Protein AF-A0A7S2VGX3-F1 (afdb_monomer)

Organism: NCBI:txid1333877

Mean predicted aligned error: 12.87 Å

Structure (mmCIF, N/CA/C/O backbone):
data_AF-A0A7S2VGX3-F1
#
_entry.id   AF-A0A7S2VGX3-F1
#
loop_
_atom_site.group_PDB
_atom_site.id
_atom_site.type_symbol
_atom_site.label_atom_id
_atom_site.label_alt_id
_atom_site.label_comp_id
_atom_site.label_asym_id
_atom_site.label_entity_id
_atom_site.label_seq_id
_atom_site.pdbx_PDB_ins_code
_atom_site.Cartn_x
_atom_site.Cartn_y
_atom_site.Cartn_z
_atom_site.occupancy
_atom_site.B_iso_or_equiv
_atom_site.auth_seq_id
_atom_site.auth_comp_id
_atom_site.auth_asym_id
_atom_site.auth_atom_id
_atom_site.pdbx_PDB_model_num
ATOM 1 N N . ARG A 1 1 ? 0.462 4.360 -13.638 1.00 52.31 1 ARG A N 1
ATOM 2 C CA . ARG A 1 1 ? 1.323 4.298 -14.845 1.00 52.31 1 ARG A CA 1
ATOM 3 C C . ARG A 1 1 ? 0.448 3.776 -15.966 1.00 52.31 1 ARG A C 1
ATOM 5 O O . ARG A 1 1 ? -0.416 2.967 -15.666 1.00 52.31 1 ARG A O 1
ATOM 12 N N . ASP A 1 2 ? 0.619 4.272 -17.185 1.00 58.34 2 ASP A N 1
ATOM 13 C CA . ASP A 1 2 ? -0.089 3.722 -18.340 1.00 58.34 2 ASP A CA 1
ATOM 14 C C . ASP A 1 2 ? 0.342 2.249 -18.524 1.00 58.34 2 ASP A C 1
ATOM 16 O O . ASP A 1 2 ? 1.552 2.011 -18.627 1.00 58.34 2 ASP A O 1
ATOM 20 N N . PRO A 1 3 ? -0.580 1.269 -18.446 1.00 54.88 3 PRO A N 1
ATOM 21 C CA . PRO A 1 3 ? -0.252 -0.156 -18.505 1.00 54.88 3 PRO A CA 1
ATOM 22 C C . PRO A 1 3 ? 0.321 -0.600 -19.859 1.00 54.88 3 PRO A C 1
ATOM 24 O O . PRO A 1 3 ? 0.817 -1.717 -19.951 1.00 54.88 3 PRO A O 1
ATOM 27 N N . TYR A 1 4 ? 0.305 0.264 -20.878 1.00 64.12 4 TYR A N 1
ATOM 28 C CA . TYR A 1 4 ? 0.797 -0.037 -22.226 1.00 64.12 4 TYR A CA 1
ATOM 29 C C . TYR A 1 4 ? 2.223 0.451 -22.502 1.00 64.12 4 TYR A C 1
ATOM 31 O O . TYR A 1 4 ? 2.651 0.505 -23.649 1.00 64.12 4 TYR A O 1
ATOM 39 N N . ARG A 1 5 ? 2.995 0.826 -21.475 1.00 81.56 5 ARG A N 1
ATOM 40 C CA . ARG A 1 5 ? 4.369 1.295 -21.699 1.00 81.56 5 ARG A CA 1
ATOM 41 C C . ARG A 1 5 ? 5.362 0.160 -21.885 1.00 81.56 5 ARG A C 1
ATOM 43 O O . ARG A 1 5 ? 5.312 -0.876 -21.218 1.00 81.56 5 ARG A O 1
ATOM 50 N N . CYS A 1 6 ? 6.337 0.426 -22.742 1.00 89.44 6 CYS A N 1
ATOM 51 C CA . CYS A 1 6 ? 7.482 -0.439 -22.921 1.00 89.44 6 CYS A CA 1
ATOM 52 C C . CYS A 1 6 ? 8.274 -0.632 -21.624 1.00 89.44 6 CYS A C 1
ATOM 54 O O . CYS A 1 6 ? 8.285 0.241 -20.748 1.00 89.44 6 CYS A O 1
ATOM 56 N N . PRO A 1 7 ? 8.880 -1.817 -21.456 1.00 78.19 7 PRO A N 1
ATOM 57 C CA . PRO A 1 7 ? 9.640 -2.142 -20.265 1.00 78.19 7 PRO A CA 1
ATOM 58 C C . PRO A 1 7 ? 10.831 -1.188 -20.133 1.00 78.19 7 PRO A C 1
ATOM 60 O O . PRO A 1 7 ? 11.517 -0.927 -21.109 1.00 78.19 7 PRO A O 1
ATOM 63 N N . LEU A 1 8 ? 11.082 -0.731 -18.901 1.00 82.44 8 LEU A N 1
ATOM 64 C CA . LEU A 1 8 ? 12.150 0.202 -18.516 1.00 82.44 8 LEU A CA 1
ATOM 65 C C . LEU A 1 8 ? 12.010 1.624 -19.103 1.00 82.44 8 LEU A C 1
ATOM 67 O O . LEU A 1 8 ? 11.605 1.841 -20.236 1.00 82.44 8 LEU A O 1
ATOM 71 N N . GLN A 1 9 ? 12.345 2.623 -18.284 1.00 88.94 9 GLN A N 1
ATOM 72 C CA . GLN A 1 9 ? 12.417 4.028 -18.693 1.00 88.94 9 GLN A CA 1
ATOM 73 C C . GLN A 1 9 ? 13.866 4.497 -18.614 1.00 88.94 9 GLN A C 1
ATOM 75 O O . GLN A 1 9 ? 14.585 4.137 -17.679 1.00 88.94 9 GLN A O 1
ATOM 80 N N . GLY A 1 10 ? 14.265 5.334 -19.563 1.00 94.06 10 GLY A N 1
ATOM 81 C CA . GLY A 1 10 ? 15.606 5.877 -19.681 1.00 94.06 10 GLY A CA 1
ATOM 82 C C . GLY A 1 10 ? 16.571 4.941 -20.407 1.00 94.06 10 GLY A C 1
ATOM 83 O O . GLY A 1 10 ? 16.189 3.968 -21.059 1.00 94.06 10 GLY A O 1
ATOM 84 N N . VAL A 1 11 ? 17.855 5.267 -20.280 1.00 97.06 11 VAL A N 1
ATOM 85 C CA . VAL A 1 11 ? 18.952 4.454 -20.805 1.00 97.06 11 VAL A CA 1
ATOM 86 C C . VAL A 1 11 ? 19.316 3.377 -19.785 1.00 97.06 11 VAL A C 1
ATOM 88 O O . VAL A 1 11 ? 19.630 3.680 -18.632 1.00 97.06 11 VAL A O 1
ATOM 91 N N . ALA A 1 12 ? 19.287 2.121 -20.217 1.00 96.56 12 ALA A N 1
ATOM 92 C CA . ALA A 1 12 ? 19.715 0.964 -19.446 1.00 96.56 12 ALA A CA 1
ATOM 93 C C . ALA A 1 12 ? 21.197 0.656 -19.702 1.00 96.56 12 ALA A C 1
ATOM 95 O O . ALA A 1 12 ? 21.689 0.770 -20.825 1.00 96.56 12 ALA A O 1
ATOM 96 N N . TYR A 1 13 ? 21.894 0.209 -18.657 1.00 97.31 13 TYR A N 1
ATOM 97 C CA . TYR A 1 13 ? 23.318 -0.120 -18.697 1.00 97.31 13 TYR A CA 1
ATOM 98 C C . TYR A 1 13 ? 23.551 -1.552 -18.242 1.00 97.31 13 TYR A C 1
ATOM 100 O O . TYR A 1 13 ? 22.94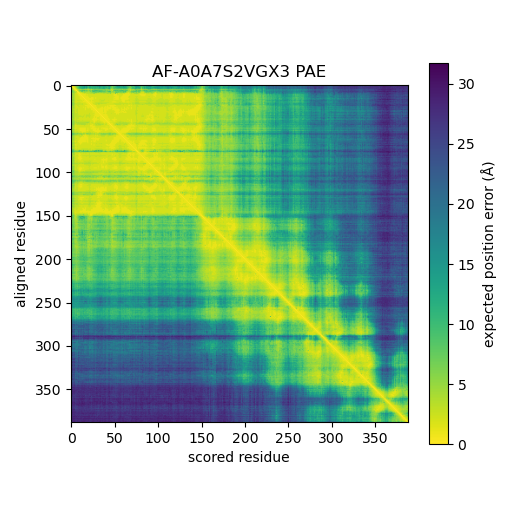5 -1.993 -17.268 1.00 97.31 13 TYR A O 1
ATOM 108 N N . ASN A 1 14 ? 24.475 -2.249 -18.906 1.00 97.25 14 ASN A N 1
ATOM 109 C CA . ASN A 1 14 ? 24.827 -3.643 -18.607 1.00 97.25 14 ASN A CA 1
ATOM 110 C C . ASN A 1 14 ? 23.594 -4.569 -18.494 1.00 97.25 14 ASN A C 1
ATOM 112 O O . ASN A 1 14 ? 23.525 -5.432 -17.619 1.00 97.25 14 ASN A O 1
ATOM 116 N N . LEU A 1 15 ? 22.617 -4.375 -19.380 1.00 95.88 15 LEU A N 1
ATOM 117 C CA . LEU A 1 15 ? 21.387 -5.156 -19.437 1.00 95.88 15 LEU A CA 1
ATOM 118 C C . LEU A 1 15 ? 21.689 -6.545 -20.001 1.00 95.88 15 LEU A C 1
ATOM 120 O O . LEU A 1 15 ? 22.098 -6.671 -21.157 1.00 95.88 15 LEU A O 1
ATOM 124 N N . LYS A 1 16 ? 21.478 -7.603 -19.216 1.00 96.69 16 LYS A N 1
ATOM 125 C CA . LYS A 1 16 ? 21.617 -8.969 -19.731 1.00 96.69 16 LYS A CA 1
ATOM 126 C C . LYS A 1 16 ? 20.455 -9.267 -20.666 1.00 96.69 16 LYS A C 1
ATOM 128 O O . LYS A 1 16 ? 19.304 -9.002 -20.337 1.00 96.69 16 LYS A O 1
ATOM 133 N N . ILE A 1 17 ? 20.742 -9.870 -21.814 1.00 95.75 17 ILE A N 1
ATOM 134 C CA . ILE A 1 17 ? 19.701 -10.210 -22.795 1.00 95.75 17 ILE A CA 1
ATOM 135 C C . ILE A 1 17 ? 18.721 -11.235 -22.211 1.00 95.75 17 ILE A C 1
ATOM 137 O O . ILE A 1 17 ? 17.527 -11.161 -22.475 1.00 95.75 17 ILE A O 1
ATOM 141 N N . LEU A 1 18 ? 19.211 -12.142 -21.358 1.00 93.50 18 LEU A N 1
ATOM 142 C CA . LEU A 1 18 ? 18.377 -13.104 -20.629 1.00 93.50 18 LEU A CA 1
ATOM 143 C C . LEU A 1 18 ? 17.424 -12.456 -19.619 1.00 93.50 18 LEU A C 1
ATOM 145 O O . LEU A 1 18 ? 16.472 -13.110 -19.201 1.00 93.50 18 LEU A O 1
ATOM 149 N N . ASP A 1 19 ? 17.668 -11.203 -19.235 1.00 92.19 19 ASP A N 1
ATOM 150 C CA . ASP A 1 19 ? 16.763 -10.483 -18.351 1.00 92.19 19 ASP A CA 1
ATOM 151 C C . ASP A 1 19 ? 15.601 -9.865 -19.139 1.00 92.19 19 ASP A C 1
ATOM 153 O O . ASP A 1 19 ? 14.617 -9.499 -18.512 1.00 92.19 19 ASP A O 1
ATOM 157 N N . LEU A 1 20 ? 15.649 -9.757 -20.477 1.00 91.50 20 LEU A N 1
ATOM 158 C CA . LEU A 1 20 ? 14.548 -9.167 -21.251 1.00 91.50 20 LEU A CA 1
ATOM 159 C C . LEU A 1 20 ? 13.204 -9.860 -20.950 1.00 91.50 20 LEU A C 1
ATOM 161 O O . LEU A 1 20 ? 13.173 -11.081 -20.765 1.00 91.50 20 LEU A O 1
ATOM 165 N N . PRO A 1 21 ? 12.084 -9.110 -20.912 1.00 88.88 21 PRO A N 1
ATOM 166 C CA . PRO A 1 21 ? 10.783 -9.702 -20.632 1.00 88.88 21 PRO A CA 1
ATOM 167 C C . PRO A 1 21 ? 10.426 -10.802 -21.632 1.00 88.88 21 PRO A C 1
ATOM 169 O O . PRO A 1 21 ? 10.881 -10.824 -22.779 1.00 88.88 21 PRO A O 1
ATOM 172 N N . TYR A 1 22 ? 9.551 -11.711 -21.215 1.00 88.00 22 TYR A N 1
ATOM 173 C CA . TYR A 1 22 ? 9.096 -12.775 -22.095 1.00 88.00 22 TYR A CA 1
ATOM 174 C C . TYR A 1 22 ? 8.403 -12.228 -23.349 1.00 88.00 22 TYR A C 1
ATOM 176 O O . TYR A 1 22 ? 7.579 -11.317 -23.285 1.00 88.00 22 TYR A O 1
ATOM 184 N N . GLY A 1 23 ? 8.714 -12.830 -24.499 1.00 89.81 23 GLY A N 1
ATOM 185 C CA . GLY A 1 23 ? 8.174 -12.435 -25.801 1.00 89.81 23 GLY A CA 1
ATOM 186 C C . GLY A 1 23 ? 9.018 -11.409 -26.558 1.00 89.81 23 GLY A C 1
ATOM 187 O O . GLY A 1 23 ? 8.629 -11.028 -27.658 1.00 89.81 23 GLY A O 1
ATOM 188 N N . TRP A 1 24 ? 10.154 -10.980 -26.004 1.00 94.56 24 TRP A N 1
ATOM 189 C CA . TRP A 1 24 ? 11.132 -10.182 -26.736 1.00 94.56 24 TRP A CA 1
ATOM 190 C C . TRP A 1 24 ? 11.930 -11.050 -27.714 1.00 94.56 24 TRP A C 1
ATOM 192 O O . TRP A 1 24 ? 12.476 -12.092 -27.351 1.00 94.56 24 TRP A O 1
ATOM 202 N N . GLU A 1 25 ? 12.004 -10.609 -28.965 1.00 96.56 25 GLU A N 1
ATOM 203 C CA . GLU A 1 25 ? 12.665 -11.298 -30.070 1.00 96.56 25 GLU A CA 1
ATOM 204 C C . GLU A 1 25 ? 13.735 -10.401 -30.694 1.00 96.56 25 GLU A C 1
ATOM 206 O O . GLU A 1 25 ? 13.598 -9.177 -30.765 1.00 96.56 25 GLU A O 1
ATOM 211 N N . LYS A 1 26 ? 14.825 -11.017 -31.158 1.00 97.81 26 LYS A N 1
ATOM 212 C CA . LYS A 1 26 ? 15.926 -10.306 -31.810 1.00 97.81 26 LYS A CA 1
ATOM 213 C C . LYS A 1 26 ? 15.575 -10.035 -33.270 1.00 97.81 26 LYS A C 1
ATOM 215 O O . LYS A 1 26 ? 15.382 -10.975 -34.036 1.00 97.81 26 LYS A O 1
ATOM 220 N N . HIS A 1 27 ? 15.540 -8.763 -33.650 1.00 97.88 27 HIS A N 1
ATOM 221 C CA . HIS A 1 27 ? 15.348 -8.311 -35.032 1.00 97.88 27 HIS A CA 1
ATOM 222 C C . HIS A 1 27 ? 16.666 -8.252 -35.790 1.00 97.88 27 HIS A C 1
ATOM 224 O O . HIS A 1 27 ? 16.773 -8.758 -36.904 1.00 97.88 27 HIS A O 1
ATOM 230 N N . TYR A 1 28 ? 17.683 -7.658 -35.164 1.00 98.44 28 TYR A N 1
ATOM 231 C CA . TYR A 1 28 ? 18.968 -7.395 -35.800 1.00 98.44 28 TYR A CA 1
ATOM 232 C C . TYR A 1 28 ? 20.126 -7.619 -34.832 1.00 98.44 28 TYR A C 1
ATOM 234 O O . TYR A 1 28 ? 20.020 -7.332 -33.639 1.00 98.44 28 TYR A O 1
ATOM 242 N N . ASP A 1 29 ? 21.226 -8.149 -35.364 1.00 98.19 29 ASP A N 1
ATOM 243 C CA . ASP A 1 29 ? 22.475 -8.393 -34.646 1.00 98.19 29 ASP A CA 1
ATOM 244 C C . ASP A 1 29 ? 23.650 -8.427 -35.629 1.00 98.19 29 ASP A C 1
ATOM 246 O O . ASP A 1 29 ? 23.856 -9.414 -36.341 1.00 98.19 29 ASP A O 1
ATOM 250 N N . ALA A 1 30 ? 24.443 -7.362 -35.655 1.00 98.31 30 ALA A N 1
ATOM 251 C CA . ALA A 1 30 ? 25.612 -7.265 -36.522 1.00 98.31 30 ALA A CA 1
ATOM 252 C C . ALA A 1 30 ? 26.771 -6.562 -35.818 1.00 98.31 30 ALA A C 1
ATOM 254 O O . ALA A 1 30 ? 26.560 -5.748 -34.922 1.00 98.31 30 ALA A O 1
ATOM 255 N N . ALA A 1 31 ? 28.004 -6.845 -36.245 1.00 98.44 31 ALA A N 1
ATOM 256 C CA . ALA A 1 31 ? 29.154 -6.062 -35.808 1.00 98.44 31 ALA A CA 1
ATOM 257 C C . ALA A 1 31 ? 28.988 -4.592 -36.216 1.00 98.44 31 ALA A C 1
ATOM 259 O O . ALA A 1 31 ? 28.331 -4.281 -37.214 1.00 98.44 31 ALA A O 1
ATOM 260 N N . TYR A 1 32 ? 29.600 -3.691 -35.455 1.00 98.31 32 TYR A N 1
ATOM 261 C CA . TYR A 1 32 ? 29.631 -2.271 -35.782 1.00 98.31 32 TYR A CA 1
ATOM 262 C C . TYR A 1 32 ? 30.309 -2.015 -37.132 1.00 98.31 32 TYR A C 1
ATOM 264 O O . TYR A 1 32 ? 29.899 -1.088 -37.801 1.00 98.31 32 TYR A O 1
ATOM 272 N N . ALA A 1 33 ? 31.215 -2.878 -37.594 1.00 98.06 33 ALA A N 1
ATOM 273 C CA . ALA A 1 33 ? 31.801 -2.817 -38.936 1.00 98.06 33 ALA A CA 1
ATOM 274 C C . ALA A 1 33 ? 30.834 -3.083 -40.106 1.00 98.06 33 ALA A C 1
ATOM 276 O O . ALA A 1 33 ? 31.156 -2.818 -41.263 1.00 98.06 33 ALA A O 1
ATOM 277 N N . VAL A 1 34 ? 29.662 -3.669 -39.846 1.00 98.12 34 VAL A N 1
ATOM 278 C CA . VAL A 1 34 ? 28.688 -3.980 -40.901 1.00 98.12 34 VAL A CA 1
ATOM 279 C C . VAL A 1 34 ? 27.852 -2.732 -41.186 1.00 98.12 34 VAL A C 1
ATOM 281 O O . VAL A 1 34 ? 27.289 -2.191 -40.231 1.00 98.12 34 VAL A O 1
ATOM 284 N N . PRO A 1 35 ? 27.692 -2.297 -42.451 1.00 98.31 35 PRO A N 1
ATOM 285 C CA . PRO A 1 35 ? 26.819 -1.182 -42.808 1.00 98.31 35 PRO A CA 1
ATOM 286 C C . PRO A 1 35 ? 25.410 -1.289 -42.213 1.00 98.31 35 PRO A C 1
ATOM 288 O O . PRO A 1 35 ? 24.835 -2.378 -42.174 1.00 98.31 35 PRO A O 1
ATOM 291 N N . THR A 1 36 ? 24.854 -0.174 -41.734 1.00 98.19 36 THR A N 1
ATOM 292 C CA . THR A 1 36 ? 23.500 -0.130 -41.157 1.00 98.19 36 THR A CA 1
ATOM 293 C C . THR A 1 36 ? 22.505 0.429 -42.165 1.00 98.19 36 THR A C 1
ATOM 295 O O . THR A 1 36 ? 22.686 1.526 -42.693 1.00 98.19 36 THR A O 1
ATOM 298 N N . ASN A 1 37 ? 21.416 -0.300 -42.395 1.00 97.75 37 ASN A N 1
ATOM 299 C CA . ASN A 1 37 ? 20.271 0.172 -43.162 1.00 97.75 37 ASN A CA 1
ATOM 300 C C . ASN A 1 37 ? 19.130 0.571 -42.213 1.00 97.75 37 ASN A C 1
ATOM 302 O O . ASN A 1 37 ? 18.976 -0.033 -41.155 1.00 97.75 37 ASN A O 1
ATOM 306 N N . PRO A 1 38 ? 18.248 1.512 -42.589 1.00 96.56 38 PRO A N 1
ATOM 307 C CA . PRO A 1 38 ? 17.097 1.881 -41.755 1.00 96.56 38 PRO A CA 1
ATOM 308 C C . PRO A 1 38 ? 16.186 0.696 -41.393 1.00 96.56 38 PRO A C 1
ATOM 310 O O . PRO A 1 38 ? 15.660 0.627 -40.285 1.00 96.56 38 PRO A O 1
ATOM 313 N N . ALA A 1 39 ? 16.041 -0.279 -42.299 1.00 97.25 39 ALA A N 1
ATOM 314 C CA . ALA A 1 39 ? 15.276 -1.505 -42.052 1.00 97.25 39 ALA A CA 1
ATOM 315 C C . ALA A 1 39 ? 15.880 -2.387 -40.939 1.00 97.25 39 ALA A C 1
ATOM 317 O O . ALA A 1 39 ? 15.161 -3.161 -40.307 1.00 97.25 39 ALA A O 1
ATOM 318 N N . ASP A 1 40 ? 17.180 -2.246 -40.663 1.00 97.94 40 ASP A N 1
ATOM 319 C CA . ASP A 1 40 ? 17.856 -2.943 -39.566 1.00 97.94 40 ASP A CA 1
ATOM 320 C C . ASP A 1 40 ? 17.440 -2.372 -38.199 1.00 97.94 40 ASP A C 1
ATOM 322 O O . ASP A 1 40 ? 17.501 -3.080 -37.199 1.00 97.94 40 ASP A O 1
ATOM 326 N N . MET A 1 41 ? 16.988 -1.109 -38.152 1.00 97.56 41 MET A N 1
ATOM 327 C CA . MET A 1 41 ? 16.585 -0.395 -36.930 1.00 97.56 41 MET A CA 1
ATOM 328 C C . MET A 1 41 ? 15.077 -0.443 -36.645 1.00 97.56 41 MET A C 1
ATOM 330 O O . MET A 1 41 ? 14.663 -0.129 -35.530 1.00 97.56 41 MET A O 1
ATOM 334 N N . THR A 1 42 ? 14.271 -0.822 -37.642 1.00 96.50 42 THR A N 1
ATOM 335 C CA . THR A 1 42 ? 12.805 -0.665 -37.652 1.00 96.50 42 THR A CA 1
ATOM 336 C C . THR A 1 42 ? 12.093 -2.020 -37.799 1.00 96.50 42 THR A C 1
ATOM 338 O O . THR A 1 42 ? 11.761 -2.455 -38.911 1.00 96.50 42 THR A O 1
ATOM 341 N N . PRO A 1 43 ? 11.930 -2.778 -36.698 1.00 96.81 43 PRO A N 1
ATOM 342 C CA . PRO A 1 43 ? 11.230 -4.057 -36.733 1.00 96.81 43 PRO A CA 1
ATOM 343 C C . PRO A 1 43 ? 9.767 -3.895 -37.166 1.00 96.81 43 PRO A C 1
ATOM 345 O O . PRO A 1 43 ? 9.084 -2.956 -36.802 1.00 96.81 43 PRO A O 1
ATOM 348 N N . ARG A 1 44 ? 9.212 -4.861 -37.906 1.00 94.62 44 ARG A N 1
ATOM 349 C CA . ARG A 1 44 ? 7.798 -4.799 -38.355 1.00 94.62 44 ARG A CA 1
ATOM 350 C C . ARG A 1 44 ? 6.793 -5.396 -37.363 1.00 94.62 44 ARG A C 1
ATOM 352 O O . ARG A 1 44 ? 5.626 -5.576 -37.703 1.00 94.62 44 ARG A O 1
ATOM 359 N N . LYS A 1 45 ? 7.257 -5.810 -36.186 1.00 94.69 45 LYS A N 1
ATOM 360 C CA . LYS A 1 45 ? 6.493 -6.548 -35.172 1.00 94.69 45 LYS A CA 1
ATOM 361 C C . LYS A 1 45 ? 6.784 -5.985 -33.785 1.00 94.69 45 LYS A C 1
ATOM 363 O O . LYS A 1 45 ? 7.776 -5.291 -33.596 1.00 94.69 45 LYS A O 1
ATOM 368 N N . GLY A 1 46 ? 5.934 -6.351 -32.827 1.00 93.62 46 GLY A N 1
ATOM 369 C CA . GLY A 1 46 ? 6.001 -5.863 -31.452 1.00 93.62 46 GLY A CA 1
ATOM 370 C C . GLY A 1 46 ? 5.350 -4.492 -31.296 1.00 93.62 46 GLY A C 1
ATOM 371 O O . GLY A 1 46 ? 5.096 -3.790 -32.273 1.00 93.62 46 GLY A O 1
ATOM 372 N N . GLU A 1 47 ? 5.063 -4.129 -30.058 1.00 94.31 47 GLU A N 1
ATOM 373 C CA . GLU A 1 47 ? 4.604 -2.781 -29.685 1.00 94.31 47 GLU A CA 1
ATOM 374 C C . GLU A 1 47 ? 5.783 -1.958 -29.155 1.00 94.31 47 GLU A C 1
ATOM 376 O O . GLU A 1 47 ? 5.817 -0.742 -29.284 1.00 94.31 47 GLU A O 1
ATOM 381 N N . CYS A 1 48 ? 6.804 -2.643 -28.641 1.00 96.25 48 CYS A N 1
ATOM 382 C CA . CYS A 1 48 ? 8.007 -2.050 -28.096 1.00 96.25 48 CYS A CA 1
ATOM 383 C C . CYS A 1 48 ? 9.228 -2.418 -28.916 1.00 96.25 48 CYS A C 1
ATOM 385 O O . CYS A 1 48 ? 9.327 -3.534 -29.431 1.00 96.25 48 CYS A O 1
ATOM 387 N N . LEU A 1 49 ? 10.182 -1.497 -28.967 1.00 96.94 49 LEU A N 1
ATOM 388 C CA . LEU A 1 49 ? 11.511 -1.716 -29.509 1.00 96.94 49 LEU A CA 1
ATOM 389 C C . LEU A 1 49 ? 12.580 -1.504 -28.443 1.00 96.94 49 LEU A C 1
ATOM 391 O O . LEU A 1 49 ? 12.386 -0.785 -27.461 1.00 96.94 49 LEU A O 1
ATOM 395 N N . LEU A 1 50 ? 13.722 -2.137 -28.668 1.00 97.88 50 LEU A N 1
ATOM 396 C CA . LEU A 1 50 ? 14.966 -1.894 -27.960 1.00 97.88 50 LEU A CA 1
ATOM 397 C C . LEU A 1 50 ? 16.039 -1.649 -29.004 1.00 97.88 50 LEU A C 1
ATOM 399 O O . LEU A 1 50 ? 16.237 -2.481 -29.892 1.00 97.88 50 LEU A O 1
ATOM 403 N N . TRP A 1 51 ? 16.774 -0.556 -28.843 1.00 98.44 51 TRP A N 1
ATOM 404 C CA . TRP A 1 51 ? 18.055 -0.344 -29.509 1.00 98.44 51 TRP A CA 1
ATOM 405 C C . TRP A 1 51 ? 19.164 -0.506 -28.480 1.00 98.44 51 TRP A C 1
ATOM 407 O O . TRP A 1 51 ? 19.068 0.038 -27.379 1.00 98.44 51 TRP A O 1
ATOM 417 N N . GLY A 1 52 ? 20.213 -1.255 -28.805 1.00 98.31 52 GLY A N 1
ATOM 418 C CA . GLY A 1 52 ? 21.310 -1.465 -27.872 1.00 98.31 52 GLY A CA 1
ATOM 419 C C . GLY A 1 52 ? 22.620 -1.856 -28.528 1.00 98.31 52 GLY A C 1
ATOM 420 O O . GLY A 1 52 ? 22.681 -2.267 -29.686 1.00 98.31 52 GLY A O 1
ATOM 421 N N . ALA A 1 53 ? 23.683 -1.739 -27.744 1.00 98.56 53 ALA A N 1
ATOM 422 C CA . ALA A 1 53 ? 25.029 -2.092 -28.149 1.00 98.56 53 ALA A CA 1
ATOM 423 C C . ALA A 1 53 ? 25.717 -2.919 -27.067 1.00 98.56 53 ALA A C 1
ATOM 425 O O . ALA A 1 53 ? 25.543 -2.685 -25.868 1.00 98.56 53 ALA A O 1
ATOM 426 N N . GLY A 1 54 ? 26.525 -3.885 -27.486 1.00 98.25 54 GLY A N 1
ATOM 427 C CA . GLY A 1 54 ? 27.307 -4.718 -26.580 1.00 98.25 54 GLY A CA 1
ATOM 428 C C . GLY A 1 54 ? 28.573 -5.246 -27.234 1.00 98.25 54 GLY A C 1
ATOM 429 O O . GLY A 1 54 ? 28.805 -5.050 -28.424 1.00 98.25 54 GLY A O 1
ATOM 430 N N . THR A 1 55 ? 29.396 -5.921 -26.440 1.00 97.62 55 THR A N 1
ATOM 431 C CA . THR A 1 55 ? 30.668 -6.505 -26.879 1.00 97.62 55 THR A CA 1
ATOM 432 C C . THR A 1 55 ? 30.610 -8.025 -26.786 1.00 97.62 55 THR A C 1
ATOM 434 O O . THR A 1 55 ? 30.061 -8.547 -25.815 1.00 97.62 55 THR A O 1
ATOM 437 N N . GLY A 1 56 ? 31.231 -8.725 -27.736 1.00 94.56 56 GLY A N 1
ATOM 438 C CA . GLY A 1 56 ? 31.301 -10.195 -27.767 1.00 94.56 56 GLY A CA 1
ATOM 439 C C . GLY A 1 56 ? 30.420 -10.827 -28.848 1.00 94.56 56 GLY A C 1
ATOM 440 O O . GLY A 1 56 ? 29.628 -10.143 -29.485 1.00 94.56 56 GLY A O 1
ATOM 441 N N . ASN A 1 57 ? 30.579 -12.129 -29.097 1.00 93.25 57 ASN A N 1
ATOM 442 C CA . ASN A 1 57 ? 29.773 -12.876 -30.068 1.00 93.25 57 ASN A CA 1
ATOM 443 C C . ASN A 1 57 ? 29.574 -14.338 -29.595 1.00 93.25 57 ASN A C 1
ATOM 445 O O . ASN A 1 57 ? 30.522 -15.119 -29.698 1.00 93.25 57 ASN A O 1
ATOM 449 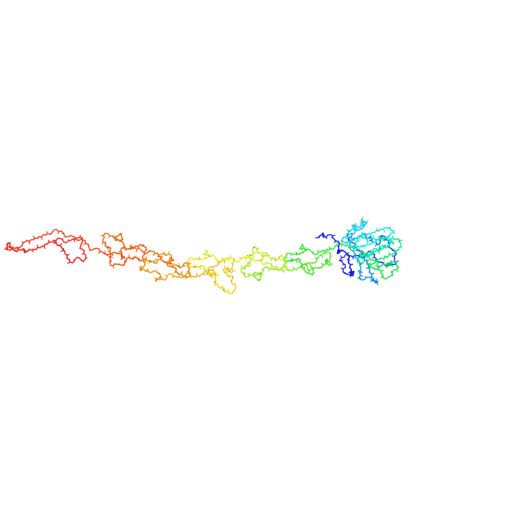N N . PRO A 1 58 ? 28.386 -14.714 -29.077 1.00 95.19 58 PRO A N 1
ATOM 450 C CA . PRO A 1 58 ? 27.183 -13.883 -28.970 1.00 95.19 58 PRO A CA 1
ATOM 451 C C . PRO A 1 58 ? 27.336 -12.759 -27.932 1.00 95.19 58 PRO A C 1
ATOM 453 O O . PRO A 1 58 ? 28.125 -12.865 -26.995 1.00 95.19 58 PRO A O 1
ATOM 456 N N . VAL A 1 59 ? 26.574 -11.674 -28.091 1.00 97.25 59 VAL A N 1
ATOM 457 C CA . VAL A 1 59 ? 26.422 -10.685 -27.012 1.00 97.25 59 VAL A CA 1
ATOM 458 C C . VAL A 1 59 ? 25.506 -11.283 -25.954 1.00 97.25 59 VAL A C 1
ATOM 460 O O . VAL A 1 59 ? 24.378 -11.645 -26.262 1.00 97.25 59 VAL A O 1
ATOM 463 N N . GLU A 1 60 ? 25.966 -11.364 -24.709 1.00 97.62 60 GLU A N 1
ATOM 464 C CA . GLU A 1 60 ? 25.128 -11.788 -23.574 1.00 97.62 60 GLU A CA 1
ATOM 465 C C . GLU A 1 60 ? 24.595 -10.593 -22.771 1.00 97.62 60 GLU A C 1
ATOM 467 O O . GLU A 1 60 ? 23.542 -10.670 -22.137 1.00 97.62 60 GLU A O 1
ATOM 472 N N . THR A 1 61 ? 25.325 -9.474 -22.797 1.00 98.00 61 THR A N 1
ATOM 473 C CA . THR A 1 61 ? 25.022 -8.250 -22.048 1.00 98.00 61 THR A CA 1
ATOM 474 C C . THR A 1 61 ? 25.154 -7.028 -22.952 1.00 98.00 61 THR A C 1
ATOM 476 O O . THR A 1 61 ? 26.215 -6.777 -23.527 1.00 98.00 61 THR A O 1
ATOM 479 N N . LEU A 1 62 ? 24.083 -6.245 -23.049 1.00 98.31 62 LEU A N 1
ATOM 480 C CA . LEU A 1 62 ? 24.067 -4.939 -23.695 1.00 98.31 62 LEU A CA 1
ATOM 481 C C . LEU A 1 62 ? 24.720 -3.927 -22.753 1.00 98.31 62 LEU A C 1
ATOM 483 O O . LEU A 1 62 ? 24.236 -3.685 -21.648 1.00 98.31 62 LEU A O 1
ATOM 487 N N . ARG A 1 63 ? 25.835 -3.333 -23.178 1.00 98.25 63 ARG A N 1
ATOM 488 C CA . ARG A 1 63 ? 26.534 -2.286 -22.420 1.00 98.25 63 ARG A CA 1
ATOM 489 C C . ARG A 1 63 ? 25.653 -1.060 -22.244 1.00 98.25 63 ARG A C 1
ATOM 491 O O . ARG A 1 63 ? 25.630 -0.487 -21.158 1.00 98.25 63 ARG A O 1
ATOM 498 N N . ILE A 1 64 ? 24.910 -0.724 -23.292 1.00 98.44 64 ILE A N 1
ATOM 499 C CA . ILE A 1 64 ? 23.947 0.366 -23.322 1.00 98.44 64 ILE A CA 1
ATOM 500 C C . ILE A 1 64 ? 22.728 -0.067 -24.139 1.00 98.44 64 ILE A C 1
ATOM 502 O O . ILE A 1 64 ? 22.871 -0.730 -25.169 1.00 98.44 64 ILE A O 1
ATOM 506 N N . ALA A 1 65 ? 21.534 0.284 -23.677 1.00 98.19 65 ALA A N 1
ATOM 507 C CA . ALA A 1 65 ? 20.287 0.044 -24.389 1.00 98.19 65 ALA A CA 1
ATOM 508 C C . ALA A 1 65 ? 19.243 1.106 -24.035 1.00 98.19 65 ALA A C 1
ATOM 510 O O . ALA A 1 65 ? 19.295 1.699 -22.960 1.00 98.19 65 ALA A O 1
ATOM 511 N N . ALA A 1 66 ? 18.272 1.313 -24.913 1.00 97.69 66 ALA A N 1
ATOM 512 C CA . ALA A 1 66 ? 17.088 2.111 -24.631 1.00 97.69 66 ALA A CA 1
ATOM 513 C C . ALA A 1 66 ? 15.848 1.430 -25.203 1.00 97.69 66 ALA A C 1
ATOM 515 O O . ALA A 1 66 ? 15.919 0.772 -26.244 1.00 97.69 66 ALA A O 1
ATOM 516 N N . PHE A 1 67 ? 14.727 1.614 -24.511 1.00 96.75 67 PHE A N 1
ATOM 517 C CA . PHE A 1 67 ? 13.425 1.086 -24.894 1.00 96.75 67 PHE A CA 1
ATOM 518 C C . PHE A 1 67 ? 12.534 2.216 -25.380 1.00 96.75 67 PHE A C 1
ATOM 520 O O . PHE A 1 67 ? 12.538 3.303 -24.801 1.00 96.75 67 PHE A O 1
ATOM 527 N N . GLY A 1 68 ? 11.767 1.942 -26.423 1.00 95.88 68 GLY A N 1
ATOM 528 C CA . GLY A 1 68 ? 10.808 2.879 -26.981 1.00 95.88 68 GLY A CA 1
ATOM 529 C C . GLY A 1 68 ? 9.531 2.170 -27.397 1.00 95.88 68 GLY A C 1
ATOM 530 O O . GLY A 1 68 ? 9.562 0.992 -27.759 1.00 95.88 68 GLY A O 1
ATOM 531 N N . ASP A 1 69 ? 8.417 2.886 -27.354 1.00 95.69 69 ASP A N 1
ATOM 532 C CA . ASP A 1 69 ? 7.225 2.535 -28.111 1.00 95.69 69 ASP A CA 1
ATOM 533 C C . ASP A 1 69 ? 7.583 2.572 -29.594 1.00 95.69 69 ASP A C 1
ATOM 535 O O . ASP A 1 69 ? 8.076 3.578 -30.120 1.00 95.69 69 ASP A O 1
ATOM 539 N N . ARG A 1 70 ? 7.390 1.433 -30.257 1.00 96.00 70 ARG A N 1
ATOM 540 C CA . ARG A 1 70 ? 7.830 1.251 -31.630 1.00 96.00 70 ARG A CA 1
ATOM 541 C C . ARG A 1 70 ? 7.116 2.216 -32.563 1.00 96.00 70 ARG A C 1
ATOM 543 O O . ARG A 1 70 ? 7.769 2.830 -33.399 1.00 96.00 70 ARG A O 1
ATOM 550 N N . GLU A 1 71 ? 5.804 2.372 -32.428 1.00 94.62 71 GLU A N 1
ATOM 551 C CA . GLU A 1 71 ? 5.047 3.241 -33.327 1.00 94.62 71 GLU A CA 1
ATOM 552 C C . GLU A 1 71 ? 5.415 4.708 -33.121 1.00 94.62 71 GLU A C 1
ATOM 554 O O . GLU A 1 71 ? 5.508 5.456 -34.095 1.00 94.62 71 GLU A O 1
ATOM 559 N N . ILE A 1 72 ? 5.680 5.126 -31.881 1.00 95.31 72 ILE A N 1
ATOM 560 C CA . ILE A 1 72 ? 6.124 6.494 -31.599 1.00 95.31 72 ILE A CA 1
ATOM 561 C C . ILE A 1 72 ? 7.511 6.741 -32.196 1.00 95.31 72 ILE A C 1
ATOM 563 O O . ILE A 1 72 ? 7.693 7.735 -32.902 1.00 95.31 72 ILE A O 1
ATOM 567 N N . VAL A 1 73 ? 8.471 5.849 -31.939 1.00 96.31 73 VAL A N 1
ATOM 568 C CA . VAL A 1 73 ? 9.869 6.003 -32.371 1.00 96.31 73 VAL A CA 1
ATOM 569 C C . VAL A 1 73 ? 10.034 5.865 -33.887 1.00 96.31 73 VAL A C 1
ATOM 571 O O . VAL A 1 73 ? 10.841 6.577 -34.477 1.00 96.31 73 VAL A O 1
ATOM 574 N N . GLU A 1 74 ? 9.274 4.989 -34.544 1.00 94.12 74 GLU A N 1
ATOM 575 C CA . GLU A 1 74 ? 9.376 4.789 -35.996 1.00 94.12 74 GLU A CA 1
ATOM 576 C C . GLU A 1 74 ? 8.696 5.905 -36.799 1.00 94.12 74 GLU A C 1
ATOM 578 O O . GLU A 1 74 ? 9.187 6.277 -37.866 1.00 94.12 74 GLU A O 1
ATOM 583 N N . ASN A 1 75 ? 7.583 6.456 -36.300 1.00 92.25 75 ASN A N 1
ATOM 584 C CA . ASN A 1 75 ? 6.799 7.454 -37.036 1.00 92.25 75 ASN A CA 1
ATOM 585 C C . ASN A 1 75 ? 7.188 8.906 -36.724 1.00 92.25 75 ASN A C 1
ATOM 587 O O . ASN A 1 75 ? 6.787 9.809 -37.460 1.00 92.25 75 ASN A O 1
ATOM 591 N N . ASN A 1 76 ? 7.955 9.153 -35.659 1.00 90.56 76 ASN A N 1
ATOM 592 C CA . ASN A 1 76 ? 8.379 10.493 -35.258 1.00 90.56 76 ASN A CA 1
ATOM 593 C C . ASN A 1 76 ? 9.901 10.567 -35.185 1.00 90.56 76 ASN A C 1
ATOM 595 O O . ASN A 1 76 ? 10.555 9.710 -34.601 1.00 90.56 76 ASN A O 1
ATOM 599 N N . ASN A 1 77 ? 10.479 11.622 -35.754 1.00 91.38 77 ASN A N 1
ATOM 600 C CA . ASN A 1 77 ? 11.923 11.779 -35.774 1.00 91.38 77 ASN A CA 1
ATOM 601 C C . ASN A 1 77 ? 12.333 13.262 -35.832 1.00 91.38 77 ASN A C 1
ATOM 603 O O . ASN A 1 77 ? 12.046 13.919 -36.838 1.00 91.38 77 ASN A O 1
ATOM 607 N N . PRO A 1 78 ? 13.044 13.784 -34.816 1.00 96.31 78 PRO A N 1
ATOM 608 C CA . PRO A 1 78 ? 13.386 13.132 -33.546 1.00 96.31 78 PRO A CA 1
ATOM 609 C C . PRO A 1 78 ? 12.193 13.092 -32.572 1.00 96.31 78 PRO A C 1
ATOM 611 O O . PRO A 1 78 ? 11.242 13.861 -32.720 1.00 96.31 78 PRO A O 1
ATOM 614 N N . VAL A 1 79 ? 12.237 12.224 -31.556 1.00 97.31 79 VAL A N 1
ATOM 615 C CA . VAL A 1 79 ? 11.151 12.085 -30.571 1.00 97.31 79 VAL A CA 1
ATOM 616 C C . VAL A 1 79 ? 11.657 11.749 -29.170 1.00 97.31 79 VAL A C 1
ATOM 618 O O . VAL A 1 79 ? 12.639 11.033 -28.998 1.00 97.31 79 VAL A O 1
ATOM 621 N N . TRP A 1 80 ? 10.966 12.271 -28.156 1.00 97.06 80 TRP A N 1
ATOM 622 C CA . TRP A 1 80 ? 11.131 11.842 -26.770 1.00 97.06 80 TRP A CA 1
ATOM 623 C C . TRP A 1 80 ? 10.130 10.740 -26.452 1.00 97.06 80 TRP A C 1
ATOM 625 O O . TRP A 1 80 ? 8.925 10.984 -26.476 1.00 97.06 80 TRP A O 1
ATOM 635 N N . ASP A 1 81 ? 10.629 9.565 -26.089 1.00 95.75 81 ASP A N 1
ATOM 636 C CA . ASP A 1 81 ? 9.809 8.479 -25.567 1.00 95.75 81 ASP A CA 1
ATOM 637 C C . ASP A 1 81 ? 10.540 7.740 -24.442 1.00 95.75 81 ASP A C 1
ATOM 639 O O . ASP A 1 81 ? 11.766 7.677 -24.420 1.00 95.75 81 ASP A O 1
ATOM 643 N N . ASN A 1 82 ? 9.792 7.258 -23.446 1.00 93.12 82 ASN A N 1
ATOM 644 C CA . ASN A 1 82 ? 10.335 6.588 -22.257 1.00 93.12 82 ASN A CA 1
ATOM 645 C C . ASN A 1 82 ? 11.541 7.307 -21.617 1.00 93.12 82 ASN A C 1
ATOM 647 O O . ASN A 1 82 ? 12.461 6.665 -21.126 1.00 93.12 82 ASN A O 1
ATOM 651 N N . ALA A 1 83 ? 11.517 8.647 -21.576 1.00 95.75 83 ALA A N 1
ATOM 652 C CA . ALA A 1 83 ? 12.601 9.497 -21.059 1.00 95.75 83 ALA A CA 1
ATOM 653 C C . ALA A 1 83 ? 13.946 9.364 -21.808 1.00 95.75 83 ALA A C 1
ATOM 655 O O . ALA A 1 83 ? 15.006 9.635 -21.245 1.00 95.75 83 ALA A O 1
ATOM 656 N N . VAL A 1 84 ? 13.899 8.977 -23.082 1.00 97.00 84 VAL A N 1
ATOM 657 C CA . VAL A 1 84 ? 15.040 8.896 -23.995 1.00 97.00 84 VAL A CA 1
ATOM 658 C C . VAL A 1 84 ? 14.717 9.669 -25.273 1.00 97.00 84 VAL A C 1
ATOM 660 O O . VAL A 1 84 ? 13.583 9.674 -25.749 1.00 97.00 84 VAL A O 1
ATOM 663 N N . TYR A 1 85 ? 15.718 10.350 -25.821 1.00 97.69 85 TYR A N 1
ATOM 664 C CA . TYR A 1 85 ? 15.616 11.057 -27.087 1.00 97.69 85 TYR A CA 1
ATOM 665 C C . TYR A 1 85 ? 16.059 10.145 -28.230 1.00 97.69 85 TYR A C 1
ATOM 667 O O . TYR A 1 85 ? 17.253 9.880 -28.386 1.00 97.69 85 TYR A O 1
ATOM 675 N N . PHE A 1 86 ? 15.102 9.661 -29.016 1.00 98.31 86 PHE A N 1
ATOM 676 C CA . PHE A 1 86 ? 15.329 8.831 -30.195 1.00 98.31 86 PHE A CA 1
ATOM 677 C C . PHE A 1 86 ? 15.406 9.688 -31.459 1.00 98.31 86 PHE A C 1
ATOM 679 O O . PHE A 1 86 ? 14.692 10.683 -31.609 1.00 98.31 86 PHE A O 1
ATOM 686 N N . TYR A 1 87 ? 16.269 9.292 -32.390 1.00 98.06 87 TYR A N 1
ATOM 687 C CA . TYR A 1 87 ? 16.407 9.942 -33.689 1.00 98.06 87 TYR A CA 1
ATOM 688 C C . TYR A 1 87 ? 16.859 8.947 -34.765 1.00 98.06 87 TYR A C 1
ATOM 690 O O . TYR A 1 87 ? 17.524 7.952 -34.486 1.00 98.06 87 TYR A O 1
ATOM 698 N N . MET A 1 88 ? 16.523 9.233 -36.019 1.00 97.50 88 MET A N 1
ATOM 699 C CA . MET A 1 88 ? 16.858 8.426 -37.193 1.00 97.50 88 MET A CA 1
ATOM 700 C C . MET A 1 88 ? 16.988 9.313 -38.441 1.00 97.50 88 MET A C 1
ATOM 702 O O . MET A 1 88 ? 16.061 9.444 -39.232 1.00 97.50 88 MET A O 1
ATOM 706 N N . SER A 1 89 ? 18.129 9.972 -38.635 1.00 96.62 89 SER A N 1
ATOM 707 C CA . SER A 1 89 ? 18.335 10.882 -39.769 1.00 96.62 89 SER A CA 1
ATOM 708 C C . SER A 1 89 ? 18.980 10.166 -40.962 1.00 96.62 89 SER A C 1
ATOM 710 O O . SER A 1 89 ? 20.139 9.748 -40.909 1.00 96.62 89 SER A O 1
ATOM 712 N N . MET A 1 90 ? 18.219 10.015 -42.050 1.00 96.06 90 MET A N 1
ATOM 713 C CA . MET A 1 90 ? 18.651 9.336 -43.278 1.00 96.06 90 MET A CA 1
ATOM 714 C C . MET A 1 90 ? 19.910 9.980 -43.877 1.00 96.06 90 MET A C 1
ATOM 716 O O . MET A 1 90 ? 19.974 11.197 -44.029 1.00 96.06 90 MET A O 1
ATOM 720 N N . GLY A 1 91 ? 20.907 9.167 -44.241 1.00 95.62 91 GLY A N 1
ATOM 721 C CA . GLY A 1 91 ? 22.188 9.653 -44.771 1.00 95.62 91 GLY A CA 1
ATOM 722 C C . GLY A 1 91 ? 23.136 10.243 -43.718 1.00 95.62 91 GLY A C 1
ATOM 723 O O . GLY A 1 91 ? 24.253 10.623 -44.063 1.00 95.62 91 GLY A O 1
ATOM 724 N N . LEU A 1 92 ? 22.722 10.297 -42.448 1.00 97.00 92 LEU A N 1
ATOM 725 C CA . LEU A 1 92 ? 23.559 10.671 -41.310 1.00 97.00 92 LEU A CA 1
ATOM 726 C C . LEU A 1 92 ? 23.653 9.484 -40.347 1.00 97.00 92 LEU A C 1
ATOM 728 O O . LEU A 1 92 ? 24.437 8.566 -40.583 1.00 97.00 92 LEU A O 1
ATOM 732 N N . SER A 1 93 ? 22.835 9.462 -39.295 1.00 97.94 93 SER A N 1
ATOM 733 C CA . SER A 1 93 ? 22.803 8.389 -38.301 1.00 97.94 93 SER A CA 1
ATOM 734 C C . SER A 1 93 ? 21.454 8.274 -37.595 1.00 97.94 93 SER A C 1
ATOM 736 O O . SER A 1 93 ? 20.652 9.211 -37.579 1.00 97.94 93 SER A O 1
ATOM 738 N N . GLY A 1 94 ? 21.211 7.105 -37.009 1.00 98.06 94 GLY A N 1
ATOM 739 C CA . GLY A 1 94 ? 20.107 6.837 -36.094 1.00 98.06 94 GLY A CA 1
ATOM 740 C C . GLY A 1 94 ? 20.611 6.297 -34.764 1.00 98.06 94 GLY A C 1
ATOM 741 O O . GLY A 1 94 ? 21.676 5.685 -34.691 1.00 98.06 94 GLY A O 1
ATOM 742 N N . GLY A 1 95 ? 19.867 6.541 -33.695 1.00 98.06 95 GLY A N 1
ATOM 743 C CA . GLY A 1 95 ? 20.273 6.168 -32.352 1.00 98.06 95 GLY A CA 1
ATOM 744 C C . GLY A 1 95 ? 19.468 6.870 -31.270 1.00 98.06 95 GLY A C 1
ATOM 745 O O . GLY A 1 95 ? 18.377 7.388 -31.503 1.00 98.06 95 GLY A O 1
ATOM 746 N N . PHE A 1 96 ? 20.014 6.890 -30.062 1.00 98.31 96 PHE A N 1
ATOM 747 C CA . PHE A 1 96 ? 19.362 7.533 -28.933 1.00 98.31 96 PHE A CA 1
ATOM 748 C C . PHE A 1 96 ? 20.345 8.281 -28.040 1.00 98.31 96 PHE A C 1
ATOM 750 O O . PHE A 1 96 ? 21.555 8.040 -28.063 1.00 98.31 96 PHE A O 1
ATOM 757 N N . SER A 1 97 ? 19.806 9.192 -27.237 1.00 97.81 97 SER A N 1
ATOM 758 C CA . SER A 1 97 ? 20.542 9.957 -26.240 1.00 97.81 97 SER A CA 1
ATOM 759 C C . SER A 1 97 ? 19.683 10.187 -24.996 1.00 97.81 97 SER A C 1
ATOM 761 O O . SER A 1 97 ? 18.476 10.403 -25.084 1.00 97.81 97 SER A O 1
ATOM 763 N N . ALA A 1 98 ? 20.306 10.196 -23.819 1.00 97.12 98 ALA A N 1
ATOM 764 C CA . ALA A 1 98 ? 19.665 10.634 -22.576 1.00 97.12 98 ALA A CA 1
ATOM 765 C C . ALA A 1 98 ? 19.318 12.143 -22.570 1.00 97.12 98 ALA A C 1
ATOM 767 O O . ALA A 1 98 ? 18.645 12.619 -21.658 1.00 97.12 98 ALA A O 1
ATOM 768 N N . ALA A 1 99 ? 19.795 12.902 -23.561 1.00 96.06 99 ALA A N 1
ATOM 769 C CA . ALA A 1 99 ? 19.570 14.336 -23.730 1.00 96.06 99 ALA A CA 1
ATOM 770 C C . ALA A 1 99 ? 19.278 14.695 -25.203 1.00 96.06 99 ALA A C 1
ATOM 772 O O . ALA A 1 99 ? 19.702 13.993 -26.119 1.00 96.06 99 ALA A O 1
ATOM 773 N N . GLY A 1 100 ? 18.567 15.800 -25.442 1.00 95.50 100 GLY A N 1
ATOM 774 C CA . GLY A 1 100 ? 18.140 16.212 -26.791 1.00 95.50 100 GLY A CA 1
ATOM 775 C C . GLY A 1 100 ? 19.223 16.872 -27.657 1.00 95.50 100 GLY A C 1
ATOM 776 O O . GLY A 1 100 ? 18.977 17.189 -28.818 1.00 95.50 100 GLY A O 1
ATOM 777 N N . ASP A 1 101 ? 20.419 17.106 -27.116 1.00 94.50 101 ASP A N 1
ATOM 778 C CA . ASP A 1 101 ? 21.543 17.793 -27.761 1.00 94.50 101 ASP A CA 1
ATOM 779 C C . ASP A 1 101 ? 22.414 16.818 -28.576 1.00 94.50 101 ASP A C 1
ATOM 781 O O . ASP A 1 101 ? 23.568 16.521 -28.260 1.00 94.50 101 ASP A O 1
ATOM 785 N N . VAL A 1 102 ? 21.834 16.274 -29.639 1.00 96.69 102 VAL A N 1
ATOM 786 C CA . VAL A 1 102 ? 22.505 15.351 -30.565 1.00 96.69 102 VAL A CA 1
ATOM 787 C C . VAL A 1 102 ? 23.190 16.141 -31.691 1.00 96.69 102 VAL A C 1
ATOM 789 O O . VAL A 1 102 ? 22.582 17.038 -32.274 1.00 96.69 102 VAL A O 1
ATOM 792 N N . GLN A 1 103 ? 24.450 15.820 -32.014 1.00 96.19 103 GLN A N 1
ATOM 793 C CA . GLN A 1 103 ? 25.239 16.525 -33.043 1.00 96.19 103 GLN A CA 1
ATOM 794 C C . GLN A 1 103 ? 25.677 15.571 -34.160 1.00 96.19 103 GLN A C 1
ATOM 796 O O . GLN A 1 103 ? 26.646 14.842 -33.989 1.00 96.19 103 GLN A O 1
ATOM 801 N N . LEU A 1 104 ? 24.992 15.572 -35.306 1.00 96.25 104 LEU A N 1
ATOM 802 C CA . LEU A 1 104 ? 25.170 14.555 -36.354 1.00 96.25 104 LEU A CA 1
ATOM 803 C C . LEU A 1 104 ? 26.208 14.954 -37.424 1.00 96.25 104 LEU A C 1
ATOM 805 O O . LEU A 1 104 ? 25.877 15.718 -38.330 1.00 96.25 104 LEU A O 1
ATOM 809 N N . THR A 1 105 ? 27.442 14.430 -37.358 1.00 93.00 105 THR A N 1
ATOM 810 C CA . THR A 1 105 ? 28.520 14.713 -38.341 1.00 93.00 105 THR A CA 1
ATOM 811 C C . THR A 1 105 ? 29.565 13.580 -38.534 1.00 93.00 105 THR A C 1
ATOM 813 O O . THR A 1 105 ? 30.708 13.702 -38.097 1.00 93.00 105 THR A O 1
ATOM 816 N N . PRO A 1 106 ? 29.289 12.478 -39.257 1.00 89.25 106 PRO A N 1
ATOM 817 C CA . PRO A 1 106 ? 27.979 11.994 -39.688 1.00 89.25 106 PRO A CA 1
ATOM 818 C C . PRO A 1 106 ? 27.236 11.231 -38.571 1.00 89.25 106 PRO A C 1
ATOM 820 O O . PRO A 1 106 ? 26.010 11.121 -38.605 1.00 89.25 106 PRO A O 1
ATOM 823 N N . GLY A 1 107 ? 27.967 10.740 -37.565 1.00 93.31 107 GLY A N 1
ATOM 824 C CA . GLY A 1 107 ? 27.431 10.161 -36.332 1.00 93.31 107 GLY A CA 1
ATOM 825 C C . GLY A 1 107 ? 27.207 11.213 -35.247 1.00 93.31 107 GLY A C 1
ATOM 826 O O . GLY A 1 107 ? 27.671 12.345 -35.384 1.00 93.31 107 GLY A O 1
ATOM 827 N N . ASP A 1 108 ? 26.507 10.852 -34.170 1.00 96.19 108 ASP A N 1
ATOM 828 C CA . ASP A 1 108 ? 26.393 11.729 -32.998 1.00 96.19 108 ASP A CA 1
ATOM 829 C C . ASP A 1 108 ? 27.767 11.949 -32.357 1.00 96.19 108 ASP A C 1
ATOM 831 O O . ASP A 1 108 ? 28.349 10.994 -31.852 1.00 96.19 108 ASP A O 1
ATOM 835 N N . ARG A 1 109 ? 28.255 13.195 -32.363 1.00 94.88 109 ARG A N 1
ATOM 836 C CA . ARG A 1 109 ? 29.509 13.646 -31.739 1.00 94.88 109 ARG A CA 1
ATOM 837 C C . ARG A 1 109 ? 29.311 14.370 -30.409 1.00 94.88 109 ARG A C 1
ATOM 839 O O . ARG A 1 109 ? 30.294 14.780 -29.800 1.00 94.88 109 ARG A O 1
ATOM 846 N N . GLY A 1 110 ? 28.078 14.525 -29.921 1.00 91.38 110 GLY A N 1
ATOM 847 C CA . GLY A 1 110 ? 27.808 15.271 -28.690 1.00 91.38 110 GLY A CA 1
ATOM 848 C C . GLY A 1 110 ? 28.568 14.699 -27.487 1.00 91.38 110 GLY A C 1
ATOM 849 O O . GLY A 1 110 ? 28.545 13.493 -27.257 1.00 91.38 110 GLY A O 1
ATOM 850 N N . PHE A 1 111 ? 29.259 15.549 -26.725 1.00 89.88 111 PHE A N 1
ATOM 851 C CA . PHE A 1 111 ? 30.091 15.113 -25.592 1.00 89.88 111 PHE A CA 1
ATOM 852 C C . PHE A 1 111 ? 29.334 15.075 -24.259 1.00 89.88 111 PHE A C 1
ATOM 854 O O . PHE A 1 111 ? 29.688 14.318 -23.354 1.00 89.88 111 PHE A O 1
ATOM 861 N N . PHE A 1 112 ? 28.288 15.888 -24.115 1.00 91.25 112 PHE A N 1
ATOM 862 C CA . PHE A 1 112 ? 27.538 15.983 -22.869 1.00 91.25 112 PHE A CA 1
ATOM 863 C C . PHE A 1 112 ? 26.751 14.694 -22.609 1.00 91.25 112 PHE A C 1
ATOM 865 O O . PHE A 1 112 ? 26.062 14.197 -23.498 1.00 91.25 112 PHE A O 1
ATOM 872 N N . ASN A 1 113 ? 26.844 14.137 -21.398 1.00 92.69 113 ASN A N 1
ATOM 873 C CA . ASN A 1 113 ? 26.221 12.857 -21.038 1.00 92.69 113 ASN A CA 1
ATOM 874 C C . ASN A 1 113 ? 26.559 11.705 -22.005 1.00 92.69 113 ASN A C 1
ATOM 876 O O . ASN A 1 113 ? 25.688 10.889 -22.308 1.00 92.69 113 ASN A O 1
ATOM 880 N N . CYS A 1 114 ? 27.809 11.619 -22.483 1.00 96.31 114 CYS A N 1
ATOM 881 C CA . CYS A 1 114 ? 28.222 10.600 -23.458 1.00 96.31 114 CYS A CA 1
ATOM 882 C C . CYS A 1 114 ? 27.823 9.173 -23.063 1.00 96.31 114 CYS A C 1
ATOM 884 O O . CYS A 1 114 ? 27.390 8.410 -23.917 1.00 96.31 114 CYS A O 1
ATOM 886 N N . ALA A 1 115 ? 27.856 8.835 -21.769 1.00 97.56 115 ALA A N 1
ATOM 887 C CA . ALA A 1 115 ? 27.488 7.509 -21.282 1.00 97.56 115 ALA A CA 1
ATOM 888 C C . ALA A 1 115 ? 26.086 7.075 -21.744 1.00 97.56 115 ALA A C 1
ATOM 890 O O . ALA A 1 115 ? 25.894 5.906 -22.048 1.00 97.56 115 ALA A O 1
ATOM 891 N N . GLY A 1 116 ? 25.137 8.007 -21.862 1.00 97.62 116 GLY A N 1
ATOM 892 C CA . GLY A 1 116 ? 23.754 7.735 -22.249 1.00 97.62 116 GLY A CA 1
ATOM 893 C C . GLY A 1 116 ? 23.470 7.836 -23.748 1.00 97.62 116 GLY A C 1
ATOM 894 O O . GLY A 1 116 ? 22.325 8.105 -24.103 1.00 97.62 116 GLY A O 1
ATOM 895 N N . ARG A 1 117 ? 24.477 7.705 -24.619 1.00 98.19 117 ARG A N 1
ATOM 896 C CA . ARG A 1 117 ? 24.341 7.900 -26.072 1.00 98.19 117 ARG A CA 1
ATOM 897 C C . ARG A 1 117 ? 24.699 6.648 -26.858 1.00 98.19 117 ARG A C 1
ATOM 899 O O . ARG A 1 117 ? 25.656 5.954 -26.539 1.00 98.19 117 ARG A O 1
ATOM 906 N N . MET A 1 118 ? 23.978 6.387 -27.938 1.00 98.19 118 MET A N 1
ATOM 907 C CA . MET A 1 118 ? 24.301 5.336 -28.902 1.00 98.19 118 MET A CA 1
ATOM 908 C C . MET A 1 118 ? 23.924 5.828 -30.295 1.00 98.19 118 MET A C 1
ATOM 910 O O . MET A 1 118 ? 22.870 6.440 -30.454 1.00 98.19 118 MET A O 1
ATOM 914 N N . SER A 1 119 ? 24.758 5.575 -31.303 1.00 98.38 119 SER A N 1
ATOM 915 C CA . SER A 1 119 ? 24.454 5.982 -32.678 1.00 98.38 119 SER A CA 1
ATOM 916 C C . SER A 1 119 ? 25.058 5.040 -33.711 1.00 98.38 119 SER A C 1
ATOM 918 O O . SER A 1 119 ? 26.165 4.526 -33.530 1.00 98.38 119 SER A O 1
ATOM 920 N N . TRP A 1 120 ? 24.325 4.813 -34.799 1.00 98.44 120 TRP A N 1
ATOM 921 C CA . TRP A 1 120 ? 24.733 4.027 -35.959 1.00 98.44 120 TRP A CA 1
ATOM 922 C C . TRP A 1 120 ? 24.604 4.873 -37.220 1.00 98.44 120 TRP A C 1
ATOM 924 O O . TRP A 1 120 ? 23.615 5.580 -37.399 1.00 98.44 120 TRP A O 1
ATOM 934 N N . LEU A 1 121 ? 25.605 4.817 -38.089 1.00 98.19 121 LEU A N 1
ATOM 935 C CA . LEU A 1 121 ? 25.629 5.560 -39.339 1.00 98.19 121 LEU A CA 1
ATOM 936 C C . LEU A 1 121 ? 24.644 4.950 -40.341 1.00 98.19 121 LEU A C 1
ATOM 938 O O . LEU A 1 121 ? 24.568 3.735 -40.489 1.00 98.19 121 LEU A O 1
ATOM 942 N N . LEU A 1 122 ? 23.901 5.807 -41.040 1.00 97.56 122 LEU A N 1
ATOM 943 C CA . LEU A 1 122 ? 22.892 5.448 -42.048 1.00 97.56 122 LEU A CA 1
ATOM 944 C C . LEU A 1 122 ? 23.301 5.928 -43.449 1.00 97.56 122 LEU A C 1
ATOM 946 O O . LEU A 1 122 ? 22.462 6.281 -44.278 1.00 97.56 122 LEU A O 1
ATOM 950 N N . ASN A 1 123 ? 24.608 5.989 -43.698 1.00 96.19 123 ASN A N 1
ATOM 951 C CA . ASN A 1 123 ? 25.238 6.501 -44.919 1.00 96.19 123 ASN A CA 1
ATOM 952 C C . ASN A 1 123 ? 26.117 5.446 -45.620 1.00 96.19 123 ASN A C 1
ATOM 954 O O . ASN A 1 123 ? 27.018 5.797 -46.378 1.00 96.19 123 ASN A O 1
ATOM 958 N N . GLY A 1 124 ? 25.868 4.159 -45.355 1.00 94.38 124 GLY A N 1
ATOM 959 C CA . GLY A 1 124 ? 26.639 3.038 -45.907 1.00 94.38 124 GLY A CA 1
ATOM 960 C C . GLY A 1 124 ? 27.770 2.533 -45.008 1.00 94.38 124 GLY A C 1
ATOM 961 O O . GLY A 1 124 ? 28.405 1.543 -45.354 1.00 94.38 124 GLY A O 1
ATOM 962 N N . TYR A 1 125 ? 27.986 3.162 -43.851 1.00 96.06 125 TYR A N 1
ATOM 963 C CA . TYR A 1 125 ? 28.870 2.680 -42.787 1.00 96.06 125 TYR A CA 1
ATOM 964 C C . TYR A 1 125 ? 28.062 2.022 -41.661 1.00 96.06 125 TYR A C 1
ATOM 966 O O . TYR A 1 125 ? 26.831 1.951 -41.724 1.00 96.06 125 TYR A O 1
ATOM 974 N N . GLY A 1 126 ? 28.743 1.470 -40.658 1.00 95.38 126 GLY A N 1
ATOM 975 C CA . GLY A 1 126 ? 28.107 0.703 -39.593 1.00 95.38 126 GLY A CA 1
ATOM 976 C C . GLY A 1 126 ? 27.799 1.500 -38.322 1.00 95.38 126 GLY A C 1
ATOM 977 O O . GLY A 1 126 ? 27.152 2.540 -38.384 1.00 95.38 126 GLY A O 1
ATOM 978 N N . GLY A 1 127 ? 28.142 0.987 -37.143 1.00 96.25 127 GLY A N 1
ATOM 979 C CA . GLY A 1 127 ? 27.863 1.661 -35.870 1.00 96.25 127 GLY A CA 1
ATOM 980 C C . GLY A 1 127 ? 28.904 2.740 -35.552 1.00 96.25 127 GLY A C 1
ATOM 981 O O . GLY A 1 127 ? 30.061 2.538 -35.856 1.00 96.25 127 GLY A O 1
ATOM 982 N N . TYR A 1 128 ? 28.538 3.860 -34.926 1.00 98.06 128 TYR A N 1
ATOM 983 C CA . TYR A 1 128 ? 29.483 4.954 -34.632 1.00 98.06 128 TYR A CA 1
ATOM 984 C C . TYR A 1 128 ? 29.817 5.070 -33.146 1.00 98.06 128 TYR A C 1
ATOM 986 O O . TYR A 1 128 ? 30.975 5.243 -32.789 1.00 98.06 128 TYR A O 1
ATOM 994 N N . ARG A 1 129 ? 28.809 4.969 -32.269 1.00 97.81 129 ARG A N 1
ATOM 995 C CA . ARG A 1 129 ? 28.954 5.232 -30.830 1.00 97.81 129 ARG A CA 1
ATOM 996 C C . ARG A 1 129 ? 28.224 4.216 -29.958 1.00 97.81 129 ARG A C 1
ATOM 998 O O . ARG A 1 129 ? 27.118 3.775 -30.292 1.00 97.81 129 ARG A O 1
ATOM 1005 N N . ALA A 1 130 ? 28.823 3.908 -28.812 1.00 98.00 130 ALA A N 1
ATOM 1006 C CA . ALA A 1 130 ? 28.222 3.176 -27.703 1.00 98.00 130 ALA A CA 1
ATOM 1007 C C . ALA A 1 130 ? 28.719 3.758 -26.365 1.00 98.00 130 ALA A C 1
ATOM 1009 O O . ALA A 1 130 ? 29.830 3.494 -25.913 1.00 98.00 130 ALA A O 1
ATOM 1010 N N . GLY A 1 131 ? 27.889 4.572 -25.717 1.00 97.56 131 GLY A N 1
ATOM 1011 C CA . GLY A 1 131 ? 28.284 5.352 -24.551 1.00 97.56 131 GLY A CA 1
ATOM 1012 C C . GLY A 1 131 ? 29.341 6.400 -24.911 1.00 97.56 131 GLY A C 1
ATOM 1013 O O . GLY A 1 131 ? 29.191 7.152 -25.873 1.00 97.56 131 GLY A O 1
ATOM 1014 N N . CYS A 1 132 ? 30.417 6.448 -24.126 1.00 97.56 132 CYS A N 1
ATOM 1015 C CA . CYS A 1 132 ? 31.535 7.366 -24.360 1.00 97.56 132 CYS A CA 1
ATOM 1016 C C . CYS A 1 132 ? 32.582 6.832 -25.350 1.00 97.56 132 CYS A C 1
ATOM 1018 O O . CYS A 1 132 ? 33.560 7.528 -25.598 1.00 97.56 132 CYS A O 1
ATOM 1020 N N . GLU A 1 133 ? 32.397 5.628 -25.897 1.00 97.38 133 GLU A N 1
ATOM 1021 C CA . GLU A 1 133 ? 33.219 5.108 -26.992 1.00 97.38 133 GLU A CA 1
ATOM 1022 C C . GLU A 1 133 ? 32.581 5.504 -28.329 1.00 97.38 133 GLU A C 1
ATOM 1024 O O . GLU A 1 133 ? 31.415 5.181 -28.585 1.00 97.38 133 GLU A O 1
ATOM 1029 N N . ASP A 1 134 ? 33.325 6.221 -29.167 1.00 96.25 134 ASP A N 1
ATOM 1030 C CA . ASP A 1 134 ? 32.942 6.603 -30.526 1.00 96.25 134 ASP A CA 1
ATOM 1031 C C . ASP A 1 134 ? 33.991 6.176 -31.562 1.00 96.25 134 ASP A C 1
ATOM 1033 O O . ASP A 1 134 ? 34.910 5.425 -31.237 1.00 96.25 134 ASP A O 1
ATOM 1037 N N . GLU A 1 135 ? 33.777 6.555 -32.827 1.00 95.88 135 GLU A N 1
ATOM 1038 C CA . GLU A 1 135 ? 34.587 6.113 -33.975 1.00 95.88 135 GLU A CA 1
ATOM 1039 C C . GLU A 1 135 ? 34.641 4.573 -34.099 1.00 95.88 135 GLU A C 1
ATOM 1041 O O . GLU A 1 135 ? 35.659 3.955 -34.415 1.00 95.88 135 GLU A O 1
ATOM 1046 N N . LEU A 1 136 ? 33.512 3.924 -33.793 1.00 97.50 136 LEU A N 1
ATOM 1047 C CA . LEU A 1 136 ? 33.387 2.469 -33.747 1.00 97.50 136 LEU A CA 1
ATOM 1048 C C . LEU A 1 136 ? 33.058 1.831 -35.111 1.00 97.50 136 LEU A C 1
ATOM 1050 O O . LEU A 1 136 ? 32.829 0.621 -35.153 1.00 97.50 136 LEU A O 1
ATOM 1054 N N . GLU A 1 137 ? 33.040 2.589 -36.212 1.00 97.06 137 GLU A N 1
ATOM 1055 C CA . GLU A 1 137 ? 32.545 2.160 -37.534 1.00 97.06 137 GLU A CA 1
ATOM 1056 C C . GLU A 1 137 ? 33.275 0.982 -38.166 1.00 97.06 137 GLU A C 1
ATOM 1058 O O . GLU A 1 137 ? 32.681 0.324 -39.014 1.00 97.06 137 GLU A O 1
ATOM 1063 N N . ASP A 1 138 ? 34.494 0.673 -37.726 1.00 97.25 138 ASP A N 1
ATOM 1064 C CA . ASP A 1 138 ? 35.272 -0.487 -38.176 1.00 97.25 138 ASP A CA 1
ATOM 1065 C C . ASP A 1 138 ? 35.355 -1.600 -37.111 1.00 97.25 138 ASP A C 1
ATOM 1067 O O . ASP A 1 138 ? 36.026 -2.623 -37.292 1.00 97.25 138 ASP A O 1
ATOM 1071 N N . SER A 1 139 ? 34.669 -1.439 -35.974 1.00 97.75 139 SER A N 1
ATOM 1072 C CA . SER A 1 139 ? 34.773 -2.369 -34.852 1.00 97.75 139 SER A CA 1
ATOM 1073 C C . SER A 1 139 ? 34.101 -3.712 -35.146 1.00 97.75 139 SER A C 1
ATOM 1075 O O . SER A 1 139 ? 32.895 -3.813 -35.383 1.00 97.75 139 SER A O 1
ATOM 1077 N N . GLN A 1 140 ? 34.894 -4.781 -35.051 1.00 97.38 140 GLN A N 1
ATOM 1078 C CA . GLN A 1 140 ? 34.414 -6.169 -35.075 1.00 97.38 140 GLN A CA 1
ATOM 1079 C C . GLN A 1 140 ? 34.003 -6.678 -33.682 1.00 97.38 140 GLN A C 1
ATOM 1081 O O . GLN A 1 140 ? 33.396 -7.742 -33.562 1.00 97.38 140 GLN A O 1
ATOM 1086 N N . VAL A 1 141 ? 34.365 -5.942 -32.624 1.00 97.56 141 VAL A N 1
ATOM 1087 C CA . VAL A 1 141 ? 34.128 -6.324 -31.222 1.00 97.56 141 VAL A CA 1
ATOM 1088 C C . VAL A 1 141 ? 32.778 -5.810 -30.741 1.00 97.56 141 VAL A C 1
ATOM 1090 O O . VAL A 1 141 ? 32.037 -6.546 -30.082 1.00 97.56 141 VAL A O 1
ATOM 1093 N N . TRP A 1 142 ? 32.465 -4.558 -31.074 1.00 98.44 142 TRP A N 1
ATOM 1094 C CA . TRP A 1 142 ? 31.173 -3.955 -30.789 1.00 98.44 142 TRP A CA 1
ATOM 1095 C C . TRP A 1 142 ? 30.113 -4.490 -31.743 1.00 98.44 142 TRP A C 1
ATOM 1097 O O . TRP A 1 142 ? 30.357 -4.686 -32.935 1.00 98.44 142 TRP A O 1
ATOM 1107 N N . ARG A 1 143 ? 28.913 -4.729 -31.219 1.00 98.50 143 ARG A N 1
ATOM 1108 C CA . ARG A 1 143 ? 27.766 -5.229 -31.976 1.00 98.50 143 ARG A CA 1
ATOM 1109 C C . ARG A 1 143 ? 26.533 -4.378 -31.719 1.00 98.50 143 ARG A C 1
ATOM 1111 O O . ARG A 1 143 ? 26.295 -3.949 -30.591 1.00 98.50 143 ARG A O 1
ATOM 1118 N N . LYS A 1 144 ? 25.777 -4.143 -32.787 1.00 98.38 144 LYS A N 1
ATOM 1119 C CA . LYS A 1 144 ? 24.498 -3.433 -32.843 1.00 98.38 144 LYS A CA 1
ATOM 1120 C C . LYS A 1 144 ? 23.388 -4.454 -32.680 1.00 98.38 144 LYS A C 1
ATOM 1122 O O . LYS A 1 144 ? 23.382 -5.445 -33.411 1.00 98.38 144 LYS A O 1
ATOM 1127 N N . LEU A 1 145 ? 22.464 -4.216 -31.761 1.00 98.56 145 LEU A N 1
ATOM 1128 C CA . LEU A 1 145 ? 21.349 -5.116 -31.511 1.00 98.56 145 LEU A CA 1
ATOM 1129 C C . LEU A 1 145 ? 20.034 -4.347 -31.511 1.00 98.56 145 LEU A C 1
ATOM 1131 O O . LEU A 1 145 ? 19.915 -3.291 -30.890 1.00 98.56 145 LEU A O 1
ATOM 1135 N N . VAL A 1 146 ? 19.042 -4.919 -32.187 1.00 98.38 146 VAL A N 1
ATOM 1136 C CA . VAL A 1 146 ? 17.655 -4.455 -32.150 1.00 98.38 146 VAL A CA 1
ATOM 1137 C C . VAL A 1 146 ? 16.784 -5.612 -31.718 1.00 98.38 146 VAL A C 1
ATOM 1139 O O . VAL A 1 146 ? 16.869 -6.705 -32.284 1.00 98.38 146 VAL A O 1
ATOM 1142 N N . PHE A 1 147 ? 15.936 -5.364 -30.730 1.00 98.06 147 PHE A N 1
ATOM 1143 C CA . PHE A 1 147 ? 14.891 -6.291 -30.323 1.00 98.06 147 PHE A CA 1
ATOM 1144 C C . PHE A 1 147 ? 13.529 -5.615 -30.448 1.00 98.06 147 PHE A C 1
ATOM 1146 O O . PHE A 1 147 ? 13.430 -4.389 -30.401 1.00 98.06 147 PHE A O 1
ATOM 1153 N N . TYR A 1 148 ? 12.485 -6.424 -30.575 1.00 97.31 148 TYR A N 1
ATOM 1154 C CA . TYR A 1 148 ? 11.104 -5.992 -30.390 1.00 97.31 148 TYR A CA 1
ATOM 1155 C C . TYR A 1 148 ? 10.383 -6.934 -29.441 1.00 97.31 148 TYR A C 1
ATOM 1157 O O . TYR A 1 148 ? 10.759 -8.098 -29.307 1.00 97.31 148 TYR A O 1
ATOM 1165 N N . GLY A 1 149 ? 9.322 -6.454 -28.808 1.00 94.44 149 GLY A N 1
ATOM 1166 C CA . GLY A 1 149 ? 8.529 -7.271 -27.904 1.00 94.44 149 GLY A CA 1
ATOM 1167 C C . GLY A 1 149 ? 7.162 -6.670 -27.591 1.00 94.44 149 GLY A C 1
ATOM 1168 O O . GLY A 1 149 ? 6.828 -5.582 -28.073 1.00 94.44 149 GLY A O 1
ATOM 1169 N N . PRO A 1 150 ? 6.342 -7.393 -26.813 1.00 90.69 150 PRO A N 1
ATOM 1170 C CA . PRO A 1 150 ? 5.124 -6.842 -26.232 1.00 90.69 150 PRO A CA 1
ATOM 1171 C C . PRO A 1 150 ? 5.458 -5.770 -25.173 1.00 90.69 150 PRO A C 1
ATOM 1173 O O . PRO A 1 150 ? 6.601 -5.714 -24.692 1.00 90.69 150 PRO A O 1
ATOM 1176 N N . PRO A 1 151 ? 4.474 -4.948 -24.765 1.00 85.44 151 PRO A N 1
ATOM 1177 C CA . PRO A 1 151 ? 4.628 -4.065 -23.617 1.00 85.44 151 PRO A CA 1
ATOM 1178 C C . PRO A 1 151 ? 4.907 -4.889 -22.357 1.00 85.44 151 PRO A C 1
ATOM 1180 O O . PRO A 1 151 ? 4.549 -6.068 -22.255 1.00 85.44 151 PRO A O 1
ATOM 1183 N N . GLY A 1 152 ? 5.592 -4.276 -21.392 1.00 79.62 152 GLY A N 1
ATOM 1184 C CA . GLY A 1 152 ? 5.866 -4.940 -20.124 1.00 79.62 152 GLY A CA 1
ATOM 1185 C C . GLY A 1 152 ? 4.565 -5.148 -19.354 1.00 79.62 152 GLY A C 1
ATOM 1186 O O . GLY A 1 152 ? 3.800 -4.206 -19.179 1.00 79.62 152 GLY A O 1
ATOM 1187 N N . VAL A 1 153 ? 4.319 -6.361 -18.854 1.00 84.69 153 VAL A N 1
ATOM 1188 C CA . VAL A 1 153 ? 3.245 -6.569 -17.875 1.00 84.69 153 VAL A CA 1
ATOM 1189 C C . VAL A 1 153 ? 3.812 -6.284 -16.493 1.00 84.69 153 VAL A C 1
ATOM 1191 O O . VAL A 1 153 ? 4.784 -6.912 -16.063 1.00 84.69 153 VAL A O 1
ATOM 1194 N N . PHE A 1 154 ? 3.230 -5.298 -15.818 1.00 87.38 154 PHE A N 1
ATOM 1195 C CA . PHE A 1 154 ? 3.668 -4.843 -14.504 1.00 87.38 154 PHE A CA 1
ATOM 1196 C C . PHE A 1 154 ? 2.745 -5.373 -13.414 1.00 87.38 154 PHE A C 1
ATOM 1198 O O . PHE A 1 154 ? 1.541 -5.524 -13.617 1.00 87.38 154 PHE A O 1
ATOM 1205 N N . CYS A 1 155 ? 3.314 -5.600 -12.233 1.00 91.19 155 CYS A N 1
ATOM 1206 C CA . CYS A 1 155 ? 2.531 -5.909 -11.051 1.00 91.19 155 CYS A CA 1
ATOM 1207 C C . CYS A 1 155 ? 1.609 -4.740 -10.685 1.00 91.19 155 CYS A C 1
ATOM 1209 O O . CYS A 1 155 ? 2.077 -3.620 -10.471 1.00 91.19 155 CYS A O 1
ATOM 1211 N N . ASP A 1 156 ? 0.316 -5.026 -10.558 1.00 92.69 156 ASP A N 1
ATOM 1212 C CA . ASP A 1 156 ? -0.709 -4.090 -10.106 1.00 92.69 156 ASP A CA 1
ATOM 1213 C C . ASP A 1 156 ? -1.589 -4.746 -9.032 1.00 92.69 156 ASP A C 1
ATOM 1215 O O . ASP A 1 156 ? -1.713 -5.971 -8.978 1.00 92.69 156 ASP A O 1
ATOM 1219 N N . ALA A 1 157 ? -2.199 -3.936 -8.162 1.00 92.75 157 ALA A N 1
ATOM 1220 C CA . ALA A 1 157 ? -3.056 -4.428 -7.085 1.00 92.75 157 ALA A CA 1
ATOM 1221 C C . ALA A 1 157 ? -4.265 -5.231 -7.599 1.00 92.75 157 ALA A C 1
ATOM 1223 O O . ALA A 1 157 ? -4.713 -6.146 -6.914 1.00 92.75 157 ALA A O 1
ATOM 1224 N N . SER A 1 158 ? -4.751 -4.947 -8.812 1.00 93.44 158 SER A N 1
ATOM 1225 C CA . SER A 1 158 ? -5.836 -5.695 -9.466 1.00 93.44 158 SER A CA 1
ATOM 1226 C C . SER A 1 158 ? -5.492 -7.155 -9.784 1.00 93.44 158 SER A C 1
ATOM 1228 O O . SER A 1 158 ? -6.395 -7.964 -9.988 1.00 93.44 158 SER A O 1
ATOM 1230 N N . ILE A 1 159 ? -4.205 -7.514 -9.796 1.00 94.50 159 ILE A N 1
ATOM 1231 C CA . ILE A 1 159 ? -3.733 -8.890 -10.014 1.00 94.50 159 ILE A CA 1
ATOM 1232 C C . ILE A 1 159 ? -3.899 -9.730 -8.740 1.00 94.50 159 ILE A C 1
ATOM 1234 O O . ILE A 1 159 ? -3.961 -10.959 -8.801 1.00 94.50 159 ILE A O 1
ATOM 1238 N N . CYS A 1 160 ? -3.973 -9.085 -7.574 1.00 96.25 160 CYS A N 1
ATOM 1239 C CA . CYS A 1 160 ? -4.012 -9.779 -6.299 1.00 96.25 160 CYS A CA 1
ATOM 1240 C C . CYS A 1 160 ? -5.439 -10.235 -5.956 1.00 96.25 160 CYS A C 1
ATOM 1242 O O . CYS A 1 160 ? -6.342 -9.403 -5.867 1.00 96.25 160 CYS A O 1
ATOM 1244 N N . PRO A 1 161 ? -5.664 -11.548 -5.745 1.00 96.56 161 PRO A N 1
ATOM 1245 C CA . PRO A 1 161 ? -6.967 -12.058 -5.332 1.00 96.56 161 PRO A CA 1
ATOM 1246 C C . PRO A 1 161 ? -7.315 -11.628 -3.897 1.00 96.56 161 PRO A C 1
ATOM 1248 O O . PRO A 1 161 ? -6.461 -11.143 -3.151 1.00 96.56 161 PRO A O 1
ATOM 1251 N N . GLU A 1 162 ? -8.569 -11.849 -3.483 1.00 94.81 162 GLU A N 1
ATOM 1252 C CA . GLU A 1 162 ? -9.018 -11.576 -2.110 1.00 94.81 162 GLU A CA 1
ATOM 1253 C C . GLU A 1 162 ? -8.091 -12.256 -1.084 1.00 94.81 162 GLU A C 1
ATOM 1255 O O . GLU A 1 162 ? -7.772 -13.441 -1.194 1.00 94.81 162 GLU A O 1
ATOM 1260 N N . GLY A 1 163 ? -7.645 -11.495 -0.082 1.00 94.12 163 GLY A N 1
ATOM 1261 C CA . GLY A 1 163 ? -6.691 -11.967 0.925 1.00 94.12 163 GLY A CA 1
ATOM 1262 C C . GLY A 1 163 ? -5.221 -11.841 0.535 1.00 94.12 163 GLY A C 1
ATOM 1263 O O . GLY A 1 163 ? -4.349 -12.240 1.309 1.00 94.12 163 GLY A O 1
ATOM 1264 N N . MET A 1 164 ? -4.924 -11.249 -0.621 1.00 97.19 164 MET A N 1
ATOM 1265 C CA . MET A 1 164 ? -3.576 -10.859 -1.007 1.00 97.19 164 MET A CA 1
ATOM 1266 C C . MET A 1 164 ? -3.495 -9.369 -1.326 1.00 97.19 164 MET A C 1
ATOM 1268 O O . MET A 1 164 ? -4.468 -8.733 -1.717 1.00 97.19 164 MET A O 1
ATOM 1272 N N . ILE A 1 165 ? -2.302 -8.818 -1.158 1.00 96.12 165 ILE A N 1
ATOM 1273 C CA . ILE A 1 165 ? -1.974 -7.427 -1.461 1.00 96.12 165 ILE A CA 1
ATOM 1274 C C . ILE A 1 165 ? -0.725 -7.380 -2.327 1.00 96.12 165 ILE A C 1
ATOM 1276 O O . ILE A 1 165 ? 0.110 -8.289 -2.287 1.00 96.12 165 ILE A O 1
ATOM 1280 N N . LEU A 1 166 ? -0.568 -6.288 -3.067 1.00 96.19 166 LEU A N 1
ATOM 1281 C CA . LEU A 1 166 ? 0.648 -6.020 -3.821 1.00 96.19 166 LEU A CA 1
ATOM 1282 C C . LEU A 1 166 ? 1.850 -5.950 -2.864 1.00 96.19 166 LEU A C 1
ATOM 1284 O O . LEU A 1 166 ? 1.798 -5.286 -1.823 1.00 96.19 166 LEU A O 1
ATOM 1288 N N . LYS A 1 167 ? 2.942 -6.638 -3.203 1.00 95.31 167 LYS A N 1
ATOM 1289 C CA . LYS A 1 167 ? 4.191 -6.553 -2.443 1.00 95.31 167 LYS A CA 1
ATOM 1290 C C . LYS A 1 167 ? 4.709 -5.119 -2.455 1.00 95.31 167 LYS A C 1
ATOM 1292 O O . LYS A 1 167 ? 4.713 -4.454 -3.483 1.00 95.31 167 LYS A O 1
ATOM 1297 N N . THR A 1 168 ? 5.202 -4.652 -1.317 1.00 93.06 168 THR A N 1
ATOM 1298 C CA . THR A 1 168 ? 5.850 -3.335 -1.212 1.00 93.06 168 THR A CA 1
ATOM 1299 C C . THR A 1 168 ? 7.357 -3.402 -1.456 1.00 93.06 168 THR A C 1
ATOM 1301 O O . THR A 1 168 ? 7.986 -2.380 -1.715 1.00 93.06 168 THR A O 1
ATOM 1304 N N . SER A 1 169 ? 7.946 -4.597 -1.397 1.00 92.31 169 SER A N 1
ATOM 1305 C CA . SER A 1 169 ? 9.364 -4.851 -1.641 1.00 92.31 169 SER A CA 1
ATOM 1306 C C . SER A 1 169 ? 9.552 -6.111 -2.485 1.00 92.31 169 SER A C 1
ATOM 1308 O O . SER A 1 169 ? 8.704 -7.003 -2.500 1.00 92.31 169 SER A O 1
ATOM 1310 N N . GLY A 1 170 ? 10.657 -6.173 -3.233 1.00 90.44 170 GLY A N 1
ATOM 1311 C CA . GLY A 1 170 ? 10.959 -7.324 -4.089 1.00 90.44 170 GLY A CA 1
ATOM 1312 C C . GLY A 1 170 ? 9.998 -7.510 -5.268 1.00 90.44 170 GLY A C 1
ATOM 1313 O O . GLY A 1 170 ? 9.934 -8.608 -5.817 1.00 90.44 170 GLY A O 1
ATOM 1314 N N . LEU A 1 171 ? 9.253 -6.467 -5.656 1.00 90.94 171 LEU A N 1
ATOM 1315 C CA . LEU A 1 171 ? 8.515 -6.480 -6.915 1.00 90.94 171 LEU A CA 1
ATOM 1316 C C . LEU A 1 171 ? 9.513 -6.551 -8.075 1.00 90.94 171 LEU A C 1
ATOM 1318 O O . LEU A 1 171 ? 10.458 -5.754 -8.104 1.00 90.94 171 LEU A O 1
ATOM 1322 N N . PRO A 1 172 ? 9.326 -7.470 -9.032 1.00 87.31 172 PRO A N 1
ATOM 1323 C CA . PRO A 1 172 ? 10.133 -7.450 -10.234 1.00 87.31 172 PRO A CA 1
ATOM 1324 C C . PRO A 1 172 ? 9.788 -6.203 -11.061 1.00 87.31 172 PRO A C 1
ATOM 1326 O O . PRO A 1 172 ? 8.667 -5.693 -11.012 1.00 87.31 172 PRO A O 1
ATOM 1329 N N . SER A 1 173 ? 10.745 -5.716 -11.851 1.00 80.56 173 SER A N 1
ATOM 1330 C CA . SER A 1 173 ? 10.514 -4.583 -12.758 1.00 80.56 173 SER A CA 1
ATOM 1331 C C . SER A 1 173 ? 9.427 -4.876 -13.801 1.00 80.56 173 SER A C 1
ATOM 1333 O O . SER A 1 173 ? 8.813 -3.945 -14.310 1.00 80.56 173 SER A O 1
ATOM 1335 N N . TYR A 1 174 ? 9.206 -6.154 -14.116 1.00 85.38 174 TYR A N 1
ATOM 1336 C CA . TYR A 1 174 ? 8.174 -6.700 -14.999 1.00 85.38 174 TYR A CA 1
ATOM 1337 C C . TYR A 1 174 ? 7.998 -8.185 -14.688 1.00 85.38 174 TYR A C 1
ATOM 1339 O O . TYR A 1 174 ? 8.884 -8.832 -14.127 1.00 85.38 174 TYR A O 1
ATOM 1347 N N . CYS A 1 175 ? 6.855 -8.731 -15.067 1.00 87.75 175 CYS A N 1
ATOM 1348 C CA . CYS A 1 175 ? 6.538 -10.130 -14.831 1.00 87.75 175 CYS A CA 1
ATOM 1349 C C . CYS A 1 175 ? 7.281 -11.050 -15.803 1.00 87.75 175 CYS A C 1
ATOM 1351 O O . CYS A 1 175 ? 7.586 -10.664 -16.935 1.00 87.75 175 CYS A O 1
ATOM 1353 N N . LYS A 1 176 ? 7.602 -12.275 -15.364 1.00 84.56 176 LYS A N 1
ATOM 1354 C CA . LYS A 1 176 ? 8.375 -13.212 -16.197 1.00 84.56 176 LYS A CA 1
ATOM 1355 C C . LYS A 1 176 ? 7.557 -13.787 -17.346 1.00 84.56 176 LYS A C 1
ATOM 1357 O O . LYS A 1 176 ? 8.144 -14.273 -18.301 1.00 84.56 176 LYS A O 1
ATOM 1362 N N . GLY A 1 177 ? 6.229 -13.792 -17.242 1.00 83.75 177 GLY A N 1
ATOM 1363 C CA . GLY A 1 177 ? 5.322 -14.316 -18.262 1.00 83.75 177 GLY A CA 1
ATOM 1364 C C . GLY A 1 177 ? 4.564 -13.230 -19.027 1.00 83.75 177 GLY A C 1
ATOM 1365 O O . GLY A 1 177 ? 4.737 -12.037 -18.805 1.00 83.75 177 GLY A O 1
ATOM 1366 N N . ARG A 1 178 ? 3.646 -13.666 -19.902 1.00 80.44 178 ARG A N 1
ATOM 1367 C CA . ARG A 1 178 ? 2.653 -12.784 -20.557 1.00 80.44 178 ARG A CA 1
ATOM 1368 C C . ARG A 1 178 ? 1.600 -12.226 -19.597 1.00 80.44 178 ARG A C 1
ATOM 1370 O O . ARG A 1 178 ? 0.831 -11.355 -19.975 1.00 80.44 178 ARG A O 1
ATOM 1377 N N . ALA A 1 179 ? 1.528 -12.780 -18.397 1.00 86.38 179 ALA A N 1
ATOM 1378 C CA . ALA A 1 179 ? 0.741 -12.286 -17.287 1.00 86.38 179 ALA A CA 1
ATOM 1379 C C . ALA A 1 179 ? 1.583 -12.456 -16.027 1.00 86.38 179 ALA A C 1
ATOM 1381 O O . ALA A 1 179 ? 2.415 -13.366 -15.948 1.00 86.38 179 ALA A O 1
ATOM 1382 N N . CYS A 1 180 ? 1.362 -11.584 -15.054 1.00 91.06 180 CYS A N 1
ATOM 1383 C CA . CYS A 1 180 ? 1.993 -11.712 -13.758 1.00 91.06 180 CYS A CA 1
ATOM 1384 C C . CYS A 1 180 ? 1.432 -12.896 -12.993 1.00 91.06 180 CYS A C 1
ATOM 1386 O O . CYS A 1 180 ? 0.214 -13.014 -12.836 1.00 91.06 180 CYS A O 1
ATOM 1388 N N . ALA A 1 181 ? 2.317 -13.748 -12.488 1.00 93.81 181 ALA A N 1
ATOM 1389 C CA . ALA A 1 181 ? 1.887 -14.762 -11.546 1.00 93.81 181 ALA A CA 1
ATOM 1390 C C . ALA A 1 181 ? 1.579 -14.103 -10.191 1.00 93.81 181 ALA A C 1
ATOM 1392 O O . ALA A 1 181 ? 2.208 -13.119 -9.789 1.00 93.81 181 ALA A O 1
ATOM 1393 N N . VAL A 1 182 ? 0.581 -14.632 -9.481 1.00 95.75 182 VAL A N 1
ATOM 1394 C CA . VAL A 1 182 ? 0.140 -14.068 -8.195 1.00 95.75 182 VAL A CA 1
ATOM 1395 C C . VAL A 1 182 ? 1.293 -14.044 -7.187 1.00 95.75 182 VAL A C 1
ATOM 1397 O O . VAL A 1 182 ? 1.447 -13.078 -6.452 1.00 95.75 182 VAL A O 1
ATOM 1400 N N . ASP A 1 183 ? 2.151 -15.060 -7.184 1.00 95.56 183 ASP A N 1
ATOM 1401 C CA . ASP A 1 183 ? 3.317 -15.157 -6.305 1.00 95.56 183 ASP A CA 1
ATOM 1402 C C . ASP A 1 183 ? 4.470 -14.221 -6.697 1.00 95.56 183 ASP A C 1
ATOM 1404 O O . ASP A 1 183 ? 5.320 -13.925 -5.855 1.00 95.56 183 ASP A O 1
ATOM 1408 N N . GLU A 1 184 ? 4.506 -13.703 -7.927 1.00 94.88 184 GLU A N 1
ATOM 1409 C CA . GLU A 1 184 ? 5.458 -12.664 -8.331 1.00 94.88 184 GLU A CA 1
ATOM 1410 C C . GLU A 1 184 ? 5.090 -11.329 -7.681 1.00 94.88 184 GLU A C 1
ATOM 1412 O O . GLU A 1 184 ? 5.932 -10.700 -7.031 1.00 94.88 184 GLU A O 1
ATOM 1417 N N . CYS A 1 185 ? 3.820 -10.937 -7.790 1.00 96.12 185 CYS A N 1
ATOM 1418 C CA . CYS A 1 185 ? 3.354 -9.597 -7.441 1.00 96.12 185 CYS A CA 1
ATOM 1419 C C . CYS A 1 185 ? 2.759 -9.474 -6.045 1.00 96.12 185 CYS A C 1
ATOM 1421 O O . CYS A 1 185 ? 2.841 -8.410 -5.434 1.00 96.12 185 CYS A O 1
ATOM 1423 N N . CYS A 1 186 ? 2.146 -10.537 -5.542 1.00 97.38 186 CYS A N 1
ATOM 1424 C CA . CYS A 1 186 ? 1.281 -10.470 -4.380 1.00 97.38 186 CYS A CA 1
ATOM 1425 C C . CYS A 1 186 ? 1.877 -11.220 -3.194 1.00 97.38 186 CYS A C 1
ATOM 1427 O O . CYS A 1 186 ? 2.651 -12.169 -3.323 1.00 97.38 186 CYS A O 1
ATOM 1429 N N . GLN A 1 187 ? 1.512 -10.766 -2.007 1.00 96.44 187 GLN A N 1
ATOM 1430 C CA . GLN A 1 187 ? 1.808 -11.418 -0.740 1.00 96.44 187 GLN A CA 1
ATOM 1431 C C . GLN A 1 187 ? 0.526 -11.534 0.074 1.00 96.44 187 GLN A C 1
ATOM 1433 O O . GLN A 1 187 ? -0.418 -10.769 -0.129 1.00 96.44 187 GLN A O 1
ATOM 1438 N N . ALA A 1 188 ? 0.493 -12.490 1.001 1.00 96.06 188 ALA A N 1
ATOM 1439 C CA . ALA A 1 188 ? -0.654 -12.667 1.878 1.00 96.06 188 ALA A CA 1
ATOM 1440 C C . ALA A 1 188 ? -0.912 -11.387 2.686 1.00 96.06 188 ALA A C 1
ATOM 1442 O O . ALA A 1 188 ? -0.010 -10.857 3.343 1.00 96.06 188 ALA A O 1
ATOM 1443 N N . ALA A 1 189 ? -2.150 -10.905 2.638 1.00 95.44 189 ALA A N 1
ATOM 1444 C CA . ALA A 1 189 ? -2.613 -9.862 3.531 1.00 95.44 189 ALA A CA 1
ATOM 1445 C C . ALA A 1 189 ? -2.694 -10.431 4.950 1.00 95.44 189 ALA A C 1
ATOM 1447 O O . ALA A 1 189 ? -3.089 -11.586 5.150 1.00 95.44 189 ALA A O 1
ATOM 1448 N N . ARG A 1 190 ? -2.338 -9.631 5.956 1.00 95.62 190 ARG A N 1
ATOM 1449 C CA . ARG A 1 190 ? -2.569 -10.044 7.343 1.00 95.62 190 ARG A CA 1
ATOM 1450 C C . ARG A 1 190 ? -4.049 -9.951 7.693 1.00 95.62 190 ARG A C 1
ATOM 1452 O O . ARG A 1 190 ? -4.813 -9.220 7.069 1.00 95.62 190 ARG A O 1
ATOM 1459 N N . ILE A 1 191 ? -4.440 -10.726 8.695 1.00 96.12 191 ILE A N 1
ATOM 1460 C CA . ILE A 1 191 ? -5.787 -10.716 9.262 1.00 96.12 191 ILE A CA 1
ATOM 1461 C C . ILE A 1 191 ? -5.717 -9.933 10.569 1.00 96.12 191 ILE A C 1
ATOM 1463 O O . ILE A 1 191 ? -4.751 -10.069 11.316 1.00 96.12 191 ILE A O 1
ATOM 1467 N N . CYS A 1 192 ? -6.740 -9.133 10.851 1.00 96.56 192 CYS A N 1
ATOM 1468 C CA . CYS A 1 192 ? -6.867 -8.437 12.123 1.00 96.56 192 CYS A CA 1
ATOM 1469 C C . CYS A 1 192 ? -6.944 -9.431 13.296 1.00 96.56 192 CYS A C 1
ATOM 1471 O O . CYS A 1 192 ? -7.938 -10.149 13.449 1.00 96.56 192 CYS A O 1
ATOM 1473 N N . THR A 1 193 ? -5.924 -9.430 14.148 1.00 96.06 193 THR A N 1
ATOM 1474 C CA . THR A 1 193 ? -5.820 -10.254 15.359 1.00 96.06 193 THR A CA 1
ATOM 1475 C C . THR A 1 193 ? -5.712 -9.370 16.612 1.00 96.06 193 THR A C 1
ATOM 1477 O O . THR A 1 193 ? -5.382 -8.189 16.491 1.00 96.06 193 THR A O 1
ATOM 1480 N N . PRO A 1 194 ? -6.028 -9.882 17.822 1.00 94.50 194 PRO A N 1
ATOM 1481 C CA . PRO A 1 194 ? -6.018 -9.071 19.045 1.00 94.50 194 PRO A CA 1
ATOM 1482 C C . PRO A 1 194 ? -4.674 -8.404 19.370 1.00 94.50 194 PRO A C 1
ATOM 1484 O O . PRO A 1 194 ? -4.664 -7.348 19.988 1.00 94.50 194 PRO A O 1
ATOM 1487 N N . ASP A 1 195 ? -3.553 -8.981 18.934 1.00 94.62 195 ASP A N 1
ATOM 1488 C CA . ASP A 1 195 ? -2.199 -8.437 19.115 1.00 94.62 195 ASP A CA 1
ATOM 1489 C C . ASP A 1 195 ? -1.924 -7.157 18.311 1.00 94.62 195 ASP A C 1
ATOM 1491 O O . ASP A 1 195 ? -0.952 -6.462 18.593 1.00 94.62 195 ASP A O 1
ATOM 1495 N N . VAL A 1 196 ? -2.781 -6.815 17.342 1.00 96.25 196 VAL A N 1
ATOM 1496 C CA . VAL A 1 196 ? -2.708 -5.539 16.610 1.00 96.25 196 VAL A CA 1
ATOM 1497 C C . VAL A 1 196 ? -3.190 -4.366 17.475 1.00 96.25 196 VAL A C 1
ATOM 1499 O O . VAL A 1 196 ? -2.826 -3.221 17.212 1.00 96.25 196 VAL A O 1
ATOM 1502 N N . CYS A 1 197 ? -4.022 -4.629 18.486 1.00 95.44 197 CYS A N 1
ATOM 1503 C CA . CYS A 1 197 ? -4.642 -3.586 19.297 1.00 95.44 197 CYS A CA 1
ATOM 1504 C C . CYS A 1 197 ? -3.748 -3.190 20.474 1.00 95.44 197 CYS A C 1
ATOM 1506 O O . CYS A 1 197 ? -3.320 -4.033 21.266 1.00 95.44 197 CYS A O 1
ATOM 1508 N N . SER A 1 198 ? -3.482 -1.888 20.593 1.00 93.94 198 SER A N 1
ATOM 1509 C CA . SER A 1 198 ? -2.733 -1.318 21.710 1.00 93.94 198 SER A CA 1
ATOM 1510 C C . SER A 1 198 ? -3.579 -1.293 22.989 1.00 93.94 198 SER A C 1
ATOM 1512 O O . SER A 1 198 ? -4.794 -1.507 22.986 1.00 93.94 198 SER A O 1
ATOM 1514 N N . LEU A 1 199 ? -2.945 -0.995 24.126 1.00 89.44 199 LEU A N 1
ATOM 1515 C CA . LEU A 1 199 ? -3.656 -0.838 25.394 1.00 89.44 199 LEU A CA 1
ATOM 1516 C C . LEU A 1 199 ? -4.747 0.247 25.274 1.00 89.44 199 LEU A C 1
ATOM 1518 O O . LEU A 1 199 ? -4.458 1.386 24.912 1.00 89.44 199 LEU A O 1
ATOM 1522 N N . GLY A 1 200 ? -5.996 -0.097 25.603 1.00 88.12 200 GLY A N 1
ATOM 1523 C CA . GLY A 1 200 ? -7.143 0.819 25.504 1.00 88.12 200 GLY A CA 1
ATOM 1524 C C . GLY A 1 200 ? -7.947 0.719 24.209 1.00 88.12 200 GLY A C 1
ATOM 1525 O O . GLY A 1 200 ? -8.956 1.417 24.070 1.00 88.12 200 GLY A O 1
ATOM 1526 N N . THR A 1 201 ? -7.568 -0.165 23.289 1.00 93.75 201 THR A N 1
ATOM 1527 C CA . THR A 1 201 ? -8.386 -0.504 22.124 1.00 93.75 201 THR A CA 1
ATOM 1528 C C . THR A 1 201 ? -8.779 -1.976 22.134 1.00 93.75 201 THR A C 1
ATOM 1530 O O . THR A 1 201 ? -8.139 -2.821 22.758 1.00 93.75 201 THR A O 1
ATOM 1533 N N . LEU A 1 202 ? -9.906 -2.272 21.495 1.00 94.94 202 LEU A N 1
ATOM 1534 C CA . LEU A 1 202 ? -10.449 -3.613 21.340 1.00 94.94 202 LEU A CA 1
ATOM 1535 C C . LEU A 1 202 ? -10.549 -3.940 19.863 1.00 94.94 202 LEU A C 1
ATOM 1537 O O . LEU A 1 202 ? -10.828 -3.075 19.034 1.00 94.94 202 LEU A O 1
ATOM 1541 N N . LEU A 1 203 ? -10.374 -5.214 19.538 1.00 96.31 203 LEU A N 1
ATOM 1542 C CA . LEU A 1 203 ? -10.588 -5.707 18.187 1.00 96.31 203 LEU A CA 1
ATOM 1543 C C . LEU A 1 203 ? -12.046 -5.458 17.781 1.00 96.31 203 LEU A C 1
ATOM 1545 O O . LEU A 1 203 ? -12.962 -5.880 18.489 1.00 96.31 203 LEU A O 1
ATOM 1549 N N . LYS A 1 204 ? -12.263 -4.783 16.649 1.00 96.44 204 LYS A N 1
ATOM 1550 C CA . LYS A 1 204 ? -13.603 -4.496 16.117 1.00 96.44 204 LYS A CA 1
ATOM 1551 C C . LYS A 1 204 ? -14.419 -5.780 15.972 1.00 96.44 204 LYS A C 1
ATOM 1553 O O . LYS A 1 204 ? -13.875 -6.853 15.687 1.00 96.44 204 LYS A O 1
ATOM 1558 N N . GLU A 1 205 ? -15.732 -5.648 16.130 1.00 95.38 205 GLU A N 1
ATOM 1559 C CA . GLU A 1 205 ? -16.674 -6.738 15.881 1.00 95.38 205 GLU A CA 1
ATOM 1560 C C . GLU A 1 205 ? -16.565 -7.264 14.449 1.00 95.38 205 GLU A C 1
ATOM 1562 O O . GLU A 1 205 ? -16.162 -6.549 13.528 1.00 95.38 205 GLU A O 1
ATOM 1567 N N . ARG A 1 206 ? -16.931 -8.536 14.262 1.00 94.25 206 ARG A N 1
ATOM 1568 C CA . ARG A 1 206 ? -16.736 -9.263 13.001 1.00 94.25 206 ARG A CA 1
ATOM 1569 C C . ARG A 1 206 ? -17.341 -8.546 11.791 1.00 94.25 206 ARG A C 1
ATOM 1571 O O . ARG A 1 206 ? -16.734 -8.609 10.729 1.00 94.25 206 ARG A O 1
ATOM 1578 N N . ASP A 1 207 ? -18.475 -7.875 11.968 1.00 93.31 207 ASP A N 1
ATOM 1579 C CA . ASP A 1 207 ? -19.226 -7.249 10.874 1.00 93.31 207 ASP A CA 1
ATOM 1580 C C . ASP A 1 207 ? -18.674 -5.872 10.472 1.00 93.31 207 ASP A C 1
ATOM 1582 O O . ASP A 1 207 ? -18.915 -5.404 9.362 1.00 93.31 207 ASP A O 1
ATOM 1586 N N . VAL A 1 208 ? -17.896 -5.231 11.351 1.00 95.50 208 VAL A N 1
ATOM 1587 C CA . VAL A 1 208 ? -17.266 -3.919 11.101 1.00 95.50 208 VAL A CA 1
ATOM 1588 C C . VAL A 1 208 ? -15.784 -4.070 10.745 1.00 95.50 208 VAL A C 1
ATOM 1590 O O . VAL A 1 208 ? -15.181 -3.202 10.113 1.00 95.50 208 VAL A O 1
ATOM 1593 N N . ARG A 1 209 ? -15.164 -5.171 11.172 1.00 95.38 209 ARG A N 1
ATOM 1594 C CA . ARG A 1 209 ? -13.751 -5.463 10.950 1.00 95.38 209 ARG A CA 1
ATOM 1595 C C . ARG A 1 209 ? -13.524 -5.969 9.522 1.00 95.38 209 ARG A C 1
ATOM 1597 O O . ARG A 1 209 ? -14.179 -6.931 9.116 1.00 95.38 209 ARG A O 1
ATOM 1604 N N . PRO A 1 210 ? -12.554 -5.416 8.776 1.00 95.50 210 PRO A N 1
ATOM 1605 C CA . PRO A 1 210 ? -12.210 -5.973 7.478 1.00 95.50 210 PRO A CA 1
ATOM 1606 C C . PRO A 1 210 ? -11.653 -7.391 7.640 1.00 95.50 210 PRO A C 1
ATOM 1608 O O . PRO A 1 210 ? -10.997 -7.729 8.630 1.00 95.50 210 PRO A O 1
ATOM 1611 N N .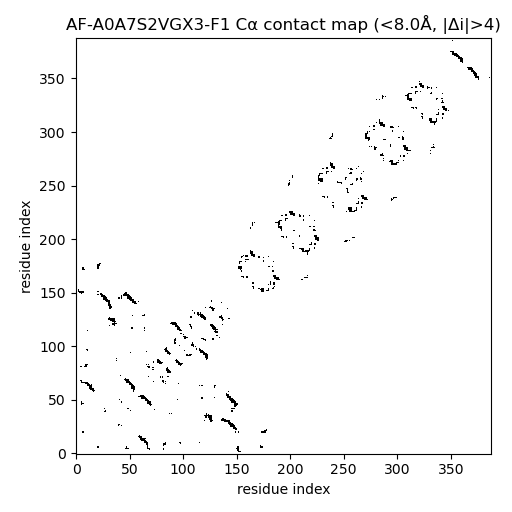 ARG A 1 211 ? -11.921 -8.247 6.651 1.00 94.25 211 ARG A N 1
ATOM 1612 C CA . ARG A 1 211 ? -11.437 -9.634 6.652 1.00 94.25 211 ARG A CA 1
ATOM 1613 C C . ARG A 1 211 ? -9.914 -9.713 6.517 1.00 94.25 211 ARG A C 1
ATOM 1615 O O . ARG A 1 211 ? -9.299 -10.608 7.092 1.00 94.25 211 ARG A O 1
ATOM 1622 N N . TYR A 1 212 ? -9.336 -8.762 5.788 1.00 96.06 212 TYR A N 1
ATOM 1623 C CA . TYR A 1 212 ? -7.913 -8.649 5.500 1.00 96.06 212 TYR A CA 1
ATOM 1624 C C . TYR A 1 212 ? -7.479 -7.198 5.601 1.00 96.06 212 TYR A C 1
ATOM 1626 O O . TYR A 1 212 ? -8.258 -6.300 5.287 1.00 96.06 212 TYR A O 1
ATOM 1634 N N . CYS A 1 213 ? -6.236 -6.998 6.007 1.00 96.12 213 CYS A N 1
ATOM 1635 C CA . CYS A 1 213 ? -5.663 -5.674 6.133 1.00 96.12 213 CYS A CA 1
ATOM 1636 C C . CYS A 1 213 ? -5.248 -5.122 4.766 1.00 96.12 213 CYS A C 1
ATOM 1638 O O . CYS A 1 213 ? -4.780 -5.868 3.903 1.00 96.12 213 CYS A O 1
ATOM 1640 N N . ALA A 1 214 ? -5.376 -3.811 4.575 1.00 93.50 214 ALA A N 1
ATOM 1641 C CA . ALA A 1 214 ? -5.022 -3.135 3.325 1.00 93.50 214 ALA A CA 1
ATOM 1642 C C . ALA A 1 214 ? -3.515 -3.190 3.007 1.00 93.50 214 ALA A C 1
ATOM 1644 O O . ALA A 1 214 ? -3.102 -2.957 1.871 1.00 93.50 214 ALA A O 1
ATOM 1645 N N . ALA A 1 215 ? -2.686 -3.490 4.010 1.00 92.94 215 ALA A N 1
ATOM 1646 C CA . ALA A 1 215 ? -1.236 -3.570 3.906 1.00 92.94 215 ALA A CA 1
ATOM 1647 C C . ALA A 1 215 ? -0.681 -4.858 4.536 1.00 92.94 215 ALA A C 1
ATOM 1649 O O . ALA A 1 215 ? -1.396 -5.669 5.127 1.00 92.94 215 ALA A O 1
ATOM 1650 N N . ALA A 1 216 ? 0.637 -5.050 4.400 1.00 91.62 216 ALA A N 1
ATOM 1651 C CA . ALA A 1 216 ? 1.340 -6.238 4.902 1.00 91.62 216 ALA A CA 1
ATOM 1652 C C . ALA A 1 216 ? 1.264 -6.364 6.428 1.00 91.62 216 ALA A C 1
ATOM 1654 O O . ALA A 1 216 ? 1.430 -7.447 6.989 1.00 91.62 216 ALA A O 1
ATOM 1655 N N . PHE A 1 217 ? 1.007 -5.236 7.084 1.00 94.00 217 PHE A N 1
ATOM 1656 C CA . PHE A 1 217 ? 0.772 -5.116 8.505 1.00 94.00 217 PHE A CA 1
ATOM 1657 C C . PHE A 1 217 ? -0.533 -4.363 8.706 1.00 94.00 217 PHE A C 1
ATOM 1659 O O . PHE A 1 217 ? -0.782 -3.345 8.060 1.00 94.00 217 PHE A O 1
ATOM 1666 N N . CYS A 1 218 ? -1.352 -4.891 9.601 1.00 96.75 218 CYS A N 1
ATOM 1667 C CA . CYS A 1 218 ? -2.600 -4.275 9.995 1.00 96.75 218 CYS A CA 1
ATOM 1668 C C . CYS A 1 218 ? -2.335 -3.011 10.806 1.00 96.75 218 CYS A C 1
ATOM 1670 O O . CYS A 1 218 ? -1.485 -3.020 11.699 1.00 96.75 218 CYS A O 1
ATOM 1672 N N . GLN A 1 219 ? -3.070 -1.941 10.516 1.00 96.75 219 GLN A N 1
ATOM 1673 C CA . GLN A 1 219 ? -3.032 -0.739 11.343 1.00 96.75 219 GLN A CA 1
ATOM 1674 C C . GLN A 1 219 ? -4.072 -0.828 12.462 1.00 96.75 219 GLN A C 1
ATOM 1676 O O . GLN A 1 219 ? -5.151 -1.398 12.291 1.00 96.75 219 GLN A O 1
ATOM 1681 N N . GLU A 1 220 ? -3.782 -0.214 13.607 1.00 96.69 220 GLU A N 1
ATOM 1682 C CA . GLU A 1 220 ? -4.708 -0.193 14.744 1.00 96.69 220 GLU A CA 1
ATOM 1683 C C . GLU A 1 220 ? -6.055 0.456 14.376 1.00 96.69 220 GLU A C 1
ATOM 1685 O O . GLU A 1 220 ? -7.110 -0.046 14.746 1.00 96.69 220 GLU A O 1
ATOM 1690 N N . SER A 1 221 ? -6.045 1.513 13.560 1.00 96.25 221 SER A N 1
ATOM 1691 C CA . SER A 1 221 ? -7.259 2.182 13.062 1.00 96.25 221 SER A CA 1
ATOM 1692 C C . SER A 1 221 ? -8.143 1.283 12.187 1.00 96.25 221 SER A C 1
ATOM 1694 O O . SER A 1 221 ? -9.365 1.456 12.130 1.00 96.25 221 SER A O 1
ATOM 1696 N N . GLU A 1 222 ? -7.537 0.313 11.509 1.00 96.75 222 GLU A N 1
ATOM 1697 C CA . GLU A 1 222 ? -8.215 -0.637 10.637 1.00 96.75 222 GLU A CA 1
ATOM 1698 C C . GLU A 1 222 ? -8.919 -1.716 11.464 1.00 96.75 222 GLU A C 1
ATOM 1700 O O . GLU A 1 222 ? -10.117 -1.955 11.288 1.00 96.75 222 GLU A O 1
ATOM 1705 N N . CYS A 1 223 ? -8.203 -2.296 12.428 1.00 97.56 223 CYS A N 1
ATOM 1706 C CA . CYS A 1 223 ? -8.652 -3.472 13.167 1.00 97.56 223 CYS A CA 1
ATOM 1707 C C . CYS A 1 223 ? -9.335 -3.173 14.499 1.00 97.56 223 CYS A C 1
ATOM 1709 O O . CYS A 1 223 ? -10.124 -3.998 14.957 1.00 97.56 223 CYS A O 1
ATOM 1711 N N . CYS A 1 224 ? -9.049 -2.035 15.126 1.00 97.38 224 CYS A N 1
ATOM 1712 C CA . CYS A 1 224 ? -9.383 -1.787 16.523 1.00 97.38 224 CYS A CA 1
ATOM 1713 C C . CYS A 1 224 ? -10.311 -0.576 16.678 1.00 97.38 224 CYS A C 1
ATOM 1715 O O . CYS A 1 224 ? -10.263 0.390 15.913 1.00 97.38 224 CYS A O 1
ATOM 1717 N N . SER A 1 225 ? -11.198 -0.639 17.663 1.00 95.88 225 SER A N 1
ATOM 1718 C CA . SER A 1 225 ? -12.004 0.480 18.146 1.00 95.88 225 SER A CA 1
ATOM 1719 C C . SER A 1 225 ? -11.547 0.857 19.549 1.00 95.88 225 SER A C 1
ATOM 1721 O O . SER A 1 225 ? -10.940 0.058 20.262 1.00 95.88 225 SER A O 1
ATOM 1723 N N . ARG A 1 226 ? -11.815 2.097 19.965 1.00 93.75 226 ARG A N 1
ATOM 1724 C CA . ARG A 1 226 ? -11.568 2.491 21.355 1.00 93.75 226 ARG A CA 1
ATOM 1725 C C . ARG A 1 226 ? -12.415 1.615 22.276 1.00 93.75 226 ARG A C 1
ATOM 1727 O O . ARG A 1 226 ? -13.601 1.439 22.004 1.00 93.75 226 ARG A O 1
ATOM 1734 N N . SER A 1 227 ? -11.801 1.083 23.333 1.00 91.31 227 SER A N 1
ATOM 1735 C CA . SER A 1 227 ? -12.537 0.378 24.382 1.00 91.31 227 SER A CA 1
ATOM 1736 C C . SER A 1 227 ? -13.595 1.332 24.958 1.00 91.31 227 SER A C 1
ATOM 1738 O O . SER A 1 227 ? -13.274 2.508 25.193 1.00 91.31 227 SER A O 1
ATOM 1740 N N . PRO A 1 228 ? -14.852 0.886 25.133 1.00 92.00 228 PRO A N 1
ATOM 1741 C CA . PRO A 1 228 ? -15.858 1.698 25.795 1.00 92.00 228 PRO A CA 1
ATOM 1742 C C . PRO A 1 228 ? -15.387 2.009 27.215 1.00 92.00 228 PRO A C 1
ATOM 1744 O O . PRO A 1 228 ? -14.745 1.187 27.875 1.00 92.00 228 PRO A O 1
ATOM 1747 N N . LYS A 1 229 ? -15.678 3.228 27.664 1.00 91.88 229 LYS A N 1
ATOM 1748 C CA . LYS A 1 229 ? -15.349 3.641 29.023 1.00 91.88 229 LYS A CA 1
ATOM 1749 C C . LYS A 1 229 ? -16.411 3.122 29.980 1.00 91.88 229 LYS A C 1
ATOM 1751 O O . LYS A 1 229 ? -17.589 3.103 29.637 1.00 91.88 229 LYS A O 1
ATOM 1756 N N . CYS A 1 230 ? -15.992 2.746 31.180 1.00 92.50 230 CYS A N 1
ATOM 1757 C CA . CYS A 1 230 ? -16.928 2.484 32.262 1.00 92.50 230 CYS A CA 1
ATOM 1758 C C . CYS A 1 230 ? -17.703 3.766 32.601 1.00 92.50 230 CYS A C 1
ATOM 1760 O O . CYS A 1 230 ? -17.104 4.802 32.891 1.00 92.50 230 CYS A O 1
ATOM 1762 N N . GLU A 1 231 ? -19.030 3.683 32.576 1.00 94.06 231 GLU A N 1
ATOM 1763 C CA . GLU A 1 231 ? -19.943 4.772 32.928 1.00 94.06 231 GLU A CA 1
ATOM 1764 C C . GLU A 1 231 ? -20.813 4.356 34.117 1.00 94.06 231 GLU A C 1
ATOM 1766 O O . GLU A 1 231 ? -21.096 3.173 34.305 1.00 94.06 231 GLU A O 1
ATOM 1771 N N . ALA A 1 232 ? -21.275 5.326 34.914 1.00 90.94 232 ALA A N 1
ATOM 1772 C CA . ALA A 1 232 ? -22.126 5.059 36.078 1.00 90.94 232 ALA A CA 1
ATOM 1773 C C . ALA A 1 232 ? -23.440 4.341 35.710 1.00 90.94 232 ALA A C 1
ATOM 1775 O O . ALA A 1 232 ? -23.987 3.608 36.524 1.00 90.94 232 ALA A O 1
ATOM 1776 N N . SER A 1 233 ? -23.906 4.499 34.466 1.00 92.75 233 SER A N 1
ATOM 1777 C CA . SER A 1 233 ? -25.078 3.813 33.905 1.00 92.75 233 SER A CA 1
ATOM 1778 C C . SER A 1 233 ? -24.927 2.288 33.821 1.00 92.75 233 SER A C 1
ATOM 1780 O O . SER A 1 233 ? -25.931 1.585 33.746 1.00 92.75 233 SER A O 1
ATOM 1782 N N . VAL A 1 234 ? -23.694 1.767 33.839 1.00 94.56 234 VAL A N 1
ATOM 1783 C CA . VAL A 1 234 ? -23.413 0.322 33.847 1.00 94.56 234 VAL A CA 1
ATOM 1784 C C . VAL A 1 234 ? -23.685 -0.284 35.228 1.00 94.56 234 VAL A C 1
ATOM 1786 O O . VAL A 1 234 ? -23.978 -1.475 35.329 1.00 94.56 234 VAL A O 1
ATOM 1789 N N . CYS A 1 235 ? -23.596 0.514 36.294 1.00 92.94 235 CYS A N 1
ATOM 1790 C CA . CYS A 1 235 ? -23.769 0.042 37.661 1.00 92.94 235 CYS A CA 1
ATOM 1791 C C . CYS A 1 235 ? -25.256 -0.023 38.025 1.00 92.94 235 CYS A C 1
ATOM 1793 O O . CYS A 1 235 ? -25.988 0.959 37.920 1.00 92.94 235 CYS A O 1
ATOM 1795 N N . THR A 1 236 ? -25.714 -1.199 38.452 1.00 92.12 236 THR A N 1
ATOM 1796 C CA . THR A 1 236 ? -27.074 -1.397 38.969 1.00 92.12 236 THR A CA 1
ATOM 1797 C C . THR A 1 236 ? -27.168 -0.997 40.442 1.00 92.12 236 THR A C 1
ATOM 1799 O O . THR A 1 236 ? -26.153 -0.739 41.087 1.00 92.12 236 THR A O 1
ATOM 1802 N N . VAL A 1 237 ? -28.383 -1.000 41.004 1.00 86.69 237 VAL A N 1
ATOM 1803 C CA . VAL A 1 237 ? -28.609 -0.783 42.446 1.00 86.69 237 VAL A CA 1
ATOM 1804 C C . VAL A 1 237 ? -27.673 -1.675 43.275 1.00 86.69 237 VAL A C 1
ATOM 1806 O O . VAL A 1 237 ? -27.486 -2.854 42.960 1.00 86.69 237 VAL A O 1
ATOM 1809 N N . GLY A 1 238 ? -27.056 -1.088 44.303 1.00 85.88 238 GLY A N 1
ATOM 1810 C CA . GLY A 1 238 ? -26.064 -1.749 45.154 1.00 85.88 238 GLY A CA 1
ATOM 1811 C C . GLY A 1 238 ? -24.640 -1.777 44.600 1.00 85.88 238 GLY A C 1
ATOM 1812 O O . GLY A 1 238 ? -23.812 -2.502 45.141 1.00 85.88 238 GLY A O 1
ATOM 1813 N N . HIS A 1 239 ? -24.344 -1.029 43.533 1.00 91.62 239 HIS A N 1
ATOM 1814 C CA . HIS A 1 239 ? -22.997 -0.900 42.984 1.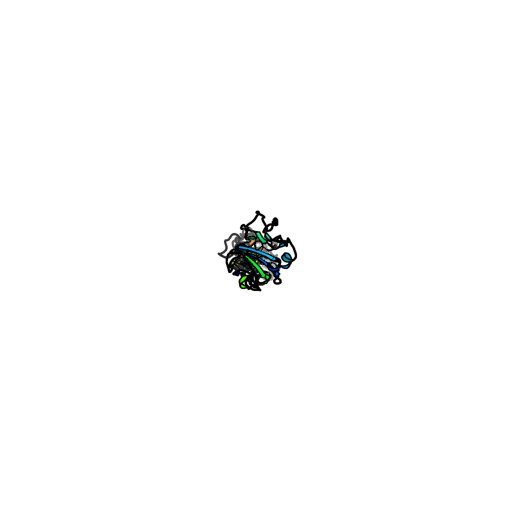00 91.62 239 HIS A CA 1
ATOM 1815 C C . HIS A 1 239 ? -22.662 0.557 42.644 1.00 91.62 239 HIS A C 1
ATOM 1817 O O . HIS A 1 239 ? -23.528 1.311 42.199 1.00 91.62 239 HIS A O 1
ATOM 1823 N N . PHE A 1 240 ? -21.386 0.930 42.759 1.00 90.12 240 PHE A N 1
ATOM 1824 C CA . PHE A 1 240 ? -20.871 2.234 42.327 1.00 90.12 240 PHE A CA 1
ATOM 1825 C C . PHE A 1 240 ? -19.655 2.081 41.407 1.00 90.12 240 PHE A C 1
ATOM 1827 O O . PHE A 1 240 ? -18.971 1.054 41.408 1.00 90.12 240 PHE A O 1
ATOM 1834 N N . LEU A 1 241 ? -19.392 3.102 40.590 1.00 91.88 241 LEU A N 1
ATOM 1835 C CA . LEU A 1 241 ? -18.320 3.094 39.593 1.00 91.88 241 LEU A CA 1
ATOM 1836 C C . LEU A 1 241 ? -16.938 3.007 40.263 1.00 91.88 241 LEU A C 1
ATOM 1838 O O . LEU A 1 241 ? -16.646 3.752 41.199 1.00 91.88 241 LEU A O 1
ATOM 1842 N N . LYS A 1 242 ? -16.064 2.126 39.764 1.00 90.31 242 LYS A N 1
ATOM 1843 C CA . LYS A 1 242 ? -14.681 2.012 40.250 1.00 90.31 242 LYS A CA 1
ATOM 1844 C C . LYS A 1 242 ? -13.930 3.341 40.078 1.00 90.31 242 LYS A C 1
ATOM 1846 O O . LYS A 1 242 ? -14.057 3.964 39.022 1.00 90.31 242 LYS A O 1
ATOM 1851 N N . PRO A 1 243 ? -13.115 3.764 41.063 1.00 86.75 243 PRO A N 1
ATOM 1852 C CA . PRO A 1 243 ? -12.318 4.976 40.933 1.00 86.75 243 PRO A CA 1
ATOM 1853 C C . PRO A 1 243 ? -11.320 4.858 39.783 1.00 86.75 243 PRO A C 1
ATOM 1855 O O . PRO A 1 243 ? -10.694 3.812 39.594 1.00 86.75 243 PRO A O 1
ATOM 1858 N N . THR A 1 244 ? -11.123 5.956 39.055 1.00 80.69 244 THR A N 1
ATOM 1859 C CA . THR A 1 244 ? -10.280 5.985 37.854 1.00 80.69 244 THR A CA 1
ATOM 1860 C C . THR A 1 244 ? -8.793 5.782 38.108 1.00 80.69 244 THR A C 1
ATOM 1862 O O . THR A 1 244 ? -8.042 5.515 37.168 1.00 80.69 244 THR A O 1
ATOM 1865 N N . ASP A 1 245 ? -8.387 5.901 39.370 1.00 79.75 245 ASP A N 1
ATOM 1866 C CA . ASP A 1 245 ? -6.991 5.995 39.790 1.00 79.75 245 ASP A CA 1
ATOM 1867 C C . ASP A 1 245 ? -6.448 4.654 40.311 1.00 79.75 245 ASP A C 1
ATOM 1869 O O . ASP A 1 245 ? -5.261 4.524 40.615 1.00 79.75 245 ASP A O 1
ATOM 1873 N N . VAL A 1 246 ? -7.298 3.624 40.393 1.00 76.31 246 VAL A N 1
ATOM 1874 C CA . VAL A 1 246 ? -6.879 2.280 40.794 1.00 76.31 246 VAL A CA 1
ATOM 1875 C C . VAL A 1 246 ? -6.284 1.576 39.577 1.00 76.31 246 VAL A C 1
ATOM 1877 O O . VAL A 1 246 ? -6.997 1.281 38.617 1.00 76.31 246 VAL A O 1
ATOM 1880 N N . MET A 1 247 ? -4.974 1.293 39.606 1.00 73.06 247 MET A N 1
ATOM 1881 C CA . MET A 1 247 ? -4.317 0.490 38.567 1.00 73.06 247 MET A CA 1
ATOM 1882 C C . MET A 1 247 ? -5.053 -0.849 38.422 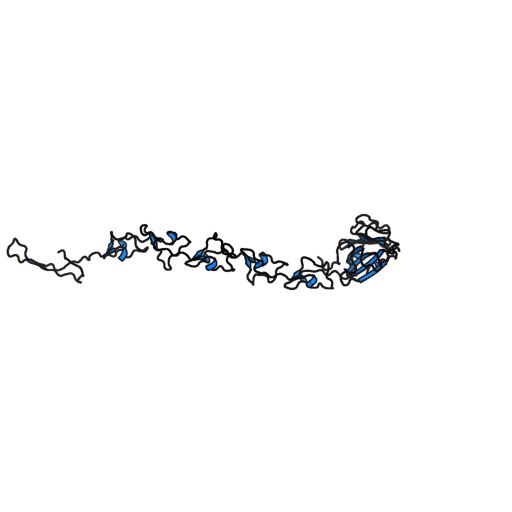1.00 73.06 247 MET A C 1
ATOM 1884 O O . MET A 1 247 ? -5.078 -1.635 39.375 1.00 73.06 247 MET A O 1
ATOM 1888 N N . PRO A 1 248 ? -5.656 -1.134 37.259 1.00 71.44 248 PRO A N 1
ATOM 1889 C CA . PRO A 1 248 ? -6.386 -2.371 37.086 1.00 71.44 248 PRO A CA 1
ATOM 1890 C C . PRO A 1 248 ? -5.413 -3.558 36.948 1.00 71.44 248 PRO A C 1
ATOM 1892 O O . PRO A 1 248 ? -4.220 -3.370 36.680 1.00 71.44 248 PRO A O 1
ATOM 1895 N N . PRO A 1 249 ? -5.901 -4.802 37.103 1.00 74.50 249 PRO A N 1
ATOM 1896 C CA . PRO A 1 249 ? -5.105 -5.996 36.836 1.00 74.50 249 PRO A CA 1
ATOM 1897 C C . PRO A 1 249 ? -4.479 -5.960 35.432 1.00 74.50 249 PRO A C 1
ATOM 1899 O O . PRO A 1 249 ? -5.107 -5.481 34.484 1.00 74.50 249 PRO A O 1
ATOM 1902 N N . LEU A 1 250 ? -3.262 -6.505 35.294 1.00 73.38 250 LEU A N 1
ATOM 1903 C CA . LEU A 1 250 ? -2.538 -6.633 34.018 1.00 73.38 250 LEU A CA 1
ATOM 1904 C C . LEU A 1 250 ? -3.476 -7.099 32.888 1.00 73.38 250 LEU A C 1
ATOM 1906 O O . LEU A 1 250 ? -4.089 -8.163 32.978 1.00 73.38 250 LEU A O 1
ATOM 1910 N N . GLY A 1 251 ? -3.580 -6.292 31.827 1.00 68.19 251 GLY A N 1
ATOM 1911 C CA . GLY A 1 251 ? -4.405 -6.582 30.647 1.00 68.19 251 GLY A CA 1
ATOM 1912 C C . GLY A 1 251 ? -5.791 -5.926 30.615 1.00 68.19 251 GLY A C 1
ATOM 1913 O O . GLY A 1 251 ? -6.546 -6.191 29.684 1.00 68.19 251 GLY A O 1
ATOM 1914 N N . VAL A 1 252 ? -6.142 -5.071 31.581 1.00 69.62 252 VAL A N 1
ATOM 1915 C CA . VAL A 1 252 ? -7.357 -4.238 31.518 1.00 69.62 252 VAL A CA 1
ATOM 1916 C C . VAL A 1 252 ? -6.954 -2.773 31.335 1.00 69.62 252 VAL A C 1
ATOM 1918 O O . VAL A 1 252 ? -6.098 -2.292 32.079 1.00 69.62 252 VAL A O 1
ATOM 1921 N N . PRO A 1 253 ? -7.512 -2.046 30.353 1.00 70.75 253 PRO A N 1
ATOM 1922 C CA . PRO A 1 253 ? -7.246 -0.621 30.225 1.00 70.75 253 PRO A CA 1
ATOM 1923 C C . PRO A 1 253 ? -7.750 0.129 31.467 1.00 70.75 253 PRO A C 1
ATOM 1925 O O . PRO A 1 253 ? -8.835 -0.192 31.954 1.00 70.75 253 PRO A O 1
ATOM 1928 N N . PRO A 1 254 ? -7.036 1.155 31.961 1.00 76.44 254 PRO A N 1
ATOM 1929 C CA . PRO A 1 254 ? -7.575 2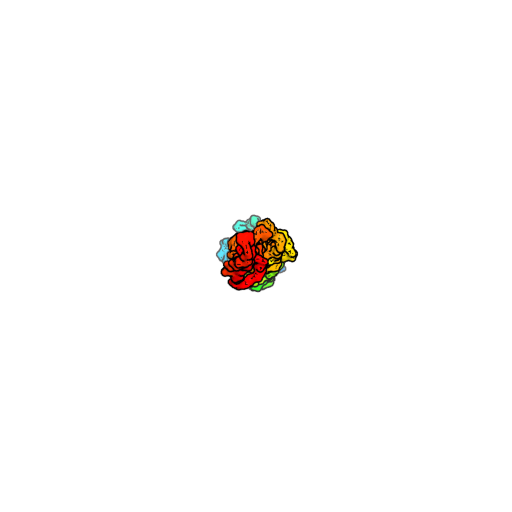.048 32.980 1.00 76.44 254 PRO A CA 1
ATOM 1930 C C . PRO A 1 254 ? -8.914 2.620 32.495 1.00 76.44 254 PRO A C 1
ATOM 1932 O O . PRO A 1 254 ? -8.958 3.326 31.486 1.00 76.44 254 PRO A O 1
ATOM 1935 N N . ASN A 1 255 ? -10.003 2.284 33.193 1.00 76.00 255 ASN A N 1
ATOM 1936 C CA . ASN A 1 255 ? -11.379 2.714 32.898 1.00 76.00 255 ASN A CA 1
ATOM 1937 C C . ASN A 1 255 ? -12.002 2.172 31.605 1.00 76.00 255 ASN A C 1
ATOM 1939 O O . ASN A 1 255 ? -12.995 2.734 31.142 1.00 76.00 255 ASN A O 1
ATOM 1943 N N . GLY A 1 256 ? -11.436 1.113 31.021 1.00 84.31 256 GLY A N 1
ATOM 1944 C CA . GLY A 1 256 ? -11.968 0.460 29.824 1.00 84.31 256 GLY A CA 1
ATOM 1945 C C . GLY A 1 256 ? -12.451 -0.962 30.092 1.00 84.31 256 GLY A C 1
ATOM 1946 O O . GLY A 1 256 ? -11.972 -1.645 30.997 1.00 84.31 256 GLY A O 1
ATOM 1947 N N . CYS A 1 257 ? -13.383 -1.420 29.268 1.00 89.12 257 CYS A N 1
ATOM 1948 C CA . CYS A 1 257 ? -13.968 -2.757 29.358 1.00 89.12 257 CYS A CA 1
ATOM 1949 C C . CYS A 1 257 ? -13.188 -3.743 28.477 1.00 89.12 257 CYS A C 1
ATOM 1951 O O . CYS A 1 257 ? -12.567 -3.344 27.483 1.00 89.12 257 CYS A O 1
ATOM 1953 N N . ARG A 1 258 ? -13.181 -5.039 28.826 1.00 88.69 258 ARG A N 1
ATOM 1954 C CA . ARG A 1 258 ? -12.497 -6.071 28.018 1.00 88.69 258 ARG A CA 1
ATOM 1955 C C . ARG A 1 258 ? -13.271 -6.418 26.749 1.00 88.69 258 ARG A C 1
ATOM 1957 O O . ARG A 1 258 ? -12.706 -7.015 25.837 1.00 88.69 258 ARG A O 1
ATOM 1964 N N . SER A 1 259 ? -14.556 -6.076 26.703 1.00 89.12 259 SER A N 1
ATOM 1965 C CA . SER A 1 259 ? -15.446 -6.288 25.562 1.00 89.12 259 SER A CA 1
ATOM 1966 C C . SER A 1 259 ? -16.087 -4.970 25.105 1.00 89.12 259 SER A C 1
ATOM 1968 O O . SER A 1 259 ? -15.960 -3.948 25.781 1.00 89.12 259 SER A O 1
ATOM 1970 N N . HIS A 1 260 ? -16.783 -4.987 23.960 1.00 90.94 260 HIS A N 1
ATOM 1971 C CA . HIS A 1 260 ? -17.550 -3.827 23.469 1.00 90.94 260 HIS A CA 1
ATOM 1972 C C . HIS A 1 260 ? -18.748 -3.476 24.364 1.00 90.94 260 HIS A C 1
ATOM 1974 O O . HIS A 1 260 ? -19.328 -2.405 24.212 1.00 90.94 260 HIS A O 1
ATOM 1980 N N . VAL A 1 261 ? -19.092 -4.346 25.318 1.00 92.75 261 VAL A N 1
ATOM 1981 C CA . VAL A 1 261 ? -20.097 -4.103 26.353 1.00 92.75 261 VAL A CA 1
ATOM 1982 C C . VAL A 1 261 ? -19.440 -4.208 27.725 1.00 92.75 261 VAL A C 1
ATOM 1984 O O . VAL A 1 261 ? -18.832 -5.220 28.074 1.00 92.75 261 VAL A O 1
ATOM 1987 N N . CYS A 1 262 ? -19.573 -3.146 28.506 1.00 93.69 262 CYS A N 1
ATOM 1988 C CA . CYS A 1 262 ? -19.087 -3.090 29.873 1.00 93.69 262 CYS A CA 1
ATOM 1989 C C . CYS A 1 262 ? -19.979 -3.903 30.808 1.00 93.69 262 CYS A C 1
ATOM 1991 O O . CYS A 1 262 ? -21.199 -3.740 30.800 1.00 93.69 262 CYS A O 1
ATOM 1993 N N . THR A 1 263 ? -19.378 -4.758 31.631 1.00 94.12 263 THR A N 1
ATOM 1994 C CA . THR A 1 263 ? -20.105 -5.516 32.656 1.00 94.12 263 THR A CA 1
ATOM 1995 C C . THR A 1 263 ? -19.970 -4.874 34.038 1.00 94.12 263 THR A C 1
ATOM 1997 O O . THR A 1 263 ? -18.993 -4.178 34.325 1.00 94.12 263 THR A O 1
ATOM 2000 N N . ILE A 1 264 ? -20.928 -5.157 34.931 1.00 92.62 264 ILE A N 1
ATOM 2001 C CA . ILE A 1 264 ? -20.906 -4.689 36.330 1.00 92.62 264 ILE A CA 1
ATOM 2002 C C . ILE A 1 264 ? -19.599 -5.110 37.018 1.00 92.62 264 ILE A C 1
ATOM 2004 O O . ILE A 1 264 ? -18.952 -4.289 37.656 1.00 92.62 264 ILE A O 1
ATOM 2008 N N . ALA A 1 265 ? -19.155 -6.357 36.825 1.00 91.75 265 ALA A N 1
ATOM 2009 C CA . ALA A 1 265 ? -17.929 -6.873 37.440 1.00 91.75 265 ALA A CA 1
ATOM 2010 C C . ALA A 1 265 ? -16.660 -6.128 36.983 1.00 91.75 265 ALA A C 1
ATOM 2012 O O . ALA A 1 265 ? -15.699 -5.981 37.745 1.00 91.75 265 ALA A O 1
ATOM 2013 N N . GLU A 1 266 ? -16.638 -5.648 35.739 1.00 91.06 266 GLU A N 1
ATOM 2014 C CA . GLU A 1 266 ? -15.518 -4.874 35.208 1.00 91.06 266 GLU A CA 1
ATOM 2015 C C . GLU A 1 266 ? -15.513 -3.456 35.772 1.00 91.06 266 GLU A C 1
ATOM 2017 O O . GLU A 1 266 ? -14.476 -3.014 36.270 1.00 91.06 266 GLU A O 1
ATOM 2022 N N . CYS A 1 267 ? -16.664 -2.784 35.756 1.00 92.88 267 CYS A N 1
ATOM 2023 C CA . CYS A 1 267 ? -16.753 -1.345 35.983 1.00 92.88 267 CYS A CA 1
ATOM 2024 C C . CYS A 1 267 ? -17.114 -0.923 37.401 1.00 92.88 267 CYS A C 1
ATOM 2026 O O . CYS A 1 267 ? -16.805 0.204 37.782 1.00 92.88 267 CYS A O 1
ATOM 2028 N N . CYS A 1 268 ? -17.758 -1.786 38.178 1.00 93.12 268 CYS A N 1
ATOM 2029 C CA . CYS A 1 268 ? -18.394 -1.390 39.424 1.00 93.12 268 CYS A CA 1
ATOM 2030 C C . CYS A 1 268 ? -17.839 -2.176 40.612 1.00 93.12 268 CYS A C 1
ATOM 2032 O O . CYS A 1 268 ? -17.445 -3.337 40.485 1.00 93.12 268 CYS A O 1
ATOM 2034 N N . ASN A 1 269 ? -17.792 -1.520 41.764 1.00 90.75 269 ASN A N 1
ATOM 2035 C CA . ASN A 1 269 ? -17.608 -2.159 43.058 1.00 90.75 269 ASN A CA 1
ATOM 2036 C C . ASN A 1 269 ? -18.979 -2.367 43.701 1.00 90.75 269 ASN A C 1
ATOM 2038 O O . ASN A 1 269 ? -19.910 -1.605 43.435 1.00 90.75 269 ASN A O 1
ATOM 2042 N N . GLU A 1 270 ? -19.094 -3.379 44.554 1.00 90.19 270 GLU A N 1
ATOM 2043 C CA . GLU A 1 270 ? -20.251 -3.522 45.437 1.00 90.19 270 GLU A CA 1
ATOM 2044 C C . GLU A 1 270 ? -20.305 -2.313 46.380 1.00 90.19 270 GLU A C 1
ATOM 2046 O O . GLU A 1 270 ? -19.295 -1.945 46.988 1.00 90.19 270 GLU A O 1
ATOM 2051 N N . SER A 1 271 ? -21.465 -1.665 46.470 1.00 87.12 271 SER A N 1
ATOM 2052 C CA . SER A 1 271 ? -21.673 -0.554 47.392 1.00 87.12 271 SER A CA 1
ATOM 2053 C C . SER A 1 271 ? -21.651 -1.063 48.829 1.00 87.12 271 SER A C 1
ATOM 2055 O O . SER A 1 271 ? -22.335 -2.046 49.135 1.00 87.12 271 SER A O 1
ATOM 2057 N N . PRO A 1 272 ? -20.927 -0.392 49.740 1.00 86.00 272 PRO A N 1
ATOM 2058 C CA . PRO A 1 272 ? -21.044 -0.699 51.152 1.00 86.00 272 PRO A CA 1
ATOM 2059 C C . PRO A 1 272 ? -22.481 -0.444 51.622 1.00 86.00 272 PRO A C 1
ATOM 2061 O O . PRO A 1 272 ? -23.182 0.448 51.129 1.00 86.00 272 PRO A O 1
ATOM 2064 N N . TYR A 1 273 ? -22.924 -1.266 52.568 1.00 84.50 273 TYR A N 1
ATOM 2065 C CA . TYR A 1 273 ? -24.189 -1.066 53.261 1.00 84.50 273 TYR A CA 1
ATOM 2066 C C . TYR A 1 273 ? -24.050 0.105 54.235 1.00 84.50 273 TYR A C 1
ATOM 2068 O O . TYR A 1 273 ? -23.016 0.226 54.892 1.00 84.50 273 TYR A O 1
ATOM 2076 N N . CYS A 1 274 ? -25.091 0.929 54.373 1.00 84.50 274 CYS A N 1
ATOM 2077 C CA . CYS A 1 274 ? -25.152 1.913 55.451 1.00 84.50 274 CYS A CA 1
ATOM 2078 C C . CYS A 1 274 ? -25.195 1.171 56.799 1.00 84.50 274 CYS A C 1
ATOM 2080 O O . CYS A 1 274 ? -26.183 0.485 57.087 1.00 84.50 274 CYS A O 1
ATOM 2082 N N . PRO A 1 275 ? -24.144 1.251 57.629 1.00 82.25 275 PRO A N 1
ATOM 2083 C CA . PRO A 1 275 ? -24.171 0.644 58.945 1.00 82.25 275 PRO A CA 1
ATOM 2084 C C . PRO A 1 275 ? -25.136 1.417 59.860 1.00 82.25 275 PRO A C 1
ATOM 2086 O O . PRO A 1 275 ? -25.329 2.625 59.713 1.00 82.25 275 PRO A O 1
ATOM 2089 N N . LEU A 1 276 ? -25.768 0.706 60.803 1.00 78.94 276 LEU A N 1
ATOM 2090 C CA . LEU A 1 276 ? -26.820 1.250 61.679 1.00 78.94 276 LEU A CA 1
ATOM 2091 C C . LEU A 1 276 ? -26.366 2.447 62.536 1.00 78.94 276 LEU A C 1
ATOM 2093 O O . LEU A 1 276 ? -27.204 3.192 63.033 1.00 78.94 276 LEU A O 1
ATOM 2097 N N . ASP A 1 277 ? -25.060 2.628 62.722 1.00 81.19 277 ASP A N 1
ATOM 2098 C CA . ASP A 1 277 ? -24.456 3.677 63.543 1.00 81.19 277 ASP A CA 1
ATOM 2099 C C . ASP A 1 277 ? -24.050 4.939 62.760 1.00 81.19 277 ASP A C 1
ATOM 2101 O O . ASP A 1 277 ? -23.674 5.935 63.378 1.00 81.19 277 ASP A O 1
ATOM 2105 N N . VAL A 1 278 ? -24.163 4.946 61.424 1.00 85.94 278 VAL A N 1
ATOM 2106 C CA . VAL A 1 278 ? -23.774 6.105 60.596 1.00 85.94 278 VAL A CA 1
ATOM 2107 C C . VAL A 1 278 ? -24.744 7.274 60.716 1.00 85.94 278 VAL A C 1
ATOM 2109 O O . VAL A 1 278 ? -24.332 8.409 60.499 1.00 85.94 278 VAL A O 1
ATOM 2112 N N . CYS A 1 279 ? -25.997 7.036 61.111 1.00 87.06 279 CYS A N 1
ATOM 2113 C CA . CYS A 1 279 ? -26.963 8.103 61.365 1.00 87.06 279 CYS A CA 1
ATOM 2114 C C . CYS A 1 279 ? -27.000 8.429 62.863 1.00 87.06 279 CYS A C 1
ATOM 2116 O O . CYS A 1 279 ? -27.664 7.722 63.628 1.00 87.06 279 CYS A O 1
ATOM 2118 N N . PRO A 1 280 ? -26.287 9.479 63.323 1.00 85.88 280 PRO A N 1
ATOM 2119 C CA . PRO A 1 280 ? -26.300 9.875 64.718 1.00 85.88 280 PRO A CA 1
ATOM 2120 C C . PRO A 1 280 ? -27.694 10.373 65.084 1.00 85.88 280 PRO A C 1
ATOM 2122 O O . PRO A 1 280 ? -28.062 11.519 64.835 1.00 85.88 280 PRO A O 1
ATOM 2125 N N . TYR A 1 281 ? -28.454 9.508 65.741 1.00 80.62 281 TYR A N 1
ATOM 2126 C CA . TYR A 1 281 ? -29.822 9.782 66.167 1.00 80.62 281 TYR A CA 1
ATOM 2127 C C . TYR A 1 281 ? -29.957 11.083 66.986 1.00 80.62 281 TYR A C 1
ATOM 2129 O O . TYR A 1 281 ? -30.947 11.801 66.878 1.00 80.62 281 TYR A O 1
ATOM 2137 N N . TYR A 1 282 ? -28.930 11.456 67.760 1.00 82.19 282 TYR A N 1
ATOM 2138 C CA . TYR A 1 282 ? -28.912 12.706 68.533 1.00 82.19 282 TYR A CA 1
ATOM 2139 C C . TYR A 1 282 ? -28.878 13.983 67.671 1.00 82.19 282 TYR A C 1
ATOM 2141 O O . TYR A 1 282 ? -29.118 15.069 68.196 1.00 82.19 282 TYR A O 1
ATOM 2149 N N . GLN A 1 283 ? -28.594 13.870 66.372 1.00 87.44 283 GLN A N 1
ATOM 2150 C CA . GLN A 1 283 ? -28.665 14.967 65.402 1.00 87.44 283 GLN A CA 1
ATOM 2151 C C . GLN A 1 283 ? -30.005 15.010 64.653 1.00 87.44 283 GLN A C 1
ATOM 2153 O O . GLN A 1 283 ? -30.140 15.799 63.726 1.00 87.44 283 GLN A O 1
ATOM 2158 N N . GLY A 1 284 ? -30.984 14.186 65.044 1.00 87.94 284 GLY A N 1
ATOM 2159 C CA . GLY A 1 284 ? -32.278 14.117 64.367 1.00 87.94 284 GLY A CA 1
ATOM 2160 C C . GLY A 1 284 ? -32.192 13.458 62.994 1.00 87.94 284 GLY A C 1
ATOM 2161 O O . GLY A 1 284 ? -32.930 13.835 62.097 1.00 87.94 284 GLY A O 1
ATOM 2162 N N . LEU A 1 285 ? -31.284 12.497 62.817 1.00 89.62 285 LEU A N 1
ATOM 2163 C CA . LEU A 1 285 ? -31.104 11.749 61.575 1.00 89.62 285 LEU A CA 1
ATOM 2164 C C . LEU A 1 285 ? -31.493 10.282 61.782 1.00 89.62 285 LEU A C 1
ATOM 2166 O O . LEU A 1 285 ? -31.107 9.675 62.781 1.00 89.62 285 LEU A O 1
ATOM 2170 N N . THR A 1 286 ? -32.212 9.704 60.823 1.00 87.31 286 THR A N 1
ATOM 2171 C CA . THR A 1 286 ? -32.529 8.269 60.761 1.00 87.31 286 THR A CA 1
ATOM 2172 C C . THR A 1 286 ? -32.139 7.682 59.405 1.00 87.31 286 THR A C 1
ATOM 2174 O O . THR A 1 286 ? -31.935 8.415 58.436 1.00 87.31 286 THR A O 1
ATOM 2177 N N . LEU A 1 287 ? -32.011 6.357 59.322 1.00 85.12 287 LEU A N 1
ATOM 2178 C CA . LEU A 1 287 ? -31.708 5.673 58.070 1.00 85.12 287 LEU A CA 1
ATOM 2179 C C . LEU A 1 287 ? -32.829 5.868 57.047 1.00 85.12 287 LEU A C 1
ATOM 2181 O O . LEU A 1 287 ? -34.022 5.810 57.354 1.00 85.12 287 LEU A O 1
ATOM 2185 N N . THR A 1 288 ? -32.426 6.034 55.794 1.00 78.38 288 THR A N 1
ATOM 2186 C CA . THR A 1 288 ? -33.316 6.038 54.631 1.00 78.38 288 THR A CA 1
ATOM 2187 C C . THR A 1 288 ? -34.004 4.676 54.490 1.00 78.38 288 THR A C 1
ATOM 2189 O O . THR A 1 288 ? -33.490 3.734 53.900 1.00 78.38 288 THR A O 1
ATOM 2192 N N . HIS A 1 289 ? -35.200 4.550 55.065 1.00 66.75 289 HIS A N 1
ATOM 2193 C CA . HIS A 1 289 ? -35.941 3.289 55.169 1.00 66.75 289 HIS A CA 1
ATOM 2194 C C . HIS A 1 289 ? -36.718 2.913 53.892 1.00 66.75 289 HIS A C 1
ATOM 2196 O O . HIS A 1 289 ? -37.800 2.326 53.962 1.00 66.75 289 HIS A O 1
ATOM 2202 N N . LEU A 1 290 ? -36.200 3.268 52.717 1.00 56.94 290 LEU A N 1
ATOM 2203 C CA . LEU A 1 290 ? -36.798 2.859 51.453 1.00 56.94 290 LEU A CA 1
ATOM 2204 C C . LEU A 1 290 ? -36.274 1.463 51.128 1.00 56.94 290 LEU A C 1
ATOM 2206 O O . LEU A 1 290 ? -35.090 1.291 50.873 1.00 56.94 290 LEU A O 1
ATOM 2210 N N . GLU A 1 291 ? -37.143 0.453 51.161 1.00 67.31 291 GLU A N 1
ATOM 2211 C CA . GLU A 1 291 ? -36.833 -0.786 50.456 1.00 67.31 291 GLU A CA 1
ATOM 2212 C C . GLU A 1 291 ? -36.638 -0.456 48.966 1.00 67.31 291 GLU A C 1
ATOM 2214 O O . GLU A 1 291 ? -37.510 0.194 48.376 1.00 67.31 291 GLU A O 1
ATOM 2219 N N . PRO A 1 292 ? -35.531 -0.893 48.339 1.00 57.66 292 PRO A N 1
ATOM 2220 C CA . PRO A 1 292 ? -34.470 -1.758 48.873 1.00 57.66 292 PRO A CA 1
ATOM 2221 C C . PRO A 1 292 ? -33.357 -1.002 49.636 1.00 57.66 292 PRO A C 1
ATOM 2223 O O . PRO A 1 292 ? -33.010 0.115 49.277 1.00 57.66 292 PRO A O 1
ATOM 2226 N N . THR A 1 293 ? -32.790 -1.671 50.656 1.00 64.44 293 THR A N 1
ATOM 2227 C CA . THR A 1 293 ? -31.729 -1.233 51.599 1.00 64.44 293 THR A CA 1
ATOM 2228 C C . THR A 1 293 ? -30.805 -0.108 51.109 1.00 64.44 293 THR A C 1
ATOM 2230 O O . THR A 1 293 ? -30.263 -0.224 50.008 1.00 64.44 293 THR A O 1
ATOM 2233 N N . PRO A 1 294 ? -30.523 0.918 51.937 1.00 73.38 294 PRO A N 1
ATOM 2234 C CA . PRO A 1 294 ? -29.711 2.051 51.519 1.00 73.38 294 PRO A CA 1
ATOM 2235 C C . PRO A 1 294 ? -28.255 1.629 51.298 1.00 73.38 294 PRO A C 1
ATOM 2237 O O . PRO A 1 294 ? -27.540 1.217 52.215 1.00 73.38 294 PRO A O 1
ATOM 2240 N N . PHE A 1 295 ? -27.849 1.699 50.035 1.00 80.81 295 PHE A N 1
ATOM 2241 C CA . PHE A 1 295 ? -26.478 1.514 49.587 1.00 80.81 295 PHE A CA 1
ATOM 2242 C C . PHE A 1 295 ? -25.829 2.875 49.394 1.00 80.81 295 PHE A C 1
ATOM 2244 O O . PHE A 1 295 ? -26.462 3.808 48.899 1.00 80.81 295 PHE A O 1
ATOM 2251 N N . CYS A 1 296 ? -24.549 2.970 49.724 1.00 82.75 296 CYS A N 1
ATOM 2252 C CA . CYS A 1 296 ? -23.816 4.215 49.559 1.00 82.75 296 CYS A CA 1
ATOM 2253 C C . CYS A 1 296 ? -23.529 4.485 48.075 1.00 82.75 296 CYS A C 1
ATOM 2255 O O . CYS A 1 296 ? -23.264 3.563 47.293 1.00 82.75 296 CYS A O 1
ATOM 2257 N N . SER A 1 297 ? -23.591 5.763 47.689 1.00 77.94 297 SER A N 1
ATOM 2258 C CA . SER A 1 297 ? -23.311 6.220 46.322 1.00 77.94 297 SER A CA 1
ATOM 2259 C C . SER A 1 297 ? -21.809 6.200 45.992 1.00 77.94 297 SER A C 1
ATOM 2261 O O . SER A 1 297 ? -21.424 6.244 44.821 1.00 77.94 297 SER A O 1
ATOM 2263 N N . SER A 1 298 ? -20.959 6.093 47.021 1.00 79.94 298 SER A N 1
ATOM 2264 C CA . SER A 1 298 ? -19.499 6.053 46.940 1.00 79.94 298 SER A CA 1
ATOM 2265 C C . SER A 1 298 ? -18.903 5.004 47.897 1.00 79.94 298 SER A C 1
ATOM 2267 O O . SER A 1 298 ? -19.631 4.359 48.653 1.00 79.94 298 SER A O 1
ATOM 2269 N N . TYR A 1 299 ? -17.575 4.830 47.861 1.00 81.56 299 TYR A N 1
ATOM 2270 C CA . TYR A 1 299 ? -16.857 3.946 48.790 1.00 81.56 299 TYR A CA 1
ATOM 2271 C C . TYR A 1 299 ? -16.988 4.406 50.250 1.00 81.56 299 TYR A C 1
ATOM 2273 O O . TYR A 1 299 ? -17.073 3.573 51.148 1.00 81.56 299 TYR A O 1
ATOM 2281 N N . ASP A 1 300 ? -17.050 5.720 50.476 1.00 82.38 300 ASP A N 1
ATOM 2282 C CA . ASP A 1 300 ? -17.305 6.301 51.788 1.00 82.38 300 ASP A CA 1
ATOM 2283 C C . ASP A 1 300 ? -18.775 6.725 51.859 1.00 82.38 300 ASP A C 1
ATOM 2285 O O . ASP A 1 300 ? -19.238 7.578 51.098 1.00 82.38 300 ASP A O 1
ATOM 2289 N N . CYS A 1 301 ? -19.526 6.105 52.764 1.00 81.69 301 CYS A N 1
ATOM 2290 C CA . CYS A 1 301 ? -20.914 6.459 53.027 1.00 81.69 301 CYS A CA 1
ATOM 2291 C C . CYS A 1 301 ? -20.982 7.850 53.658 1.00 81.69 301 CYS A C 1
ATOM 2293 O O . CYS A 1 301 ? -20.622 8.020 54.826 1.00 81.69 301 CYS A O 1
ATOM 2295 N N . LEU A 1 302 ? -21.439 8.854 52.911 1.00 87.19 302 LEU A N 1
ATOM 2296 C CA . LEU A 1 302 ? -21.688 10.166 53.493 1.00 87.19 302 LEU A CA 1
ATOM 2297 C C . LEU A 1 302 ? -23.002 10.137 54.281 1.00 87.19 302 LEU A C 1
ATOM 2299 O O . LEU A 1 302 ? -23.933 9.402 53.949 1.00 87.19 302 LEU A O 1
ATOM 2303 N N . LEU A 1 303 ? -23.106 10.993 55.302 1.00 86.56 303 LEU A N 1
ATOM 2304 C CA . LEU A 1 303 ? -24.346 11.178 56.072 1.00 86.56 303 LEU A CA 1
ATOM 2305 C C . LEU A 1 303 ? -25.551 11.434 55.155 1.00 86.56 303 LEU A C 1
ATOM 2307 O O . LEU A 1 303 ? -26.631 10.919 55.405 1.00 86.56 303 LEU A O 1
ATOM 2311 N N . THR A 1 304 ? -25.357 12.170 54.062 1.00 84.50 304 THR A N 1
ATOM 2312 C CA . THR A 1 304 ? -26.405 12.475 53.078 1.00 84.50 304 THR A CA 1
ATOM 2313 C C . THR A 1 304 ? -26.816 11.288 52.208 1.00 84.50 304 THR A C 1
ATOM 2315 O O . THR A 1 304 ? -27.898 11.325 51.634 1.00 84.50 304 THR A O 1
ATOM 2318 N N . ASP A 1 305 ? -25.969 10.261 52.075 1.00 83.44 305 ASP A N 1
ATOM 2319 C CA . ASP A 1 305 ? -26.298 9.051 51.311 1.00 83.44 305 ASP A CA 1
ATOM 2320 C C . ASP A 1 305 ? -27.166 8.093 52.134 1.00 83.44 305 ASP A C 1
ATOM 2322 O O . ASP A 1 305 ? -28.041 7.417 51.598 1.00 83.44 305 ASP A O 1
ATOM 2326 N N . CYS A 1 306 ? -26.913 8.030 53.443 1.00 87.44 306 CYS A N 1
ATOM 2327 C CA . CYS A 1 306 ? -27.530 7.051 54.333 1.00 87.44 306 CYS A CA 1
ATOM 2328 C C . CYS A 1 306 ? -28.689 7.613 55.152 1.00 87.44 306 CYS A C 1
ATOM 2330 O O . CYS A 1 306 ? -29.612 6.868 55.492 1.00 87.44 306 CYS A O 1
ATOM 2332 N N . CYS A 1 307 ? -28.649 8.902 55.480 1.00 89.56 307 CYS A N 1
ATOM 2333 C CA . CYS A 1 307 ? -29.513 9.486 56.490 1.00 89.56 307 CYS A CA 1
ATOM 2334 C C . CYS A 1 307 ? -30.495 10.497 55.904 1.00 89.56 307 CYS A C 1
ATOM 2336 O O . CYS A 1 307 ? -30.175 11.278 55.010 1.00 89.56 307 CYS A O 1
ATOM 2338 N N . VAL A 1 308 ? -31.694 10.498 56.470 1.00 89.88 308 VAL A N 1
ATOM 2339 C CA . VAL A 1 308 ? -32.728 11.519 56.293 1.00 89.88 308 VAL A CA 1
ATOM 2340 C C . VAL A 1 308 ? -33.081 12.104 57.647 1.00 89.88 308 VAL A C 1
ATOM 2342 O O . VAL A 1 308 ? -32.834 11.480 58.680 1.00 89.88 308 VAL A O 1
ATOM 2345 N N . ASP A 1 309 ? -33.685 13.286 57.639 1.00 91.25 309 ASP A N 1
ATOM 2346 C CA . ASP A 1 309 ? -34.215 13.881 58.858 1.00 91.25 309 ASP A CA 1
ATOM 2347 C C . ASP A 1 309 ? -35.250 12.935 59.490 1.00 91.25 309 ASP A C 1
ATOM 2349 O O . ASP A 1 309 ? -36.203 12.475 58.848 1.00 91.25 309 ASP A O 1
ATOM 2353 N N . ALA A 1 310 ? -35.028 12.611 60.758 1.00 89.38 310 ALA A N 1
ATOM 2354 C CA . ALA A 1 310 ? -35.976 11.897 61.588 1.00 89.38 310 ALA A CA 1
ATOM 2355 C C . ALA A 1 310 ? -37.178 12.800 61.884 1.00 89.38 310 ALA A C 1
ATOM 2357 O O . ALA A 1 310 ? -37.038 14.015 62.056 1.00 89.38 310 ALA A O 1
ATOM 2358 N N . GLY A 1 311 ? -38.367 12.205 61.984 1.00 89.94 311 GLY A N 1
ATOM 2359 C CA . GLY A 1 311 ? -39.544 12.929 62.450 1.00 89.94 311 GLY A CA 1
ATOM 2360 C C . GLY A 1 311 ? -39.309 13.446 63.869 1.00 89.94 311 GLY A C 1
ATOM 2361 O O . GLY A 1 311 ? -38.673 12.770 64.677 1.00 89.94 311 GLY A O 1
ATOM 2362 N N . VAL A 1 312 ? -39.802 14.645 64.173 1.00 92.75 312 VAL A N 1
ATOM 2363 C CA . VAL A 1 312 ? -39.779 15.203 65.530 1.00 92.75 312 VAL A CA 1
ATOM 2364 C C . VAL A 1 312 ? -41.135 14.944 66.161 1.00 92.75 312 VAL A C 1
ATOM 2366 O O . VAL A 1 312 ? -42.143 15.350 65.588 1.00 92.75 312 VAL A O 1
ATOM 2369 N N . CYS A 1 313 ? -41.158 14.319 67.338 1.00 91.94 313 CYS A N 1
ATOM 2370 C CA . CYS A 1 313 ? -42.405 14.050 68.045 1.00 91.94 313 CYS A CA 1
ATOM 2371 C C . CYS A 1 313 ? -43.159 15.353 68.346 1.00 91.94 313 CYS A C 1
ATOM 2373 O O . CYS A 1 313 ? -42.673 16.218 69.082 1.00 91.94 313 CYS A O 1
ATOM 2375 N N . ALA A 1 314 ? -44.372 15.471 67.818 1.00 93.62 314 ALA A N 1
ATOM 2376 C CA . ALA A 1 314 ? -45.263 16.598 68.026 1.00 93.62 314 ALA A CA 1
ATOM 2377 C C . ALA A 1 314 ? -46.595 16.141 68.630 1.00 93.62 314 ALA A C 1
ATOM 2379 O O . ALA A 1 314 ? -47.027 15.003 68.484 1.00 93.62 314 ALA A O 1
ATOM 2380 N N . ALA A 1 315 ? -47.301 17.063 69.291 1.00 91.12 315 ALA A N 1
ATOM 2381 C CA . ALA A 1 315 ? -48.625 16.772 69.847 1.00 91.12 315 ALA A CA 1
ATOM 2382 C C . ALA A 1 315 ? -49.646 16.349 68.771 1.00 91.12 315 ALA A C 1
ATOM 2384 O O . ALA A 1 315 ? -50.618 15.675 69.090 1.00 91.12 315 ALA A O 1
ATOM 2385 N N . SER A 1 316 ? -49.416 16.722 67.507 1.00 91.69 316 SER A N 1
ATOM 2386 C CA . SER A 1 316 ? -50.219 16.285 66.360 1.00 91.69 316 SER A CA 1
ATOM 2387 C C . SER A 1 316 ? -50.079 14.799 66.033 1.00 91.69 316 SER A C 1
ATOM 2389 O O . SER A 1 316 ? -50.953 14.260 65.362 1.00 91.69 316 SER A O 1
ATOM 2391 N N . ASP A 1 317 ? -49.009 14.148 66.492 1.00 92.19 317 ASP A N 1
ATOM 2392 C CA . ASP A 1 317 ? -48.767 12.720 66.262 1.00 92.19 317 ASP A CA 1
ATOM 2393 C C . ASP A 1 317 ? -49.523 11.838 67.271 1.00 92.19 317 ASP A C 1
ATOM 2395 O O . ASP A 1 317 ? -49.559 10.617 67.131 1.00 92.19 317 ASP A O 1
ATOM 2399 N N . CYS A 1 318 ? -50.144 12.458 68.282 1.00 91.69 318 CYS A N 1
ATOM 2400 C CA . CYS A 1 318 ? -50.943 11.792 69.300 1.00 91.69 318 CYS A CA 1
ATOM 2401 C C . CYS A 1 318 ? -52.433 11.954 68.992 1.00 91.69 318 CYS A C 1
ATOM 2403 O O . CYS A 1 318 ? -52.933 13.074 68.853 1.00 91.69 318 CYS A O 1
ATOM 2405 N N . SER A 1 319 ? -53.176 10.847 68.920 1.00 90.69 319 SER A N 1
ATOM 2406 C CA . SER A 1 319 ? -54.636 10.919 68.870 1.00 90.69 319 SER A CA 1
ATOM 2407 C C . SER A 1 319 ? -55.217 11.461 70.180 1.00 90.69 319 SER A C 1
ATOM 2409 O O . SER A 1 319 ? -54.537 11.574 71.197 1.00 90.69 319 SER A O 1
ATOM 2411 N N . ALA A 1 320 ? -56.518 11.765 70.185 1.00 87.69 320 ALA A N 1
ATOM 2412 C CA . ALA A 1 320 ? -57.204 12.354 71.339 1.00 87.69 320 ALA A CA 1
ATOM 2413 C C . ALA A 1 320 ? -57.115 11.523 72.639 1.00 87.69 320 ALA A C 1
ATOM 2415 O O . ALA A 1 320 ? -57.369 12.057 73.717 1.00 87.69 320 ALA A O 1
ATOM 2416 N N . ALA A 1 321 ? -56.774 10.232 72.553 1.00 86.81 321 ALA A N 1
ATOM 2417 C CA . ALA A 1 321 ? -56.600 9.350 73.707 1.00 86.81 321 ALA A CA 1
ATOM 2418 C C . ALA A 1 321 ? -55.167 9.353 74.278 1.00 86.81 321 ALA A C 1
ATOM 2420 O O . ALA A 1 321 ? -54.903 8.672 75.268 1.00 86.81 321 ALA A O 1
ATOM 2421 N N . PHE A 1 322 ? -54.240 10.099 73.677 1.00 90.50 322 PHE A N 1
ATOM 2422 C CA . PHE A 1 322 ? -52.826 10.081 74.025 1.00 90.50 322 PHE A CA 1
ATOM 2423 C C . PHE A 1 322 ? -52.279 11.501 74.187 1.00 90.50 322 PHE A C 1
ATOM 2425 O O . PHE A 1 322 ? -52.751 12.453 73.570 1.00 90.50 322 PHE A O 1
ATOM 2432 N N . ALA A 1 323 ? -51.260 11.645 75.029 1.00 89.69 323 ALA A N 1
ATOM 2433 C CA . ALA A 1 323 ? -50.519 12.889 75.185 1.00 89.69 323 ALA A CA 1
ATOM 2434 C C . ALA A 1 323 ? -49.060 12.698 74.782 1.00 89.69 323 ALA A C 1
ATOM 2436 O O . ALA A 1 323 ? -48.501 11.605 74.899 1.00 89.69 323 ALA A O 1
ATOM 2437 N N . LEU A 1 324 ? -48.447 13.790 74.320 1.00 91.81 324 LEU A N 1
ATOM 2438 C CA . LEU A 1 324 ? -47.039 13.813 73.947 1.00 91.81 324 LEU A CA 1
ATOM 2439 C C . LEU A 1 324 ? -46.180 13.458 75.162 1.00 91.81 324 LEU A C 1
ATOM 2441 O O . LEU A 1 324 ? -46.224 14.134 76.193 1.00 91.81 324 LEU A O 1
ATOM 2445 N N . ASN A 1 325 ? -45.374 12.410 75.035 1.00 90.12 325 ASN A N 1
ATOM 2446 C CA . ASN A 1 325 ? -44.484 11.975 76.092 1.00 90.12 325 ASN A CA 1
ATOM 2447 C C . ASN A 1 325 ? -43.243 12.872 76.131 1.00 90.12 325 ASN A C 1
ATOM 2449 O O . ASN A 1 325 ? -42.254 12.610 75.457 1.00 90.12 325 ASN A O 1
ATOM 2453 N N . ALA A 1 326 ? -43.261 13.910 76.968 1.00 85.50 326 ALA A N 1
ATOM 2454 C CA . ALA A 1 326 ? -42.115 14.810 77.139 1.00 85.50 326 ALA A CA 1
ATOM 2455 C C . ALA A 1 326 ? -40.844 14.112 77.678 1.00 85.50 326 ALA A C 1
ATOM 2457 O O . ALA A 1 326 ? -39.768 14.703 77.658 1.00 85.50 326 ALA A O 1
ATOM 2458 N N . SER A 1 327 ? -40.968 12.876 78.182 1.00 84.81 327 SER A N 1
ATOM 2459 C CA . SER A 1 327 ? -39.844 12.031 78.612 1.00 84.81 327 SER A CA 1
ATOM 2460 C C . SER A 1 327 ? -39.420 11.002 77.555 1.00 84.81 327 SER A C 1
ATOM 2462 O O . SER A 1 327 ? -38.405 10.329 77.745 1.00 84.81 327 SER A O 1
ATOM 2464 N N . ALA A 1 328 ? -40.179 10.849 76.463 1.00 82.56 328 ALA A N 1
ATOM 2465 C CA . ALA A 1 328 ? -39.746 10.063 75.317 1.00 82.56 328 ALA A CA 1
ATOM 2466 C C . ALA A 1 328 ? -38.618 10.785 74.576 1.00 82.56 328 ALA A C 1
ATOM 2468 O O . ALA A 1 328 ? -38.322 11.962 74.798 1.00 82.56 328 ALA A O 1
ATOM 2469 N N . ARG A 1 329 ? -37.948 10.045 73.696 1.00 84.75 329 ARG A N 1
ATOM 2470 C CA . ARG A 1 329 ? -36.909 10.621 72.852 1.00 84.75 329 ARG A CA 1
ATOM 2471 C C . ARG A 1 329 ? -37.549 11.634 71.885 1.00 84.75 329 ARG A C 1
ATOM 2473 O O . ARG A 1 329 ? -38.666 11.404 71.437 1.00 84.75 329 ARG A O 1
ATOM 2480 N N . PRO A 1 330 ? -36.858 12.734 71.542 1.00 87.69 330 PRO A N 1
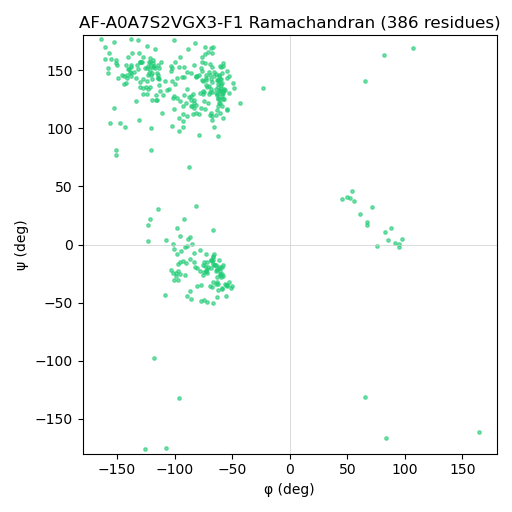ATOM 2481 C CA . PRO A 1 330 ? -37.439 13.800 70.723 1.00 87.69 330 PRO A CA 1
ATOM 2482 C C . PRO A 1 330 ? -37.641 13.431 69.243 1.00 87.69 330 PRO A C 1
ATOM 2484 O O . PRO A 1 330 ? -38.359 14.147 68.548 1.00 87.69 330 PRO A O 1
ATOM 2487 N N . TYR A 1 331 ? -37.023 12.347 68.762 1.00 91.12 331 TYR A N 1
ATOM 2488 C CA . TYR A 1 331 ? -37.046 11.943 67.354 1.00 91.12 331 TYR A CA 1
ATOM 2489 C C . TYR A 1 331 ? -37.644 10.545 67.167 1.00 91.12 331 TYR A C 1
ATOM 2491 O O . TYR A 1 331 ? -37.551 9.696 68.050 1.00 91.12 331 TYR A O 1
ATOM 2499 N N . CYS A 1 332 ? -38.210 10.280 66.001 1.00 88.94 332 CYS A N 1
ATOM 2500 C CA . CYS A 1 332 ? -38.793 8.983 65.654 1.00 88.94 332 CYS A CA 1
ATOM 2501 C C . CYS A 1 332 ? -37.790 8.117 64.892 1.00 88.94 332 CYS A C 1
ATOM 2503 O O . CYS A 1 332 ? -36.830 8.635 64.317 1.00 88.94 332 CYS A O 1
ATOM 2505 N N . ASP A 1 333 ? -38.009 6.801 64.838 1.00 86.06 333 ASP A N 1
ATOM 2506 C CA . ASP A 1 333 ? -37.120 5.910 64.081 1.00 86.06 333 ASP A CA 1
ATOM 2507 C C . ASP A 1 333 ? -37.314 6.086 62.559 1.00 86.06 333 ASP A C 1
ATOM 2509 O O . ASP A 1 333 ? -36.538 5.574 61.751 1.00 86.06 333 ASP A O 1
ATOM 2513 N N . ARG A 1 334 ? -38.335 6.848 62.141 1.00 86.88 334 ARG A N 1
ATOM 2514 C CA . ARG A 1 334 ? -38.674 7.164 60.747 1.00 86.88 334 ARG A CA 1
ATOM 2515 C C . ARG A 1 334 ? -38.906 8.668 60.544 1.00 86.88 334 ARG A C 1
ATOM 2517 O O . ARG A 1 334 ? -39.145 9.388 61.512 1.00 86.88 334 ARG A O 1
ATOM 2524 N N . PRO A 1 335 ? -38.925 9.155 59.2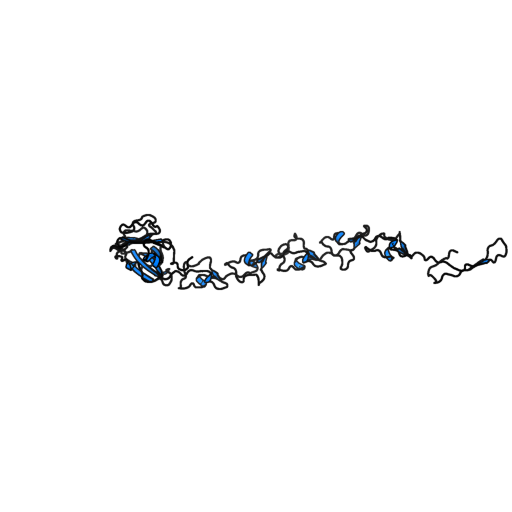85 1.00 87.69 335 PRO A N 1
ATOM 2525 C CA . PRO A 1 335 ? -39.315 10.537 58.977 1.00 87.69 335 PRO A CA 1
ATOM 2526 C C . PRO A 1 335 ? -40.751 10.888 59.398 1.00 87.69 335 PRO A C 1
ATOM 2528 O O . PRO A 1 335 ? -41.095 12.056 59.533 1.00 87.69 335 PRO A O 1
ATOM 2531 N N . THR A 1 336 ? -41.602 9.875 59.585 1.00 90.31 336 THR A N 1
ATOM 2532 C CA . THR A 1 336 ? -42.964 10.011 60.109 1.00 90.31 336 THR A CA 1
ATOM 2533 C C . THR A 1 336 ? -43.067 9.285 61.439 1.00 90.31 336 THR A C 1
ATOM 2535 O O . THR A 1 336 ? -42.765 8.096 61.525 1.00 90.31 336 THR A O 1
ATOM 2538 N N . CYS A 1 337 ? -43.485 10.023 62.461 1.00 91.25 337 CYS A N 1
ATOM 2539 C CA . CYS A 1 337 ? -43.668 9.529 63.812 1.00 91.25 337 CYS A CA 1
ATOM 2540 C C . CYS A 1 337 ? -44.943 8.703 63.943 1.00 91.25 337 CYS A C 1
ATOM 2542 O O . CYS A 1 337 ? -45.977 9.041 63.364 1.00 91.25 337 CYS A O 1
ATOM 2544 N N . THR A 1 338 ? -44.882 7.630 64.723 1.00 91.94 338 THR A N 1
ATOM 2545 C CA . THR A 1 338 ? -46.061 6.855 65.110 1.00 91.94 338 THR A CA 1
ATOM 2546 C C . THR A 1 338 ? -46.474 7.165 66.546 1.00 91.94 338 THR A C 1
ATOM 2548 O O . THR A 1 338 ? -45.654 7.514 67.396 1.00 91.94 338 THR A O 1
ATOM 2551 N N . GLU A 1 339 ? -47.763 6.990 66.842 1.00 91.12 339 GLU A N 1
ATOM 2552 C CA . GLU A 1 339 ? -48.324 7.235 68.177 1.00 91.12 339 GLU A CA 1
ATOM 2553 C C . GLU A 1 339 ? -47.602 6.428 69.275 1.00 91.12 339 GLU A C 1
ATOM 2555 O O . GLU A 1 339 ? -47.387 6.930 70.375 1.00 91.12 339 GLU A O 1
ATOM 2560 N N . GLY A 1 340 ? -47.153 5.206 68.964 1.00 89.75 340 GLY A N 1
ATOM 2561 C CA . GLY A 1 340 ? -46.419 4.352 69.904 1.00 89.75 340 GLY A CA 1
ATOM 2562 C C . GLY A 1 340 ? -44.990 4.815 70.215 1.00 89.75 340 GLY A C 1
ATOM 2563 O O . GLY A 1 340 ? -44.435 4.404 71.232 1.00 89.75 340 GLY A O 1
ATOM 2564 N N . GLU A 1 341 ? -44.393 5.658 69.368 1.00 90.31 341 GLU A N 1
ATOM 2565 C CA . GLU A 1 341 ? -43.050 6.213 69.584 1.00 90.31 341 GLU A CA 1
ATOM 2566 C C . GLU A 1 341 ? -43.098 7.490 70.433 1.00 90.31 341 GLU A C 1
ATOM 2568 O O . GLU A 1 341 ? -42.258 7.686 71.313 1.00 90.31 341 GLU A O 1
ATOM 2573 N N . CYS A 1 342 ? -44.092 8.349 70.186 1.00 92.88 342 CYS A N 1
ATOM 2574 C CA . CYS A 1 342 ? -44.132 9.704 70.739 1.00 92.88 342 CYS A CA 1
ATOM 2575 C C . CYS A 1 342 ? -45.080 9.887 71.917 1.00 92.88 342 CYS A C 1
ATOM 2577 O O . CYS A 1 342 ? -44.938 10.853 72.673 1.00 92.88 342 CYS A O 1
ATOM 2579 N N . CYS A 1 343 ? -46.076 9.019 72.068 1.00 92.94 343 CYS A N 1
ATOM 2580 C CA . CYS A 1 343 ? -47.221 9.316 72.909 1.00 92.94 343 CYS A CA 1
ATOM 2581 C C . CYS A 1 343 ? -47.389 8.292 74.030 1.00 92.94 343 CYS A C 1
ATOM 2583 O O . CYS A 1 343 ? -47.025 7.123 73.912 1.00 92.94 343 CYS A O 1
ATOM 2585 N N . TYR A 1 344 ? -47.951 8.741 75.149 1.00 89.81 344 TYR A N 1
ATOM 2586 C CA . TYR A 1 344 ? -48.401 7.868 76.227 1.00 89.81 344 TYR A CA 1
ATOM 2587 C C . TYR A 1 344 ? -49.924 7.963 76.350 1.00 89.81 344 TYR A C 1
ATOM 2589 O O . TYR A 1 344 ? -50.491 9.033 76.103 1.00 89.81 344 TYR A O 1
ATOM 2597 N N . PRO A 1 345 ? -50.608 6.862 76.702 1.00 85.94 345 PRO A N 1
ATOM 2598 C CA . PRO A 1 345 ? -52.055 6.878 76.845 1.00 85.94 345 PRO A CA 1
ATOM 2599 C C . PRO A 1 345 ? -52.441 7.834 77.971 1.00 85.94 345 PRO A C 1
ATOM 2601 O O . PRO A 1 345 ? -51.918 7.741 79.086 1.00 85.94 345 PRO A O 1
ATOM 2604 N N . LEU A 1 346 ? -53.359 8.756 77.686 1.00 81.56 346 LEU A N 1
ATOM 2605 C CA . LEU A 1 346 ? -53.984 9.544 78.735 1.00 81.56 346 LEU A CA 1
ATOM 2606 C C . LEU A 1 346 ? -54.855 8.610 79.580 1.00 81.56 346 LEU A C 1
ATOM 2608 O O . LEU A 1 346 ? -55.534 7.736 79.029 1.00 81.56 346 LEU A O 1
ATOM 2612 N N . PRO A 1 347 ? -54.862 8.770 80.914 1.00 75.62 347 PRO A N 1
ATOM 2613 C CA . PRO A 1 347 ? -55.849 8.084 81.723 1.00 75.62 347 PRO A CA 1
ATOM 2614 C C . PRO A 1 347 ? -57.244 8.475 81.208 1.00 75.62 347 PRO A C 1
ATOM 2616 O O . PRO A 1 347 ? -57.489 9.660 80.957 1.00 75.62 347 PRO A O 1
ATOM 2619 N N . PRO A 1 348 ? -58.154 7.510 81.003 1.00 70.62 348 PRO A N 1
ATOM 2620 C CA . PRO A 1 348 ? -59.492 7.826 80.537 1.00 70.62 348 PRO A CA 1
ATOM 2621 C C . PRO A 1 348 ? -60.182 8.716 81.573 1.00 70.62 348 PRO A C 1
ATOM 2623 O O . PRO A 1 348 ? -60.177 8.410 82.766 1.00 70.62 348 PRO A O 1
ATOM 2626 N N . ASN A 1 349 ? -60.791 9.814 81.123 1.00 67.88 349 ASN A N 1
ATOM 2627 C CA . ASN A 1 349 ? -61.703 10.575 81.968 1.00 67.88 349 ASN A CA 1
ATOM 2628 C C . ASN A 1 349 ? -62.955 9.727 82.172 1.00 67.88 349 ASN A C 1
ATOM 2630 O O . ASN A 1 349 ? -63.706 9.496 81.223 1.00 67.88 349 ASN A O 1
ATOM 2634 N N . VAL A 1 350 ? -63.165 9.251 83.396 1.00 70.19 350 VAL A N 1
ATOM 2635 C CA . VAL A 1 350 ? -64.329 8.438 83.742 1.00 70.19 350 VAL A CA 1
ATOM 2636 C C . VAL A 1 350 ? -65.192 9.190 84.743 1.00 70.19 350 VAL A C 1
ATOM 2638 O O . VAL A 1 350 ? -64.710 9.607 85.792 1.00 70.19 350 VAL A O 1
ATOM 2641 N N . SER A 1 351 ? -66.467 9.375 84.411 1.00 72.88 351 SER A N 1
ATOM 2642 C CA . SER A 1 351 ? -67.471 9.981 85.286 1.00 72.88 351 SER A CA 1
ATOM 2643 C C . SER A 1 351 ? -68.391 8.903 85.850 1.00 72.88 351 SER A C 1
ATOM 2645 O O . SER A 1 351 ? -68.875 8.063 85.095 1.00 72.88 351 SER A O 1
ATOM 2647 N N . VAL A 1 352 ? -68.661 8.943 87.152 1.00 79.25 352 VAL A N 1
ATOM 2648 C CA . VAL A 1 352 ? -69.726 8.146 87.784 1.00 79.25 352 VAL A CA 1
ATOM 2649 C C . VAL A 1 352 ? -71.074 8.861 87.622 1.00 79.25 352 VAL A C 1
ATOM 2651 O O . VAL A 1 352 ? -71.104 10.085 87.475 1.00 79.25 352 VAL A O 1
ATOM 2654 N N . SER A 1 353 ? -72.184 8.122 87.636 1.00 81.81 353 SER A N 1
ATOM 2655 C CA . SER A 1 353 ? -73.541 8.693 87.658 1.00 81.81 353 SER A CA 1
ATOM 2656 C C . SER A 1 353 ? -74.284 8.303 88.936 1.00 81.81 353 SER A C 1
ATOM 2658 O O . SER A 1 353 ? -73.817 7.456 89.694 1.00 81.81 353 SER A O 1
ATOM 2660 N N . ASP A 1 354 ? -75.430 8.944 89.188 1.00 86.56 354 ASP A N 1
ATOM 2661 C CA . ASP A 1 354 ? -76.341 8.609 90.293 1.00 86.56 354 ASP A CA 1
ATOM 2662 C C . ASP A 1 354 ? -75.660 8.581 91.670 1.00 86.56 354 ASP A C 1
ATOM 2664 O O . ASP A 1 354 ? -75.834 7.650 92.453 1.00 86.56 354 ASP A O 1
ATOM 2668 N N . VAL A 1 355 ? -74.846 9.604 91.955 1.00 86.75 355 VAL A N 1
ATOM 2669 C CA . VAL A 1 355 ? -74.223 9.770 93.271 1.00 86.75 355 VAL A CA 1
ATOM 2670 C C . VAL A 1 355 ? -75.312 10.096 94.294 1.00 86.75 355 VAL A C 1
ATOM 2672 O O . VAL A 1 355 ? -75.887 11.184 94.279 1.00 86.75 355 VAL A O 1
ATOM 2675 N N . GLU A 1 356 ? -75.582 9.153 95.188 1.00 87.19 356 GLU A N 1
ATOM 2676 C CA . GLU A 1 356 ? -76.547 9.274 96.275 1.00 87.19 356 GLU A CA 1
ATOM 2677 C C . GLU A 1 356 ? -75.819 9.188 97.617 1.00 87.19 356 GLU A C 1
ATOM 2679 O O . GLU A 1 356 ? -75.048 8.260 97.867 1.00 87.19 356 GLU A O 1
ATOM 2684 N N . PHE A 1 357 ? -76.078 10.155 98.496 1.00 86.69 357 PHE A N 1
ATOM 2685 C CA . PHE A 1 357 ? -75.624 10.123 99.879 1.00 86.69 357 PHE A CA 1
ATOM 2686 C C . PHE A 1 357 ? -76.829 9.948 100.792 1.00 86.69 357 PHE A C 1
ATOM 2688 O O . PHE A 1 357 ? -77.671 10.841 100.895 1.00 86.69 357 PHE A O 1
ATOM 2695 N N . VAL A 1 358 ? -76.900 8.795 101.452 1.00 85.00 358 VAL A N 1
ATOM 2696 C CA . VAL A 1 358 ? -77.914 8.541 102.473 1.00 85.00 358 VAL A CA 1
ATOM 2697 C C . VAL A 1 358 ? -77.294 8.837 103.828 1.00 85.00 358 VAL A C 1
ATOM 2699 O O . VAL A 1 358 ? -76.421 8.095 104.285 1.00 85.00 358 VAL A O 1
ATOM 2702 N N . ASP A 1 359 ? -77.740 9.934 104.436 1.00 83.06 359 ASP A N 1
ATOM 2703 C CA . ASP A 1 359 ? -77.307 10.350 105.765 1.00 83.06 359 ASP A CA 1
ATOM 2704 C C . ASP A 1 359 ? -77.963 9.475 106.840 1.00 83.06 359 ASP A C 1
ATOM 2706 O O . ASP A 1 359 ? -79.169 9.213 106.809 1.00 83.06 359 ASP A O 1
ATOM 2710 N N . PHE A 1 360 ? -77.152 8.985 107.770 1.00 78.88 360 PHE A N 1
ATOM 2711 C CA . PHE A 1 360 ? -77.561 8.142 108.893 1.00 78.88 360 PHE A CA 1
ATOM 2712 C C . PHE A 1 360 ? -77.165 8.761 110.232 1.00 78.88 360 PHE A C 1
ATOM 2714 O O . PHE A 1 360 ? -77.127 8.059 111.250 1.00 78.88 360 PHE A O 1
ATOM 2721 N N . ASP A 1 361 ? -76.848 10.052 110.249 1.00 79.44 361 ASP A N 1
ATOM 2722 C CA . ASP A 1 361 ? -76.480 10.738 111.466 1.00 79.44 361 ASP A CA 1
ATOM 2723 C C . ASP A 1 361 ? -77.588 10.640 112.530 1.00 79.44 361 ASP A C 1
ATOM 2725 O O . ASP A 1 361 ? -78.784 10.834 112.311 1.00 79.44 361 ASP A O 1
ATOM 2729 N N . LEU A 1 362 ? -77.176 10.276 113.744 1.00 65.38 362 LEU A N 1
ATOM 2730 C CA . LEU A 1 362 ? -78.064 10.251 114.907 1.00 65.38 362 LEU A CA 1
ATOM 2731 C C . LEU A 1 362 ? -78.040 11.599 115.652 1.00 65.38 362 LEU A C 1
ATOM 2733 O O . LEU A 1 362 ? -78.761 11.765 116.640 1.00 65.38 362 LEU A O 1
ATOM 2737 N N . SER A 1 363 ? -77.218 12.564 115.203 1.00 77.19 363 SER A N 1
ATOM 2738 C CA . SER A 1 363 ? -77.168 13.928 115.739 1.00 77.19 363 SER A CA 1
ATOM 2739 C C . SER A 1 363 ? -76.573 14.943 114.750 1.00 77.19 363 SER A C 1
ATOM 2741 O O . SER A 1 363 ? -75.626 14.635 114.040 1.00 77.19 363 SER A O 1
ATOM 2743 N N . ALA A 1 364 ? -77.057 16.188 114.814 1.00 73.12 364 ALA A N 1
ATOM 2744 C CA . ALA A 1 364 ? -76.836 17.265 113.838 1.00 73.12 364 ALA A CA 1
ATOM 2745 C C . ALA A 1 364 ? -75.394 17.823 113.695 1.00 73.12 364 ALA A C 1
ATOM 2747 O O . ALA A 1 364 ? -75.217 18.907 113.137 1.00 73.12 364 ALA A O 1
ATOM 2748 N N . LEU A 1 365 ? -74.373 17.160 114.247 1.00 73.50 365 LEU A N 1
ATOM 2749 C CA . LEU A 1 365 ? -72.964 17.582 114.169 1.00 73.50 365 LEU A CA 1
ATOM 2750 C C . LEU A 1 365 ? -72.040 16.517 113.563 1.00 73.50 365 LEU A C 1
ATOM 2752 O O . LEU A 1 365 ? -70.831 16.739 113.489 1.00 73.50 365 LEU A O 1
ATOM 2756 N N . GLU A 1 366 ? -72.583 15.388 113.120 1.00 77.94 366 GLU A N 1
ATOM 2757 C CA . GLU A 1 366 ? -71.823 14.329 112.462 1.00 77.94 366 GLU A CA 1
ATOM 2758 C C . GLU A 1 366 ? -72.402 14.102 111.068 1.00 77.94 366 GLU A C 1
ATOM 2760 O O . GLU A 1 366 ? -73.610 14.059 110.911 1.00 77.94 366 GLU A O 1
ATOM 2765 N N . ILE A 1 367 ? -71.545 13.967 110.053 1.00 77.56 367 ILE A N 1
ATOM 2766 C CA . ILE A 1 367 ? -71.961 13.478 108.734 1.00 77.56 367 ILE A CA 1
ATOM 2767 C C . ILE A 1 367 ? -71.514 12.025 108.680 1.00 77.56 367 ILE A C 1
ATOM 2769 O O . ILE A 1 367 ? -70.324 11.734 108.533 1.00 77.56 367 ILE A O 1
ATOM 2773 N N . GLY A 1 368 ? -72.465 11.119 108.877 1.00 77.81 368 GLY A N 1
ATOM 2774 C CA . GLY A 1 368 ? -72.232 9.684 108.872 1.00 77.81 368 GLY A CA 1
ATOM 2775 C C . GLY A 1 368 ? -73.256 9.036 107.968 1.00 77.81 368 GLY A C 1
ATOM 2776 O O . GLY A 1 368 ? -74.417 8.944 108.327 1.00 77.81 368 GLY A O 1
ATOM 2777 N N . GLY A 1 369 ? -72.840 8.574 106.797 1.00 83.31 369 GLY A N 1
ATOM 2778 C CA . GLY A 1 369 ? -73.763 8.035 105.810 1.00 83.31 369 GLY A CA 1
ATOM 2779 C C . GLY A 1 369 ? -73.053 7.162 104.794 1.00 83.31 369 GLY A C 1
ATOM 2780 O O . GLY A 1 369 ? -71.821 7.137 104.731 1.00 83.31 369 GLY A O 1
ATOM 2781 N N . ASN A 1 370 ? -73.831 6.455 103.982 1.00 86.31 370 ASN A N 1
ATOM 2782 C CA . ASN A 1 370 ? -73.280 5.727 102.846 1.00 86.31 370 ASN A CA 1
ATOM 2783 C C . ASN A 1 370 ? -73.399 6.590 101.592 1.00 86.31 370 ASN A C 1
ATOM 2785 O O . ASN A 1 370 ? -74.498 6.989 101.208 1.00 86.31 370 ASN A O 1
ATOM 2789 N N . ILE A 1 371 ? -72.261 6.835 100.943 1.00 87.31 371 ILE A N 1
ATOM 2790 C CA . ILE A 1 371 ? -72.227 7.327 99.566 1.00 87.31 371 ILE A CA 1
ATOM 2791 C C . ILE A 1 371 ? -72.298 6.099 98.654 1.00 87.31 371 ILE A C 1
ATOM 2793 O O . ILE A 1 371 ? -71.511 5.163 98.802 1.00 87.31 371 ILE A O 1
ATOM 2797 N N . SER A 1 372 ? -73.234 6.106 97.713 1.00 87.12 372 SER A N 1
ATOM 2798 C CA . SER A 1 372 ? -73.327 5.131 96.630 1.00 87.12 372 SER A CA 1
ATOM 2799 C C . SER A 1 372 ? -73.357 5.853 95.288 1.00 87.12 372 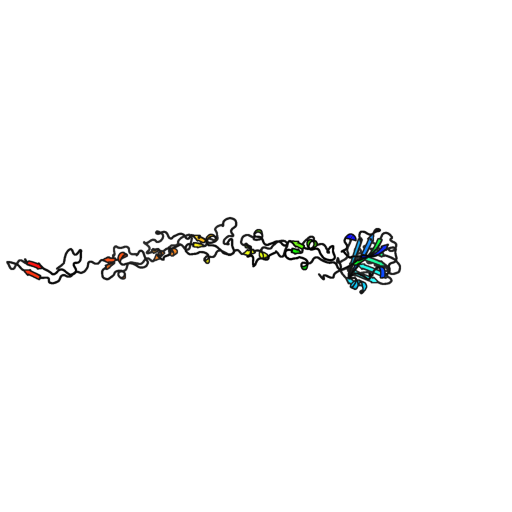SER A C 1
ATOM 2801 O O . SER A 1 372 ? -73.749 7.012 95.211 1.00 87.12 372 SER A O 1
ATOM 2803 N N . TRP A 1 373 ? -72.883 5.198 94.236 1.00 88.06 373 TRP A N 1
ATOM 2804 C CA . TRP A 1 373 ? -72.925 5.713 92.871 1.00 88.06 373 TRP A CA 1
ATOM 2805 C C . TRP A 1 373 ? -73.004 4.546 91.897 1.00 88.06 373 TRP A C 1
ATOM 2807 O O . TRP A 1 373 ? -72.606 3.421 92.219 1.00 88.06 373 TRP A O 1
ATOM 2817 N N . VAL A 1 374 ? -73.481 4.819 90.688 1.00 85.00 374 VAL A N 1
ATOM 2818 C CA . VAL A 1 374 ? -73.424 3.869 89.582 1.00 85.00 374 VAL A CA 1
ATOM 2819 C C . VAL A 1 374 ? -72.050 4.001 88.915 1.00 85.00 374 VAL A C 1
ATOM 2821 O O . VAL A 1 374 ? -71.675 5.091 88.464 1.00 85.00 374 VAL A O 1
ATOM 2824 N N . PRO A 1 375 ? -71.242 2.924 88.887 1.00 77.56 375 PRO A N 1
ATOM 2825 C CA . PRO A 1 375 ? -69.958 2.956 88.212 1.00 77.56 375 PRO A CA 1
ATOM 2826 C C . PRO A 1 375 ? -70.156 3.133 86.697 1.00 77.56 375 PRO A C 1
ATOM 2828 O O . PRO A 1 375 ? -71.140 2.648 86.141 1.00 77.56 375 PRO A O 1
ATOM 2831 N N . PRO A 1 376 ? -69.219 3.804 86.014 1.00 76.50 376 PRO A N 1
ATOM 2832 C CA . PRO A 1 376 ? -69.277 3.989 84.570 1.00 76.50 376 PRO A CA 1
ATOM 2833 C C . PRO A 1 376 ? -69.282 2.647 83.830 1.00 76.50 376 PRO A C 1
ATOM 2835 O O . PRO A 1 376 ? -68.458 1.773 84.115 1.00 76.50 376 PRO A O 1
ATOM 2838 N N . GLU A 1 377 ? -70.169 2.510 82.843 1.00 77.81 377 GLU A N 1
ATOM 2839 C CA . GLU A 1 377 ? -70.116 1.427 81.859 1.00 77.81 377 GLU A CA 1
ATOM 2840 C C . GLU A 1 377 ? -69.484 1.908 80.538 1.00 77.81 377 GLU A C 1
ATOM 2842 O O . GLU A 1 377 ? -69.817 2.999 80.065 1.00 77.81 377 GLU A O 1
ATOM 2847 N N . PRO A 1 378 ? -68.614 1.101 79.894 1.00 68.12 378 PRO A N 1
ATOM 2848 C CA . PRO A 1 378 ? -68.146 -0.223 80.320 1.00 68.12 378 PRO A CA 1
ATOM 2849 C C . PRO A 1 378 ? -67.096 -0.157 81.444 1.00 68.12 378 PRO A C 1
ATOM 2851 O O . PRO A 1 378 ? -66.388 0.837 81.592 1.00 68.12 378 PRO A O 1
ATOM 2854 N N . THR A 1 379 ? -66.953 -1.247 82.207 1.00 67.00 379 THR A N 1
ATOM 2855 C CA . THR A 1 379 ? -65.926 -1.396 83.250 1.00 67.00 379 THR A CA 1
ATOM 2856 C C . THR A 1 379 ? -64.528 -1.238 82.654 1.00 67.00 379 THR A C 1
ATOM 2858 O O . THR A 1 379 ? -64.043 -2.100 81.921 1.00 67.00 379 THR A O 1
ATOM 2861 N N . ILE A 1 380 ? -63.865 -0.126 82.973 1.00 70.06 380 ILE A N 1
ATOM 2862 C CA . ILE A 1 380 ? -62.507 0.155 82.504 1.00 70.06 380 ILE A CA 1
ATOM 2863 C C . ILE A 1 380 ? -61.513 -0.566 83.429 1.00 70.06 380 ILE A C 1
ATOM 2865 O O . ILE A 1 380 ? -61.463 -0.254 84.624 1.00 70.06 380 ILE A O 1
ATOM 2869 N N . PRO A 1 381 ? -60.707 -1.523 82.930 1.00 59.12 381 PRO A N 1
ATOM 2870 C CA . PRO A 1 381 ? -59.661 -2.129 83.741 1.00 59.12 381 PRO A CA 1
ATOM 2871 C C . PRO A 1 381 ? -58.644 -1.052 84.151 1.00 59.12 381 PRO A C 1
ATOM 2873 O O . PRO A 1 381 ? -58.216 -0.256 83.319 1.00 59.12 381 PRO A O 1
ATOM 2876 N N . ASN A 1 382 ? -58.238 -1.059 85.427 1.00 62.84 382 ASN A N 1
ATOM 2877 C CA . ASN A 1 382 ? -57.223 -0.183 86.049 1.00 62.84 382 ASN A CA 1
ATOM 2878 C C . ASN A 1 382 ? -57.686 1.169 86.633 1.00 62.84 382 ASN A C 1
ATOM 2880 O O . ASN A 1 382 ? -56.834 1.983 86.991 1.00 62.84 382 ASN A O 1
ATOM 2884 N N . VAL A 1 383 ? -58.987 1.409 86.828 1.00 65.88 383 VAL A N 1
ATOM 2885 C CA . VAL A 1 383 ? -59.442 2.537 87.669 1.00 65.88 383 VAL A CA 1
ATOM 2886 C C . VAL A 1 383 ? -59.306 2.153 89.146 1.00 65.88 383 VAL A C 1
ATOM 2888 O O . VAL A 1 383 ? -59.994 1.253 89.620 1.00 65.88 383 VAL A O 1
ATOM 2891 N N . THR A 1 384 ? -58.391 2.797 89.878 1.00 66.44 384 THR A N 1
ATOM 2892 C CA . THR A 1 384 ? -58.080 2.445 91.281 1.00 66.44 384 THR A CA 1
ATOM 2893 C C . THR A 1 384 ? -58.798 3.305 92.318 1.00 66.44 384 THR A C 1
ATOM 2895 O O . THR A 1 384 ? -58.865 2.922 93.482 1.00 66.44 384 THR A O 1
ATOM 2898 N N . HIS A 1 385 ? -59.325 4.460 91.918 1.00 68.00 385 HIS A N 1
ATOM 2899 C CA . HIS A 1 385 ? -60.083 5.367 92.773 1.00 68.00 385 HIS A CA 1
ATOM 2900 C C . HIS A 1 385 ? -60.979 6.262 91.909 1.00 68.00 385 HIS A C 1
ATOM 2902 O O . HIS A 1 385 ? -60.648 6.551 90.760 1.00 68.00 385 HIS A O 1
ATOM 2908 N N . PHE A 1 386 ? -62.102 6.698 92.475 1.00 65.31 386 PHE A N 1
ATOM 2909 C CA . PHE A 1 386 ? -62.970 7.723 91.902 1.00 65.31 386 PHE A CA 1
ATOM 2910 C C . PHE A 1 386 ? -62.896 8.946 92.810 1.00 65.31 386 PHE A C 1
ATOM 2912 O O . PHE A 1 386 ? -63.002 8.810 94.029 1.00 65.31 386 PHE A O 1
ATOM 2919 N N . THR A 1 387 ? -62.694 10.125 92.230 1.00 63.94 387 THR A N 1
ATOM 2920 C CA . THR A 1 387 ? -62.845 11.382 92.966 1.00 63.94 387 THR A CA 1
ATOM 2921 C C . THR A 1 387 ? -64.301 11.796 92.825 1.00 63.94 387 THR A C 1
ATOM 2923 O O . THR A 1 387 ? -64.735 12.092 91.712 1.00 63.94 387 THR A O 1
ATOM 2926 N N . VAL A 1 388 ? -65.048 11.728 93.927 1.00 60.97 388 VAL A N 1
ATOM 2927 C CA . VAL A 1 388 ? -66.456 12.147 94.009 1.00 60.97 388 VAL A CA 1
ATOM 2928 C C . VAL A 1 388 ? -66.530 13.580 94.507 1.00 60.97 388 VAL A C 1
ATOM 2930 O O . VAL A 1 388 ? -65.788 13.891 95.468 1.00 60.97 388 VAL A O 1
#

pLDDT: mean 89.59, std 9.32, range [52.31, 98.56]

Foldseek 3Di:
DPQQAAFAFAKDAFAFPVVDAPFKDWQAKAAQQAADAVSRAQDPDAQKKKKFKAFDVVGGTTRIMHMFGRCQQVVDAQDDGSQKTWHADALAKTWIFNDPPFDTPRWGPDDPQQQRTWIFGNNRFGTAHHRVDGPRRNPPGMMIIMMHGGHFRFADQVLADPQKGFDPPQQDSGANDPYHDNVNTIDGFDAQDQVLADAQKGFDDPVQADRGANDNDHHCVRGIDGFDFQDQVQADPQKEFDDQPDDDPPPHHRRGDRDNDHHCVRTIDGFDFDDQPLFPVVVQKAFPPDPPGQGANDNDRDCVSTIDGFDFQDQVQADPQWGFDPPADRGDNHNDDHCVRGTDGDDDDFDWADFDWDAPDPDDPDGDTDTDTHGDPPDDPPPPDDDD

Sequence (388 aa):
RDPYRCPLQGVAYNLKILDLPYGWEKHYDAAYAVPTNPADMTPRKGECLLWGAGTGNPVETLRIAAFGDREIVENNNPVWDNAVYFYMSMGLSGGFSAAGDVQLTPGDRGFFNCAGRMSWLLNGYGGYRAGCEDELEDSQVWRKLVFYGPPGVFCDASICPEGMILKTSGLPSYCKGRACAVDECCQAARICTPDVCSLGTLLKERDVRPRYCAAAFCQESECCSRSPKCEASVCTVGHFLKPTDVMPPLGVPPNGCRSHVCTIAECCNESPYCPLDVCPYYQGLTLTHLEPTPFCSSYDCLLTDCCVDAGVCAASDCSAAFALNASARPYCDRPTCTEGECCYPLPPNVSVSDVEFVDFDLSALEIGGNISWVPPEPTIPNVTHFTV

Secondary structure (DSSP, 8-state):
--TTPPSS-SEEEEEEGGGSPTT-EEEEEEETTSPPPHHHH--SS-SEEEEEEEESSS--EEEEEEEEEHHHHHHSSSEEETTEEEEE-TTSEEEEESSS---BSSSB---TTGGGEEEEE-SS--EEEETTB---TT-SSEEEEEEEEPPPPPP-GGGSPTTEEE-SSS--SS-SSSS--HHHHEEEPPP--GGGSPTTEEEPPTTTS-SS-SSSS--HHHHEEEPPBP-GGGPPTTEEEPPTTSPPSTTS-TTB-SSSS--HHHHEEEPPB--TTSS-GGGTEEE---SS--B-SSSS--HHHHEEEPPBP-GGGS-TTEEE-TTS-SB-SSSS--HHHHEEEPPP----EEEEEEE--SSTT---EEEEEEPPSS--TT------

Radius of gyration: 55.56 Å; Cα contacts (8 Å, |Δi|>4): 828; chains: 1; bounding box: 113×33×162 Å

Solvent-accessible surface area (backbone atoms only — not comparable to full-atom values): 21940 Å² total; per-residue (Å²): 127,76,76,77,43,39,58,66,70,31,68,44,64,64,43,42,60,88,68,56,56,55,73,57,44,80,71,31,78,43,38,11,45,46,56,38,53,72,72,57,76,53,69,96,55,60,53,13,32,32,49,34,30,24,56,56,86,78,61,59,39,27,53,36,32,39,31,30,44,33,69,58,57,74,76,35,72,70,35,80,39,46,72,24,30,38,38,65,43,85,65,26,23,32,39,40,21,64,54,85,74,70,40,73,78,51,32,65,67,46,70,78,68,22,68,42,28,37,22,28,20,36,63,71,40,8,25,26,32,55,29,75,48,61,84,31,37,74,27,77,51,39,28,43,37,22,34,25,14,61,47,34,42,62,74,51,61,88,67,31,55,94,58,35,30,55,48,90,65,84,58,59,95,42,28,77,43,96,53,65,53,53,79,61,34,28,39,72,29,30,60,70,52,68,87,56,35,55,94,52,37,35,63,42,56,79,91,78,27,61,81,44,30,95,37,80,62,61,52,43,83,64,33,28,38,75,34,43,65,62,50,66,86,56,34,53,94,56,34,22,64,56,67,78,82,58,83,53,65,94,94,48,36,76,57,32,33,98,43,93,64,68,46,47,83,78,37,28,40,78,28,47,70,60,57,89,75,67,34,54,56,94,75,39,25,18,61,48,84,52,86,77,76,44,41,20,80,40,92,67,70,46,58,79,54,37,32,37,65,22,14,64,61,45,64,84,49,26,56,98,63,31,39,60,36,87,85,44,68,66,52,28,85,32,64,66,58,48,42,85,67,33,31,40,76,49,80,80,91,80,66,70,44,76,76,44,74,51,78,62,50,92,50,101,87,53,92,44,59,54,77,48,60,45,76,52,83,75,82,65,89,87,75,87,77,81,91,127